Protein AF-A0A7W9FC05-F1 (afdb_monomer)

InterPro domains:
  IPR001204 Phosphate transporter [PF01384] (22-164)
  IPR001204 Phosphate transporter [PF01384] (175-327)
  IPR001204 Phosphate transporter [PTHR11101] (172-334)

Nearest PDB structures (foldseek):
  6l85-assembly1_A  TM=8.815E-01  e=1.250E-14  Thermotoga maritima MSB8
  8cwy-assembly1_B  TM=9.005E-01  e=3.555E+00  synthetic construct
  7p5j-assembly1_B  TM=1.535E-01  e=1.651E+00  Homo sapiens

Radius of gyration: 35.13 Å; Cα contacts (8 Å, |Δi|>4): 816; chains: 1; bounding box: 92×57×106 Å

Solvent-accessible surface area (backbone atoms only — not comparable to full-atom values): 22991 Å² total; per-residue (Å²): 109,70,68,54,52,54,43,36,55,50,33,44,55,48,40,44,49,40,34,19,52,40,22,9,54,52,32,25,58,33,37,12,54,41,38,52,52,61,62,35,57,60,70,59,37,26,47,53,35,13,54,30,17,33,56,16,26,75,74,50,56,46,26,10,33,38,54,37,68,43,44,54,45,65,91,82,47,59,58,72,52,52,41,54,26,51,37,15,2,47,51,10,14,41,53,44,51,52,51,32,49,70,71,27,46,70,56,39,60,49,41,12,41,52,15,0,37,51,22,2,36,44,62,70,64,27,74,81,32,46,35,60,68,42,42,41,64,38,36,52,47,44,53,62,48,41,20,53,54,18,11,52,48,1,18,52,44,17,38,49,52,54,57,76,67,58,74,93,76,86,62,83,80,84,56,67,67,32,37,57,48,21,56,53,21,28,46,43,24,18,23,26,42,12,37,40,56,34,20,47,40,27,4,53,45,42,31,43,34,32,50,74,64,79,34,59,82,90,53,56,68,61,53,68,69,47,45,51,52,30,16,52,30,22,15,53,19,12,47,75,34,24,37,46,28,20,31,38,59,34,73,44,43,40,87,59,48,39,58,32,41,24,23,10,26,42,26,26,19,51,52,42,44,58,33,23,75,71,26,30,57,58,38,62,50,49,21,28,51,23,0,45,53,17,12,30,72,28,39,89,90,55,64,68,38,58,74,47,51,51,53,39,53,50,42,50,68,45,32,28,61,52,8,12,52,42,0,22,56,35,14,49,38,27,71,77,46,43,72,60,15,49,53,53,45,51,54,53,48,50,52,52,53,50,49,51,52,60,60,40,58,78,69,66,58,40,84,78,64,40,46,48,79,46,65,50,57,78,68,57,69,86,70,62,98,63,78,73,78,49,77,71,52,46,54,52,50,26,50,53,27,44,56,50,21,52,56,29,46,54,50,20,50,55,32,43,52,50,28,53,50,38,59,72,69,68,54,55,72,69,57,40,52,51,32,44,53,50,18,53,53,29,45,52,54,22,52,54,28,46,52,54,22,51,54,37,46,53,54,52,50,59,50,48,58,53,47,54,48,52,53,49,52,51,54,52,49,53,52,55,59,74,75,105

Mean predicted aligned error: 13.33 Å

Organism: NCBI:txid546115

Structure (mmCIF, N/CA/C/O backbone):
data_AF-A0A7W9FC05-F1
#
_entry.id   AF-A0A7W9FC05-F1
#
loop_
_atom_site.group_PDB
_atom_site.id
_atom_site.type_symbol
_atom_site.label_atom_id
_atom_site.label_alt_id
_atom_site.label_comp_id
_atom_site.label_asym_id
_atom_site.label_entity_id
_atom_site.label_seq_id
_atom_site.pdbx_PDB_ins_code
_atom_site.Cartn_x
_atom_site.Cartn_y
_atom_site.Cartn_z
_atom_site.occupancy
_atom_site.B_iso_or_equiv
_atom_site.auth_seq_id
_atom_site.auth_comp_id
_atom_site.auth_asym_id
_atom_site.auth_atom_id
_atom_site.pdbx_PDB_model_num
ATOM 1 N N . MET A 1 1 ? 15.732 7.586 -31.922 1.00 57.91 1 MET A N 1
ATOM 2 C CA . MET A 1 1 ? 15.317 8.580 -30.905 1.00 57.91 1 MET A CA 1
ATOM 3 C C . MET A 1 1 ? 13.798 8.649 -30.778 1.00 57.91 1 MET A C 1
ATOM 5 O O . MET A 1 1 ? 13.311 8.518 -29.666 1.00 57.91 1 MET A O 1
ATOM 9 N N . GLU A 1 2 ? 13.046 8.758 -31.879 1.00 72.75 2 GLU A N 1
ATOM 10 C CA . GLU A 1 2 ? 11.571 8.853 -31.846 1.00 72.75 2 GLU A CA 1
ATOM 11 C C . GLU A 1 2 ? 10.878 7.647 -31.183 1.00 72.75 2 GLU A C 1
ATOM 13 O O . GLU A 1 2 ? 10.062 7.827 -30.286 1.00 72.75 2 GLU A O 1
ATOM 18 N N . THR A 1 3 ? 11.259 6.412 -31.528 1.00 78.94 3 THR A N 1
ATOM 19 C CA . THR A 1 3 ? 10.673 5.197 -30.930 1.00 78.94 3 THR A CA 1
ATOM 20 C C . THR A 1 3 ? 10.915 5.093 -29.421 1.00 78.94 3 THR A C 1
ATOM 22 O O . THR A 1 3 ? 9.999 4.783 -28.666 1.00 78.94 3 THR A O 1
ATOM 25 N N . ALA A 1 4 ? 12.133 5.397 -28.960 1.00 77.56 4 ALA A N 1
ATOM 26 C CA . ALA A 1 4 ? 12.474 5.370 -27.536 1.00 77.56 4 ALA A CA 1
ATOM 27 C C . ALA A 1 4 ? 11.682 6.427 -26.748 1.00 77.56 4 ALA A C 1
ATOM 29 O O . ALA A 1 4 ? 11.172 6.135 -25.671 1.00 77.56 4 ALA A O 1
ATOM 30 N N . ALA A 1 5 ? 11.501 7.624 -27.317 1.00 84.31 5 ALA A N 1
ATOM 31 C CA . ALA A 1 5 ? 10.669 8.669 -26.726 1.00 84.31 5 ALA A CA 1
ATOM 32 C C . ALA A 1 5 ? 9.196 8.236 -26.594 1.00 84.31 5 ALA A C 1
ATOM 34 O O . ALA A 1 5 ? 8.587 8.450 -25.546 1.00 84.31 5 ALA A O 1
ATOM 35 N N . LEU A 1 6 ? 8.632 7.574 -27.613 1.00 87.00 6 LEU A N 1
ATOM 36 C CA . LEU A 1 6 ? 7.267 7.033 -27.550 1.00 87.00 6 LEU A CA 1
ATOM 37 C C . LEU A 1 6 ? 7.119 5.974 -26.448 1.00 87.00 6 LEU A C 1
ATOM 39 O O . LEU A 1 6 ? 6.129 5.981 -25.715 1.00 87.00 6 LEU A O 1
ATOM 43 N N . ILE A 1 7 ? 8.114 5.097 -26.290 1.00 89.56 7 ILE A N 1
ATOM 44 C CA . ILE A 1 7 ? 8.126 4.091 -25.220 1.00 89.56 7 ILE A CA 1
ATOM 45 C C . ILE A 1 7 ? 8.225 4.765 -23.849 1.00 89.56 7 ILE A C 1
ATOM 47 O O . ILE A 1 7 ? 7.511 4.363 -22.936 1.00 89.56 7 ILE A O 1
ATOM 51 N N . VAL A 1 8 ? 9.022 5.827 -23.693 1.00 91.50 8 VAL A N 1
ATOM 52 C CA . VAL A 1 8 ? 9.083 6.591 -22.434 1.00 91.50 8 VAL A CA 1
ATOM 53 C C . VAL A 1 8 ? 7.735 7.221 -22.090 1.00 91.50 8 VAL A C 1
ATOM 55 O O . VAL A 1 8 ? 7.298 7.116 -20.947 1.00 91.50 8 VAL A O 1
ATOM 58 N N . VAL A 1 9 ? 7.026 7.812 -23.055 1.00 92.75 9 VAL A N 1
ATOM 59 C CA . VAL A 1 9 ? 5.673 8.350 -22.815 1.00 92.75 9 VAL A CA 1
ATOM 60 C C . VAL A 1 9 ? 4.716 7.245 -22.353 1.00 92.75 9 VAL A C 1
ATOM 62 O O . VAL A 1 9 ? 3.949 7.441 -21.407 1.00 92.75 9 VAL A O 1
ATOM 65 N N . LEU A 1 10 ? 4.797 6.060 -22.962 1.00 92.75 10 LEU A N 1
ATOM 66 C CA . LEU A 1 10 ? 4.011 4.897 -22.552 1.00 92.75 10 LEU A CA 1
ATOM 67 C C . LEU A 1 10 ? 4.387 4.404 -21.144 1.00 92.75 10 LEU A C 1
ATOM 69 O O . LEU A 1 10 ? 3.503 4.080 -20.351 1.00 92.75 10 LEU A O 1
ATOM 73 N N . VAL A 1 11 ? 5.680 4.385 -20.811 1.00 95.19 11 VAL A N 1
ATOM 74 C CA . VAL A 1 11 ? 6.194 4.058 -19.473 1.00 95.19 11 VAL A CA 1
ATOM 75 C C . VAL A 1 11 ? 5.680 5.050 -18.439 1.00 95.19 11 VAL A C 1
ATOM 77 O O . VAL A 1 11 ? 5.229 4.619 -17.385 1.00 95.19 11 VAL A O 1
ATOM 80 N N . ILE A 1 12 ? 5.680 6.352 -18.735 1.00 96.81 12 ILE A N 1
ATOM 81 C CA . ILE A 1 12 ? 5.131 7.380 -17.841 1.00 96.81 12 ILE A CA 1
ATOM 82 C C . ILE A 1 12 ? 3.641 7.123 -17.602 1.00 96.81 12 ILE A C 1
ATOM 84 O O . ILE A 1 12 ? 3.204 7.098 -16.453 1.00 96.81 12 ILE A O 1
ATOM 88 N N . ALA A 1 13 ? 2.865 6.867 -18.658 1.00 96.62 13 ALA A N 1
ATOM 89 C CA . ALA A 1 13 ? 1.441 6.564 -18.528 1.00 96.62 13 ALA A CA 1
ATOM 90 C C . ALA A 1 13 ? 1.189 5.310 -17.669 1.00 96.62 13 ALA A C 1
ATOM 92 O O . ALA A 1 13 ? 0.315 5.318 -16.801 1.00 96.62 13 ALA A O 1
ATOM 93 N N . LEU A 1 14 ? 1.977 4.247 -17.864 1.00 96.38 14 LEU A N 1
ATOM 94 C CA . LEU A 1 14 ? 1.893 3.025 -17.061 1.00 96.38 14 LEU A CA 1
ATOM 95 C C . LEU A 1 14 ? 2.369 3.222 -15.626 1.00 96.38 14 LEU A C 1
ATOM 97 O O . LEU A 1 14 ? 1.757 2.668 -14.722 1.00 96.38 14 LEU A O 1
ATOM 101 N N . ALA A 1 15 ? 3.421 4.002 -15.398 1.00 97.38 15 ALA A N 1
ATOM 102 C CA . ALA A 1 15 ? 3.919 4.309 -14.065 1.00 97.38 15 ALA A CA 1
ATOM 103 C C . ALA A 1 15 ? 2.872 5.103 -13.276 1.00 97.38 15 ALA A C 1
ATOM 105 O O . ALA A 1 15 ? 2.558 4.741 -12.148 1.00 97.38 15 ALA A O 1
ATOM 106 N N . LEU A 1 16 ? 2.241 6.108 -13.890 1.00 97.94 16 LEU A N 1
ATOM 107 C CA . LEU A 1 16 ? 1.119 6.822 -13.280 1.00 97.94 16 LEU A CA 1
ATOM 108 C C . LEU A 1 16 ? -0.071 5.883 -13.039 1.00 97.94 16 LEU A C 1
ATOM 110 O O . LEU A 1 16 ? -0.648 5.886 -11.955 1.00 97.94 16 LEU A O 1
ATOM 114 N N . PHE A 1 17 ? -0.413 5.008 -13.989 1.00 96.62 17 PHE A N 1
ATOM 115 C CA . PHE A 1 17 ? -1.456 4.009 -13.749 1.00 96.62 17 PHE A CA 1
ATOM 116 C C . PHE A 1 17 ? -1.095 3.072 -12.585 1.00 96.62 17 PHE A C 1
ATOM 118 O O . PHE A 1 17 ? -1.939 2.800 -11.735 1.00 96.62 17 PHE A O 1
ATOM 125 N N . PHE A 1 18 ? 0.157 2.625 -12.488 1.00 96.69 18 PHE A N 1
ATOM 126 C CA . PHE A 1 18 ? 0.655 1.858 -11.353 1.00 96.69 18 PHE A CA 1
ATOM 127 C C . PHE A 1 18 ? 0.494 2.640 -10.045 1.00 96.69 18 PHE A C 1
ATOM 129 O O . PHE A 1 18 ? -0.050 2.095 -9.090 1.00 96.69 18 PHE A O 1
ATOM 136 N N . ASP A 1 19 ? 0.870 3.915 -10.008 1.00 96.81 19 ASP A N 1
ATOM 137 C CA . ASP A 1 19 ? 0.767 4.776 -8.824 1.00 96.81 19 ASP A CA 1
ATOM 138 C C . ASP A 1 19 ? -0.681 4.981 -8.372 1.00 96.81 19 ASP A C 1
ATOM 140 O O . ASP A 1 19 ? -1.007 4.899 -7.187 1.00 96.81 19 ASP A O 1
ATOM 144 N N . PHE A 1 20 ? -1.587 5.144 -9.336 1.00 96.38 20 PHE A N 1
ATOM 145 C CA . PHE A 1 20 ? -3.024 5.165 -9.097 1.00 96.38 20 PHE A CA 1
ATOM 146 C C . PHE A 1 20 ? -3.490 3.841 -8.491 1.00 96.38 20 PHE A C 1
ATOM 148 O O . PHE A 1 20 ? -4.218 3.824 -7.493 1.00 96.38 20 PHE A O 1
ATOM 155 N N . THR A 1 21 ? -3.054 2.717 -9.075 1.00 93.88 21 THR A N 1
ATOM 156 C CA . THR A 1 21 ? -3.399 1.401 -8.540 1.00 93.88 21 THR A CA 1
ATOM 157 C C . THR A 1 21 ? -2.856 1.196 -7.135 1.00 93.88 21 THR A C 1
ATOM 159 O O . THR A 1 21 ? -3.544 0.628 -6.290 1.00 93.88 21 THR A O 1
ATOM 162 N N . ASN A 1 22 ? -1.658 1.712 -6.871 1.00 94.12 22 ASN A N 1
ATOM 163 C CA . ASN A 1 22 ? -1.003 1.634 -5.584 1.00 94.12 22 ASN A CA 1
ATOM 164 C C . ASN A 1 22 ? -1.784 2.412 -4.520 1.00 94.12 22 ASN A C 1
ATOM 166 O O . ASN A 1 22 ? -2.171 1.846 -3.500 1.00 94.12 22 ASN A O 1
ATOM 170 N N . GLY A 1 23 ? -2.126 3.673 -4.809 1.00 92.69 23 GLY A N 1
ATOM 171 C CA . GLY A 1 23 ? -2.906 4.514 -3.904 1.00 92.69 23 GLY A CA 1
ATOM 172 C C . GLY A 1 23 ? -4.212 3.852 -3.469 1.00 92.69 23 GLY A C 1
ATOM 173 O O . GLY A 1 23 ? -4.532 3.822 -2.279 1.00 92.69 23 GLY A O 1
ATOM 174 N N . PHE A 1 24 ? -4.949 3.251 -4.406 1.00 89.00 24 PHE A N 1
ATOM 175 C CA . PHE A 1 24 ? -6.201 2.579 -4.062 1.00 89.00 24 PHE A CA 1
ATOM 176 C C . PHE A 1 24 ? -5.958 1.282 -3.261 1.00 89.00 24 PHE A C 1
ATOM 178 O O . PHE A 1 24 ? -6.722 0.990 -2.336 1.00 89.00 24 PHE A O 1
ATOM 185 N N . HIS A 1 25 ? -4.921 0.496 -3.587 1.00 90.94 25 HIS A N 1
ATOM 186 C CA . HIS A 1 25 ? -4.602 -0.781 -2.919 1.00 90.94 25 HIS A CA 1
ATOM 187 C C . HIS A 1 25 ? -4.238 -0.549 -1.449 1.00 90.94 25 HIS A C 1
ATOM 189 O O . HIS A 1 25 ? -4.841 -1.134 -0.543 1.00 90.94 25 HIS A O 1
ATOM 195 N N . ASP A 1 26 ? -3.342 0.410 -1.221 1.00 91.31 26 ASP A N 1
ATOM 196 C CA . ASP A 1 26 ? -2.729 0.677 0.077 1.00 91.31 26 ASP A CA 1
ATOM 197 C C . ASP A 1 26 ? -3.497 1.696 0.934 1.00 91.31 26 ASP A C 1
ATOM 199 O O . ASP A 1 26 ? -3.188 1.880 2.114 1.00 91.31 26 ASP A O 1
ATOM 203 N N . THR A 1 27 ? -4.614 2.242 0.432 1.00 91.69 27 THR A N 1
ATOM 204 C CA . THR A 1 27 ? -5.598 2.973 1.262 1.00 91.69 27 THR A CA 1
ATOM 205 C C . THR A 1 27 ? -5.999 2.166 2.501 1.00 91.69 27 THR A C 1
ATOM 207 O O . THR A 1 27 ? -6.240 2.712 3.580 1.00 91.69 27 THR A O 1
ATOM 210 N N . ALA A 1 28 ? -6.071 0.841 2.359 1.00 90.06 28 ALA A N 1
ATOM 211 C CA . ALA A 1 28 ? -6.446 -0.057 3.437 1.00 90.06 28 ALA A CA 1
ATOM 212 C C . ALA A 1 28 ? -5.450 -0.051 4.608 1.00 90.06 28 ALA A C 1
ATOM 214 O O . ALA A 1 28 ? -5.877 -0.235 5.747 1.00 90.06 28 ALA A O 1
ATOM 215 N N . ASN A 1 29 ? -4.169 0.231 4.360 1.00 91.25 29 ASN A N 1
ATOM 216 C CA . ASN A 1 29 ? -3.126 0.236 5.388 1.00 91.25 29 ASN A CA 1
ATOM 217 C C . ASN A 1 29 ? -3.333 1.363 6.407 1.00 91.25 29 ASN A C 1
ATOM 219 O O . ASN A 1 29 ? -3.089 1.167 7.595 1.00 91.25 29 ASN A O 1
ATOM 223 N N . ALA A 1 30 ? -3.825 2.519 5.951 1.00 89.19 30 ALA A N 1
ATOM 224 C CA . ALA A 1 30 ? -4.109 3.666 6.810 1.00 89.19 30 ALA A CA 1
ATOM 225 C C . ALA A 1 30 ? -5.564 3.692 7.306 1.00 89.19 30 ALA A C 1
ATOM 227 O O . ALA A 1 30 ? -5.819 4.107 8.432 1.00 89.19 30 ALA A O 1
ATOM 228 N N . MET A 1 31 ? -6.527 3.260 6.477 1.00 93.06 31 MET A N 1
ATOM 229 C CA . MET A 1 31 ? -7.949 3.535 6.725 1.00 93.06 31 MET A CA 1
ATOM 230 C C . MET A 1 31 ? -8.792 2.324 7.130 1.00 93.06 31 MET A C 1
ATOM 232 O O . MET A 1 31 ? -9.884 2.516 7.660 1.00 93.06 31 MET A O 1
ATOM 236 N N . ALA A 1 32 ? -8.326 1.081 6.969 1.00 89.94 32 ALA A N 1
ATOM 237 C CA . ALA A 1 32 ? -9.127 -0.075 7.387 1.00 89.94 32 ALA A CA 1
ATOM 238 C C . ALA A 1 32 ? -9.399 -0.072 8.900 1.00 89.94 32 ALA A C 1
ATOM 240 O O . ALA A 1 32 ? -10.527 -0.317 9.325 1.00 89.94 32 ALA A O 1
ATOM 241 N N . THR A 1 33 ? -8.388 0.262 9.700 1.00 89.38 33 THR A N 1
ATOM 242 C CA . THR A 1 33 ? -8.455 0.284 11.163 1.00 89.38 33 THR A CA 1
ATOM 243 C C . THR A 1 33 ? -9.357 1.390 11.727 1.00 89.38 33 THR A C 1
ATOM 245 O O . THR A 1 33 ? -10.248 1.053 12.508 1.00 89.38 33 THR A O 1
ATOM 248 N N . PRO A 1 34 ? -9.219 2.683 11.358 1.00 89.62 34 PRO A N 1
ATOM 249 C CA . PRO A 1 34 ? -10.106 3.737 11.863 1.00 89.62 34 PRO A CA 1
ATOM 250 C C . PRO A 1 34 ? -11.543 3.609 11.351 1.00 89.62 34 PRO A C 1
ATOM 252 O O . PRO A 1 34 ? -12.468 4.076 12.015 1.00 89.62 34 PRO A O 1
ATOM 255 N N . ILE A 1 35 ? -11.762 2.969 10.197 1.00 89.62 35 ILE A N 1
ATOM 256 C CA . ILE A 1 35 ? -13.115 2.639 9.740 1.00 89.62 35 ILE A CA 1
ATOM 257 C C . ILE A 1 35 ? -13.686 1.491 10.587 1.00 89.62 35 ILE A C 1
ATOM 259 O O . ILE A 1 35 ? -14.822 1.583 11.048 1.00 89.62 35 ILE A O 1
ATOM 263 N N . ALA A 1 36 ? -12.911 0.428 10.830 1.00 84.94 36 ALA A N 1
ATOM 264 C CA . ALA A 1 36 ? -13.355 -0.736 11.601 1.00 84.94 36 ALA A CA 1
ATOM 265 C C . ALA A 1 36 ? -13.615 -0.427 13.086 1.00 84.94 36 ALA A C 1
ATOM 267 O O . ALA A 1 36 ? -14.475 -1.052 13.699 1.00 84.94 36 ALA A O 1
ATOM 268 N N . THR A 1 37 ? -12.917 0.549 13.673 1.00 83.94 37 THR A N 1
ATOM 269 C CA . THR A 1 37 ? -13.181 1.015 15.046 1.00 83.94 37 THR A CA 1
ATOM 270 C C . THR A 1 37 ? -14.332 2.020 15.135 1.00 83.94 37 THR A C 1
ATOM 272 O O . THR A 1 37 ? -14.682 2.455 16.234 1.00 83.94 37 THR A O 1
ATOM 275 N N . GLY A 1 38 ? -14.886 2.450 13.996 1.00 82.38 38 GLY A N 1
ATOM 276 C CA . GLY A 1 38 ? -15.854 3.541 13.922 1.00 82.38 38 GLY A CA 1
ATOM 277 C C . GLY A 1 38 ? -15.252 4.924 14.195 1.00 82.38 38 GLY A C 1
ATOM 278 O O . GLY A 1 38 ? -16.001 5.888 14.356 1.00 82.38 38 GLY A O 1
ATOM 279 N N . ALA A 1 39 ? -13.922 5.071 14.256 1.00 85.19 39 ALA A N 1
ATOM 280 C CA . ALA A 1 39 ? -13.268 6.361 14.464 1.00 85.19 39 ALA A CA 1
ATOM 281 C C . ALA A 1 39 ? -13.573 7.352 13.331 1.00 85.19 39 ALA A C 1
ATOM 283 O O . ALA A 1 39 ? -13.902 8.504 13.617 1.00 85.19 39 ALA A O 1
ATOM 284 N N . LEU A 1 40 ? -13.550 6.885 12.078 1.00 88.62 40 LEU A N 1
ATOM 285 C CA . LEU A 1 40 ? -13.858 7.669 10.881 1.00 88.62 40 LEU A CA 1
ATOM 286 C C . LEU A 1 40 ? -14.953 7.012 10.038 1.00 88.62 40 LEU A C 1
ATOM 288 O O . LEU A 1 40 ? -15.005 5.794 9.880 1.00 88.62 40 LEU A O 1
ATOM 292 N N . LYS A 1 41 ? -15.800 7.844 9.421 1.00 89.94 41 LYS A N 1
ATOM 293 C CA . LYS A 1 41 ? -16.734 7.383 8.386 1.00 89.94 41 LYS A CA 1
ATOM 294 C C . LYS A 1 41 ? -15.949 6.989 7.123 1.00 89.94 41 LYS A C 1
ATOM 296 O O . LYS A 1 41 ? -15.013 7.709 6.771 1.00 89.94 41 LYS A O 1
ATOM 301 N N . PRO A 1 42 ? -16.358 5.943 6.375 1.00 90.44 42 PRO A N 1
ATOM 302 C CA . PRO A 1 42 ? -15.611 5.443 5.217 1.00 90.44 42 PRO A CA 1
ATOM 303 C C . PRO A 1 42 ? -15.205 6.508 4.187 1.00 90.44 42 PRO A C 1
ATOM 305 O O . PRO A 1 42 ? -14.038 6.588 3.820 1.00 90.44 42 PRO A O 1
ATOM 308 N N . LYS A 1 43 ? -16.143 7.361 3.744 1.00 90.38 43 LYS A N 1
ATOM 309 C CA . LYS A 1 43 ? -15.856 8.414 2.750 1.00 90.38 43 LYS A CA 1
ATOM 310 C C . LYS A 1 43 ? -14.935 9.511 3.293 1.00 90.38 43 LYS A C 1
ATOM 312 O O . LYS A 1 43 ? -14.084 10.012 2.570 1.00 90.38 43 LYS A O 1
ATOM 317 N N . THR A 1 44 ? -15.090 9.867 4.567 1.00 93.19 44 THR A N 1
ATOM 318 C CA . THR A 1 44 ? -14.228 10.852 5.236 1.00 93.19 44 THR A CA 1
ATOM 319 C C . THR A 1 44 ? -12.808 10.317 5.392 1.00 93.19 44 THR A C 1
ATOM 321 O O . THR A 1 44 ? -11.856 11.054 5.171 1.00 93.19 44 THR A O 1
ATOM 324 N N . ALA A 1 45 ? -12.669 9.029 5.716 1.00 93.56 45 ALA A N 1
ATOM 325 C CA . ALA A 1 45 ? -11.384 8.363 5.873 1.00 93.56 45 ALA A CA 1
ATOM 326 C C . ALA A 1 45 ? -10.565 8.380 4.571 1.00 93.56 45 ALA A C 1
ATOM 328 O O . ALA A 1 45 ? -9.421 8.824 4.575 1.00 93.56 45 ALA A O 1
ATOM 329 N N . VAL A 1 46 ? -11.158 7.973 3.442 1.00 94.94 46 VAL A N 1
ATOM 330 C CA . VAL A 1 46 ? -10.449 7.963 2.146 1.00 94.94 46 VAL A CA 1
ATOM 331 C C . VAL A 1 46 ? -10.148 9.370 1.617 1.00 94.94 46 VAL A C 1
ATOM 333 O O . VAL A 1 46 ? -9.098 9.573 1.018 1.00 94.94 46 VAL A O 1
ATOM 336 N N . LEU A 1 47 ? -11.010 10.361 1.885 1.00 96.62 47 LEU A N 1
ATOM 337 C CA . LEU A 1 47 ? -10.740 11.762 1.537 1.00 96.62 47 LEU A CA 1
ATOM 338 C C . LEU A 1 47 ? -9.555 12.324 2.327 1.00 96.62 47 LEU A C 1
ATOM 340 O O . LEU A 1 47 ? -8.649 12.911 1.742 1.00 96.62 47 LEU A O 1
ATOM 344 N N . LEU A 1 48 ? -9.546 12.112 3.645 1.00 96.94 48 LEU A N 1
ATOM 345 C CA . LEU A 1 48 ? -8.441 12.518 4.510 1.00 96.94 48 LEU A CA 1
ATOM 346 C C . LEU A 1 48 ? -7.132 11.846 4.079 1.00 96.94 48 LEU A C 1
ATOM 348 O O . LEU A 1 48 ? -6.111 12.518 3.952 1.00 96.94 48 LEU A O 1
ATOM 352 N N . ALA A 1 49 ? -7.178 10.541 3.794 1.00 96.75 49 ALA A N 1
ATOM 353 C CA . ALA A 1 49 ? -6.026 9.798 3.302 1.00 96.75 49 ALA A CA 1
ATOM 354 C C . ALA A 1 49 ? -5.497 10.356 1.976 1.00 96.75 49 ALA A C 1
ATOM 356 O O . ALA A 1 49 ? -4.293 10.519 1.830 1.00 96.75 49 ALA A O 1
ATOM 357 N N . ALA A 1 50 ? -6.381 10.676 1.027 1.00 97.50 50 ALA A N 1
ATOM 358 C CA . ALA A 1 50 ? -5.997 11.211 -0.276 1.00 97.50 50 ALA A CA 1
ATOM 359 C C . ALA A 1 50 ? -5.284 12.565 -0.160 1.00 97.50 50 ALA A C 1
ATOM 361 O O . ALA A 1 50 ? -4.228 12.751 -0.760 1.00 97.50 50 ALA A O 1
ATOM 362 N N . VAL A 1 51 ? -5.817 13.485 0.652 1.00 98.06 51 VAL A N 1
ATOM 363 C CA . VAL A 1 51 ? -5.192 14.798 0.886 1.00 98.06 51 VAL A CA 1
ATOM 364 C C . VAL A 1 51 ? -3.817 14.640 1.533 1.00 98.06 51 VAL A C 1
ATOM 366 O O . VAL A 1 51 ? -2.855 15.269 1.103 1.00 98.06 51 VAL A O 1
ATOM 369 N N . LEU A 1 52 ? -3.698 13.775 2.539 1.00 97.69 52 LEU A N 1
ATOM 370 C CA . LEU A 1 52 ? -2.427 13.557 3.229 1.00 97.69 52 LEU A CA 1
ATOM 371 C C . LEU A 1 52 ? -1.412 12.801 2.369 1.00 97.69 52 LEU A C 1
ATOM 373 O O . LEU A 1 52 ? -0.231 13.116 2.444 1.00 97.69 52 LEU A O 1
ATOM 377 N N . ASN A 1 53 ? -1.849 11.873 1.514 1.00 95.69 53 ASN A N 1
ATOM 378 C CA . ASN A 1 53 ? -0.984 11.241 0.517 1.00 95.69 53 ASN A CA 1
ATOM 379 C C . ASN A 1 53 ? -0.426 12.277 -0.464 1.00 95.69 53 ASN A C 1
ATOM 381 O O . ASN A 1 53 ? 0.775 12.268 -0.733 1.00 95.69 53 ASN A O 1
ATOM 385 N N . LEU A 1 54 ? -1.275 13.193 -0.945 1.00 96.69 54 LEU A N 1
ATOM 386 C CA . LEU A 1 54 ? -0.853 14.284 -1.819 1.00 96.69 54 LEU A CA 1
ATOM 387 C C . LEU A 1 54 ? 0.205 15.151 -1.135 1.00 96.69 54 LEU A C 1
ATOM 389 O O . LEU A 1 54 ? 1.254 15.384 -1.718 1.00 96.69 54 LEU A O 1
ATOM 393 N N . VAL A 1 55 ? -0.038 15.589 0.104 1.00 97.50 55 VAL A N 1
ATOM 394 C CA . VAL A 1 55 ? 0.926 16.404 0.864 1.00 97.50 55 VAL A CA 1
ATOM 395 C C . VAL A 1 55 ? 2.217 15.628 1.133 1.00 97.50 55 VAL A C 1
ATOM 397 O O . VAL A 1 55 ? 3.305 16.160 0.930 1.00 97.50 55 VAL A O 1
ATOM 400 N N . GLY A 1 56 ? 2.109 14.364 1.548 1.00 95.69 56 GLY A N 1
ATOM 401 C CA . GLY A 1 56 ? 3.246 13.501 1.859 1.00 95.69 56 GLY A CA 1
ATOM 402 C C . GLY A 1 56 ? 4.197 13.325 0.676 1.00 95.69 56 GLY A C 1
ATOM 403 O O . GLY A 1 56 ? 5.412 13.342 0.858 1.00 95.69 56 GLY A O 1
ATOM 404 N N . ALA A 1 57 ? 3.668 13.247 -0.544 1.00 95.56 57 ALA A N 1
ATOM 405 C CA . ALA A 1 57 ? 4.475 13.125 -1.754 1.00 95.56 57 ALA A CA 1
ATOM 406 C C . ALA A 1 57 ? 5.467 14.291 -1.964 1.00 95.56 57 ALA A C 1
ATOM 408 O O . ALA A 1 57 ? 6.486 14.100 -2.620 1.00 95.56 57 ALA A O 1
ATOM 409 N N . PHE A 1 58 ? 5.219 15.472 -1.380 1.00 95.56 58 PHE A N 1
ATOM 410 C CA . PHE A 1 58 ? 6.117 16.633 -1.475 1.00 95.56 58 PHE A CA 1
ATOM 411 C C . PHE A 1 58 ? 7.153 16.726 -0.345 1.00 95.56 58 PHE A C 1
ATOM 413 O O . PHE A 1 58 ? 8.010 17.605 -0.385 1.00 95.56 58 PHE A O 1
ATOM 420 N N . LEU A 1 59 ? 7.094 15.867 0.679 1.00 94.31 59 LEU A N 1
ATOM 421 C CA . LEU A 1 59 ? 7.949 16.016 1.866 1.00 94.31 59 LEU A CA 1
ATOM 422 C C . LEU A 1 59 ? 9.337 15.377 1.725 1.00 94.31 59 LEU A C 1
ATOM 424 O O . LEU A 1 59 ? 10.196 15.615 2.571 1.00 94.31 59 LEU A O 1
ATOM 428 N N . SER A 1 60 ? 9.565 14.526 0.723 1.00 91.06 60 SER A N 1
ATOM 429 C CA . SER A 1 60 ? 10.845 13.834 0.538 1.00 91.06 60 SER A CA 1
ATOM 430 C C . SER A 1 60 ? 11.007 13.320 -0.897 1.00 91.06 60 SER A C 1
ATOM 432 O O . SER A 1 60 ? 10.023 13.076 -1.593 1.00 91.06 60 SER A O 1
ATOM 434 N N . THR A 1 61 ? 12.260 13.138 -1.321 1.00 91.81 61 THR A N 1
ATOM 435 C CA . THR A 1 61 ? 12.656 12.547 -2.615 1.00 91.81 61 THR A CA 1
ATOM 436 C C . THR A 1 61 ? 13.721 11.443 -2.474 1.00 91.81 61 THR A C 1
ATOM 438 O O . THR A 1 61 ? 14.204 10.911 -3.471 1.00 91.81 61 THR A O 1
ATOM 441 N N . GLU A 1 62 ? 14.075 11.048 -1.246 1.00 90.94 62 GLU A N 1
ATOM 442 C CA . GLU A 1 62 ? 15.155 10.088 -0.952 1.00 90.94 62 GLU A CA 1
ATOM 443 C C . GLU A 1 62 ? 14.888 8.655 -1.447 1.00 90.94 62 GLU A C 1
ATOM 445 O O . GLU A 1 62 ? 15.783 7.974 -1.958 1.00 90.94 62 GLU A O 1
ATOM 450 N N . VAL A 1 63 ? 13.644 8.185 -1.344 1.00 90.31 63 VAL A N 1
ATOM 451 C CA . VAL A 1 63 ? 13.240 6.881 -1.890 1.00 90.31 63 VAL A CA 1
ATOM 452 C C . VAL A 1 63 ? 13.284 6.930 -3.416 1.00 90.31 63 VAL A C 1
ATOM 454 O O . VAL A 1 63 ? 13.759 5.982 -4.038 1.00 90.31 63 VAL A O 1
ATOM 457 N N . ALA A 1 64 ? 12.865 8.043 -4.024 1.00 91.69 64 ALA A N 1
ATOM 458 C CA . ALA A 1 64 ? 12.890 8.204 -5.475 1.00 91.69 64 ALA A CA 1
ATOM 459 C C . ALA A 1 64 ? 14.321 8.136 -6.024 1.00 91.69 64 ALA A C 1
ATOM 461 O O . ALA A 1 64 ? 14.551 7.417 -6.992 1.00 91.69 64 ALA A O 1
ATOM 462 N N . LYS A 1 65 ? 15.280 8.794 -5.356 1.00 89.69 65 LYS A N 1
ATOM 463 C CA . LYS A 1 65 ? 16.719 8.718 -5.681 1.00 89.69 65 LYS A CA 1
ATOM 464 C C . LYS A 1 65 ? 17.255 7.288 -5.593 1.00 89.69 65 LYS A C 1
ATOM 466 O O . LYS A 1 65 ? 18.023 6.848 -6.441 1.00 89.69 65 LYS A O 1
ATOM 471 N N . THR A 1 66 ? 16.830 6.539 -4.575 1.00 87.50 66 THR A N 1
ATOM 472 C CA . THR A 1 66 ? 17.255 5.141 -4.402 1.00 87.50 66 THR A CA 1
ATOM 473 C C . THR A 1 66 ? 16.700 4.243 -5.511 1.00 87.50 66 THR A C 1
ATOM 475 O O . THR A 1 66 ? 17.406 3.369 -6.011 1.00 87.50 66 THR A O 1
ATOM 478 N N . VAL A 1 67 ? 15.447 4.459 -5.923 1.00 88.06 67 VAL A N 1
ATOM 479 C CA . VAL A 1 67 ? 14.817 3.696 -7.010 1.00 88.06 67 VAL A CA 1
ATOM 480 C C . VAL A 1 67 ? 15.408 4.065 -8.373 1.00 88.06 67 VAL A C 1
ATOM 482 O O . VAL A 1 67 ? 15.608 3.169 -9.189 1.00 88.06 67 VAL A O 1
ATOM 485 N N . SER A 1 68 ? 15.715 5.344 -8.608 1.00 84.62 68 SER A N 1
ATOM 486 C CA . SER A 1 68 ? 16.194 5.836 -9.903 1.00 84.62 68 SER A CA 1
ATOM 487 C C . SER A 1 68 ? 17.679 5.621 -10.177 1.00 84.62 68 SER A C 1
ATOM 489 O O . SER A 1 68 ? 18.073 5.864 -11.304 1.00 84.62 68 SER A O 1
ATOM 491 N N . GLY A 1 69 ? 18.493 5.226 -9.192 1.00 76.19 69 GLY A N 1
ATOM 492 C CA . GLY A 1 69 ? 19.933 4.994 -9.403 1.00 76.19 69 GLY A CA 1
ATOM 493 C C . GLY A 1 69 ? 20.514 3.757 -8.712 1.00 76.19 69 GLY A C 1
ATOM 494 O O . GLY A 1 69 ? 21.712 3.509 -8.804 1.00 76.19 69 GLY A O 1
ATOM 495 N N . GLY A 1 70 ? 19.711 2.991 -7.964 1.00 74.00 70 GLY A N 1
ATOM 496 C CA . GLY A 1 70 ? 20.231 1.925 -7.100 1.00 74.00 70 GLY A CA 1
ATOM 497 C C . GLY A 1 70 ? 20.025 0.492 -7.595 1.00 74.00 70 GLY A C 1
ATOM 498 O O . GLY A 1 70 ? 20.778 -0.395 -7.205 1.00 74.00 70 GLY A O 1
ATOM 499 N N . ILE A 1 71 ? 18.990 0.219 -8.391 1.00 76.62 71 ILE A N 1
ATOM 500 C CA . ILE A 1 71 ? 18.482 -1.159 -8.561 1.00 76.62 71 ILE A CA 1
ATOM 501 C C . ILE A 1 71 ? 18.985 -1.819 -9.841 1.00 76.62 71 ILE A C 1
ATOM 503 O O . ILE A 1 71 ? 19.310 -3.011 -9.841 1.00 76.62 71 ILE A O 1
ATOM 507 N N . VAL A 1 72 ? 19.041 -1.047 -10.920 1.00 78.31 72 VAL A N 1
ATOM 508 C CA . VAL A 1 72 ? 19.452 -1.505 -12.244 1.00 78.31 72 VAL A CA 1
ATOM 509 C C . VAL A 1 72 ? 20.779 -0.838 -12.581 1.00 78.31 72 VAL A C 1
ATOM 511 O O . VAL A 1 72 ? 20.921 0.368 -12.404 1.00 78.31 72 VAL A O 1
ATOM 514 N N . ASN A 1 73 ? 21.752 -1.616 -13.052 1.00 76.44 73 ASN A N 1
ATOM 515 C CA . ASN A 1 73 ? 23.042 -1.080 -13.480 1.00 76.44 73 ASN A CA 1
ATOM 516 C C . ASN A 1 73 ? 22.878 -0.416 -14.854 1.00 76.44 73 ASN A C 1
ATOM 518 O O . ASN A 1 73 ? 23.011 -1.059 -15.889 1.00 76.44 73 ASN A O 1
ATOM 522 N N . GLU A 1 74 ? 22.546 0.873 -14.859 1.00 69.50 74 GLU A N 1
ATOM 523 C CA . GLU A 1 74 ? 22.244 1.641 -16.078 1.00 69.50 74 GLU A CA 1
ATOM 524 C C . GLU A 1 74 ? 23.432 1.752 -17.041 1.00 69.50 74 GLU A C 1
ATOM 526 O O . GLU A 1 74 ? 23.235 1.843 -18.248 1.00 69.50 74 GLU A O 1
ATOM 531 N N . GLN A 1 75 ? 24.660 1.717 -16.514 1.00 66.31 75 GLN A N 1
ATOM 532 C CA . GLN A 1 75 ? 25.894 1.909 -17.288 1.00 66.31 75 GLN A CA 1
ATOM 533 C C . GLN A 1 75 ? 26.160 0.773 -18.287 1.00 66.31 75 GLN A C 1
ATOM 535 O O . GLN A 1 75 ? 26.828 0.992 -19.294 1.00 66.31 75 GLN A O 1
ATOM 540 N N . ASP A 1 76 ? 25.595 -0.409 -18.034 1.00 62.31 76 ASP A N 1
ATOM 541 C CA . ASP A 1 76 ? 25.818 -1.614 -18.836 1.00 62.31 76 ASP A CA 1
ATOM 542 C C . ASP A 1 76 ? 24.659 -1.907 -19.808 1.00 62.31 76 ASP A C 1
ATOM 544 O O . ASP A 1 76 ? 24.680 -2.910 -20.524 1.00 62.31 76 ASP A O 1
ATOM 548 N N . ILE A 1 77 ? 23.622 -1.058 -19.842 1.00 69.12 77 ILE A N 1
ATOM 549 C CA . ILE A 1 77 ? 22.395 -1.306 -20.608 1.00 69.12 77 ILE A CA 1
ATOM 550 C C . ILE A 1 77 ? 22.275 -0.298 -21.743 1.00 69.12 77 ILE A C 1
ATOM 552 O O . ILE A 1 77 ? 22.375 0.910 -21.551 1.00 69.12 77 ILE A O 1
ATOM 556 N N . SER A 1 78 ? 21.980 -0.796 -22.946 1.00 72.75 78 SER A N 1
ATOM 557 C CA . SER A 1 78 ? 21.685 0.075 -24.081 1.00 72.75 78 SER A CA 1
ATOM 558 C C . SER A 1 78 ? 20.508 1.005 -23.763 1.00 72.75 78 SER A C 1
ATOM 560 O O . SER A 1 78 ? 19.415 0.546 -23.416 1.00 72.75 78 SER A O 1
ATOM 562 N N . HIS A 1 79 ? 20.713 2.307 -23.971 1.00 71.00 79 HIS A N 1
ATOM 563 C CA . HIS A 1 79 ? 19.708 3.365 -23.812 1.00 71.00 79 HIS A CA 1
ATOM 564 C C . HIS A 1 79 ? 18.394 3.097 -24.571 1.00 71.00 79 HIS A C 1
ATOM 566 O O . HIS A 1 79 ? 17.348 3.626 -24.205 1.00 71.00 79 HIS A O 1
ATOM 572 N N . ALA A 1 80 ? 18.425 2.260 -25.614 1.00 73.38 80 ALA A N 1
ATOM 573 C CA . ALA A 1 80 ? 17.239 1.869 -26.373 1.00 73.38 80 ALA A CA 1
ATOM 574 C C . ALA A 1 80 ? 16.424 0.740 -25.715 1.00 73.38 80 ALA A C 1
ATOM 576 O O . ALA A 1 80 ? 15.211 0.678 -25.901 1.00 73.38 80 ALA A O 1
ATOM 577 N N . LEU A 1 81 ? 17.068 -0.149 -24.952 1.00 83.00 81 LEU A N 1
ATOM 578 C CA . LEU A 1 81 ? 16.432 -1.339 -24.379 1.00 83.00 81 LEU A CA 1
ATOM 579 C C . LEU A 1 81 ? 15.803 -1.053 -23.010 1.00 83.00 81 LEU A C 1
ATOM 581 O O . LEU A 1 81 ? 14.738 -1.583 -22.691 1.00 83.00 81 LEU A O 1
ATOM 585 N N . LEU A 1 82 ? 16.442 -0.202 -22.204 1.00 87.50 82 LEU A N 1
ATOM 586 C CA . LEU A 1 82 ? 16.045 0.028 -20.815 1.00 87.50 82 LEU A CA 1
ATOM 587 C C . LEU A 1 82 ? 14.598 0.551 -20.651 1.00 87.50 82 LEU A C 1
ATOM 589 O O . LEU A 1 82 ? 13.882 -0.017 -19.823 1.00 87.50 82 LEU A O 1
ATOM 593 N N . PRO A 1 83 ? 14.093 1.520 -21.450 1.00 90.56 83 PRO A N 1
ATOM 594 C CA . PRO A 1 83 ? 12.684 1.929 -21.388 1.00 90.56 83 PRO A CA 1
ATOM 595 C C . PRO A 1 83 ? 11.705 0.767 -21.598 1.00 90.56 83 PRO A C 1
ATOM 597 O O . PRO A 1 83 ? 10.702 0.651 -20.893 1.00 90.56 83 PRO A O 1
ATOM 600 N N . SER A 1 84 ? 12.014 -0.129 -22.534 1.00 92.38 84 SER A N 1
ATOM 601 C CA . SER A 1 84 ? 11.170 -1.275 -22.873 1.00 92.38 84 SER A CA 1
ATOM 602 C C . SER A 1 84 ? 11.181 -2.347 -21.772 1.00 92.38 84 SER A C 1
ATOM 604 O O . SER A 1 84 ? 10.172 -3.016 -21.539 1.00 92.38 84 SER A O 1
ATOM 606 N N . LEU A 1 85 ? 12.288 -2.474 -21.032 1.00 92.81 85 LEU A N 1
ATOM 607 C CA . LEU A 1 85 ? 12.365 -3.332 -19.843 1.00 92.81 85 LEU A CA 1
ATOM 608 C C . LEU A 1 85 ? 11.611 -2.734 -18.652 1.00 92.81 85 LEU A C 1
ATOM 610 O O . LEU A 1 85 ? 10.902 -3.461 -17.958 1.00 92.81 85 LEU A O 1
ATOM 614 N N . ILE A 1 86 ? 11.695 -1.415 -18.445 1.00 94.12 86 ILE A N 1
ATOM 615 C CA . ILE A 1 86 ? 10.890 -0.719 -17.429 1.00 94.12 86 ILE A CA 1
ATOM 616 C C . ILE A 1 86 ? 9.399 -0.905 -17.734 1.00 94.12 86 ILE A C 1
ATOM 618 O O . ILE A 1 86 ? 8.627 -1.249 -16.838 1.00 94.12 86 ILE A O 1
ATOM 622 N N . PHE A 1 87 ? 9.001 -0.759 -19.002 1.00 95.62 87 PHE A N 1
ATOM 623 C CA . PHE A 1 87 ? 7.648 -1.061 -19.472 1.00 95.62 87 PHE A CA 1
ATOM 624 C C . PHE A 1 87 ? 7.220 -2.486 -19.089 1.00 95.62 87 PHE A C 1
ATOM 626 O O . PHE A 1 87 ? 6.183 -2.667 -18.447 1.00 95.62 87 PHE A O 1
ATOM 633 N N . ALA A 1 88 ? 8.027 -3.496 -19.427 1.00 96.38 88 ALA A N 1
ATOM 634 C CA . ALA A 1 88 ? 7.724 -4.892 -19.122 1.00 96.38 88 ALA A CA 1
ATOM 635 C C . ALA A 1 88 ? 7.607 -5.148 -17.609 1.00 96.38 88 ALA A C 1
ATOM 637 O O . ALA A 1 88 ? 6.683 -5.831 -17.155 1.00 96.38 88 ALA A O 1
ATOM 638 N N . GLY A 1 89 ? 8.497 -4.550 -16.815 1.00 96.69 89 GLY A N 1
ATOM 639 C CA . GLY A 1 89 ? 8.455 -4.648 -15.361 1.00 96.69 89 GLY A CA 1
ATOM 640 C C . GLY A 1 89 ? 7.200 -4.015 -14.759 1.00 96.69 89 GLY A C 1
ATOM 641 O O . GLY A 1 89 ? 6.556 -4.628 -13.904 1.00 96.69 89 GLY A O 1
ATOM 642 N N . LEU A 1 90 ? 6.790 -2.841 -15.251 1.00 97.19 90 LEU A N 1
ATOM 643 C CA . LEU A 1 90 ? 5.546 -2.183 -14.843 1.00 97.19 90 LEU A CA 1
ATOM 644 C C . LEU A 1 90 ? 4.312 -3.012 -15.210 1.00 97.19 90 LEU A C 1
ATOM 646 O O . LEU A 1 90 ? 3.408 -3.141 -14.387 1.00 97.19 90 LEU A O 1
ATOM 650 N N . VAL A 1 91 ? 4.279 -3.634 -16.394 1.00 97.00 91 VAL A N 1
ATOM 651 C CA . VAL A 1 91 ? 3.202 -4.565 -16.775 1.00 97.00 91 VAL A CA 1
ATOM 652 C C . VAL A 1 91 ? 3.094 -5.714 -15.769 1.00 97.00 91 VAL A C 1
ATOM 654 O O . VAL A 1 91 ? 1.987 -6.031 -15.320 1.00 97.00 91 VAL A O 1
ATOM 657 N N . GLY A 1 92 ? 4.226 -6.298 -15.362 1.00 97.12 92 GLY A N 1
ATOM 658 C CA . GLY A 1 92 ? 4.270 -7.332 -14.325 1.00 97.12 92 GLY A CA 1
ATOM 659 C C . GLY A 1 92 ? 3.714 -6.853 -12.984 1.00 97.12 92 GLY A C 1
ATOM 660 O O . GLY A 1 92 ? 2.829 -7.495 -12.408 1.00 97.12 92 GLY A O 1
ATOM 661 N N . ALA A 1 93 ? 4.171 -5.688 -12.528 1.00 96.75 93 ALA A N 1
ATOM 662 C CA . ALA A 1 93 ? 3.752 -5.084 -11.269 1.00 96.75 93 ALA A CA 1
ATOM 663 C C . ALA A 1 93 ? 2.248 -4.760 -11.239 1.00 96.75 93 ALA A C 1
ATOM 665 O O . ALA A 1 93 ? 1.538 -5.156 -10.312 1.00 96.75 93 ALA A O 1
ATOM 666 N N . ILE A 1 94 ? 1.737 -4.094 -12.279 1.00 96.44 94 ILE A N 1
ATOM 667 C CA . ILE A 1 94 ? 0.328 -3.695 -12.400 1.00 96.44 94 ILE A CA 1
ATOM 668 C C . ILE A 1 94 ? -0.574 -4.925 -12.472 1.00 96.44 94 ILE A C 1
ATOM 670 O O . ILE A 1 94 ? -1.588 -4.994 -11.774 1.00 96.44 94 ILE A O 1
ATOM 674 N N . THR A 1 95 ? -0.207 -5.913 -13.291 1.00 96.00 95 THR A N 1
ATOM 675 C CA . THR A 1 95 ? -0.992 -7.143 -13.448 1.00 96.00 95 THR A CA 1
ATOM 676 C C . THR A 1 95 ? -1.132 -7.865 -12.111 1.00 96.00 95 THR A C 1
ATOM 678 O O . THR A 1 95 ? -2.236 -8.265 -11.729 1.00 96.00 95 THR A O 1
ATOM 681 N N . TRP A 1 96 ? -0.034 -7.975 -11.357 1.00 96.06 96 TRP A N 1
ATOM 682 C CA . TRP A 1 96 ? -0.053 -8.588 -10.035 1.00 96.06 96 TRP A CA 1
ATOM 683 C C . TRP A 1 96 ? -0.868 -7.777 -9.016 1.00 96.06 96 TRP A C 1
ATOM 685 O O . TRP A 1 96 ? -1.684 -8.341 -8.278 1.00 96.06 96 TRP A O 1
ATOM 695 N N . ASN A 1 97 ? -0.731 -6.449 -9.011 1.00 94.25 97 ASN A N 1
ATOM 696 C CA . ASN A 1 97 ? -1.529 -5.567 -8.157 1.00 94.25 97 ASN A CA 1
ATOM 697 C C . ASN A 1 97 ? -3.034 -5.699 -8.439 1.00 94.25 97 ASN A C 1
ATOM 699 O O . ASN A 1 97 ? -3.835 -5.816 -7.508 1.00 94.25 97 ASN A O 1
ATOM 703 N N . MET A 1 98 ? -3.438 -5.759 -9.712 1.00 93.94 98 MET A N 1
ATOM 704 C CA . MET A 1 98 ? -4.842 -5.957 -10.094 1.00 93.94 98 MET A CA 1
ATOM 705 C C . MET A 1 98 ? -5.369 -7.328 -9.706 1.00 93.94 98 MET A C 1
ATOM 707 O O . MET A 1 98 ? -6.498 -7.434 -9.219 1.00 93.94 98 MET A O 1
ATOM 711 N N . LEU A 1 99 ? -4.562 -8.374 -9.868 1.00 93.81 99 LEU A N 1
ATOM 712 C CA . LEU A 1 99 ? -4.950 -9.720 -9.469 1.00 93.81 99 LEU A CA 1
ATOM 713 C C . LEU A 1 99 ? -5.162 -9.813 -7.954 1.00 93.81 99 LEU A C 1
ATOM 715 O O . LEU A 1 99 ? -6.195 -10.304 -7.496 1.00 93.81 99 LEU A O 1
ATOM 719 N N . THR A 1 100 ? -4.215 -9.312 -7.164 1.00 92.69 100 THR A N 1
ATOM 720 C CA . THR A 1 100 ? -4.299 -9.353 -5.697 1.00 92.69 100 THR A CA 1
ATOM 721 C C . THR A 1 100 ? -5.450 -8.502 -5.168 1.00 92.69 100 THR A C 1
ATOM 723 O O . THR A 1 100 ? -6.189 -8.963 -4.296 1.00 92.69 100 THR A O 1
ATOM 726 N N . TRP A 1 101 ? -5.700 -7.327 -5.757 1.00 92.25 101 TRP A N 1
ATOM 727 C CA . TRP A 1 101 ? -6.891 -6.533 -5.453 1.00 92.25 101 TRP A CA 1
ATOM 728 C C . TRP A 1 101 ? -8.182 -7.286 -5.777 1.00 92.25 101 TRP A C 1
ATOM 730 O O . TRP A 1 101 ? -9.107 -7.324 -4.957 1.00 92.25 101 TRP A O 1
ATOM 740 N N . PHE A 1 102 ? -8.253 -7.914 -6.954 1.00 90.88 102 PHE A N 1
ATOM 741 C CA . PHE A 1 102 ? -9.411 -8.704 -7.355 1.00 90.88 102 PHE A CA 1
ATOM 742 C C . PHE A 1 102 ? -9.684 -9.826 -6.344 1.00 90.88 102 PHE A C 1
ATOM 744 O O . PHE A 1 102 ? -10.836 -10.034 -5.955 1.00 90.88 102 PHE A O 1
ATOM 751 N N . LEU A 1 103 ? -8.636 -10.484 -5.846 1.00 89.19 103 LEU A N 1
ATOM 752 C CA . LEU A 1 103 ? -8.721 -11.511 -4.804 1.00 89.19 103 LEU A CA 1
ATOM 753 C C . LEU A 1 103 ? -8.933 -10.944 -3.386 1.00 89.19 103 LEU A C 1
ATOM 755 O O . LEU A 1 103 ? -9.194 -11.708 -2.458 1.00 89.19 103 LEU A O 1
ATOM 759 N N . GLY A 1 104 ? -8.854 -9.622 -3.201 1.00 87.25 104 GLY A N 1
ATOM 760 C CA . GLY A 1 104 ? -8.963 -8.960 -1.899 1.00 87.25 104 GLY A CA 1
ATOM 761 C C . GLY A 1 104 ? -7.804 -9.282 -0.953 1.00 87.25 104 GLY A C 1
ATOM 762 O O . GLY A 1 104 ? -7.988 -9.229 0.265 1.00 87.25 104 GLY A O 1
ATOM 763 N N . LEU A 1 105 ? -6.645 -9.656 -1.499 1.00 87.12 105 LEU A N 1
ATOM 764 C CA . LEU A 1 105 ? -5.446 -9.997 -0.744 1.00 87.12 105 LEU A CA 1
ATOM 765 C C . LEU A 1 105 ? -4.607 -8.730 -0.519 1.00 87.12 105 LEU A C 1
ATOM 767 O O . LEU A 1 105 ? -4.228 -8.095 -1.504 1.00 87.12 105 LEU A O 1
ATOM 771 N N . PRO A 1 106 ? -4.294 -8.358 0.737 1.00 86.88 106 PRO A N 1
ATOM 772 C CA . PRO A 1 106 ? -3.360 -7.271 1.002 1.00 86.88 106 PRO A CA 1
ATOM 773 C C . PRO A 1 106 ? -1.969 -7.704 0.527 1.00 86.88 106 PRO A C 1
ATOM 775 O O . PRO A 1 106 ? -1.388 -8.663 1.040 1.00 86.88 106 PRO A O 1
ATOM 778 N N . SER A 1 107 ? -1.470 -7.013 -0.490 1.00 89.38 107 SER A N 1
ATOM 779 C CA . SER A 1 107 ? -0.225 -7.306 -1.196 1.00 89.38 107 SER A CA 1
ATOM 780 C C . SER A 1 107 ? 0.632 -6.054 -1.209 1.00 89.38 107 SER A C 1
ATOM 782 O O . SER A 1 107 ? 0.104 -4.953 -1.154 1.00 89.38 107 SER A O 1
ATOM 784 N N . SER A 1 108 ? 1.947 -6.226 -1.282 1.00 92.06 108 SER A N 1
ATOM 785 C CA . SER A 1 108 ? 2.871 -5.101 -1.334 1.00 92.06 108 SER A CA 1
ATOM 786 C C . SER A 1 108 ? 3.095 -4.638 -2.769 1.00 92.06 108 SER A C 1
ATOM 788 O O . SER A 1 108 ? 3.744 -5.342 -3.547 1.00 92.06 108 SER A O 1
ATOM 790 N N . SER A 1 109 ? 2.641 -3.431 -3.100 1.00 92.50 109 SER A N 1
ATOM 791 C CA . SER A 1 109 ? 2.938 -2.809 -4.394 1.00 92.50 109 SER A CA 1
ATOM 792 C C . SER A 1 109 ? 4.436 -2.581 -4.601 1.00 92.50 109 SER A C 1
ATOM 794 O O . SER A 1 109 ? 4.924 -2.765 -5.713 1.00 92.50 109 SER A O 1
ATOM 796 N N . SER A 1 110 ? 5.196 -2.267 -3.541 1.00 91.88 110 SER A N 1
ATOM 797 C CA . SER A 1 110 ? 6.661 -2.137 -3.613 1.00 91.88 110 SER A CA 1
ATOM 798 C C . SER A 1 110 ? 7.310 -3.418 -4.141 1.00 91.88 110 SER A C 1
ATOM 800 O O . SER A 1 110 ? 8.118 -3.381 -5.062 1.00 91.88 110 SER A O 1
ATOM 802 N N . HIS A 1 111 ? 6.931 -4.571 -3.584 1.00 92.81 111 HIS A N 1
ATOM 803 C CA . HIS A 1 111 ? 7.480 -5.858 -4.009 1.00 92.81 111 HIS A CA 1
ATOM 804 C C . HIS A 1 111 ? 7.009 -6.260 -5.401 1.00 92.81 111 HIS A C 1
ATOM 806 O O . HIS A 1 111 ? 7.763 -6.911 -6.118 1.00 92.81 111 HIS A O 1
ATOM 812 N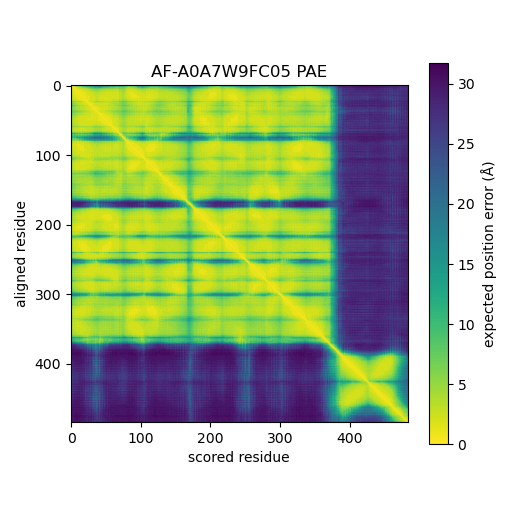 N . ALA A 1 112 ? 5.790 -5.878 -5.788 1.00 95.62 112 ALA A N 1
ATOM 813 C CA . ALA A 1 112 ? 5.310 -6.093 -7.144 1.00 95.62 112 ALA A CA 1
ATOM 814 C C . ALA A 1 112 ? 6.134 -5.274 -8.151 1.00 95.62 112 ALA A C 1
ATOM 816 O O . ALA A 1 112 ? 6.559 -5.814 -9.169 1.00 95.62 112 ALA A O 1
ATOM 817 N N . LEU A 1 113 ? 6.427 -4.007 -7.831 1.00 95.25 113 LEU A N 1
ATOM 818 C CA . LEU A 1 113 ? 7.262 -3.130 -8.650 1.00 95.25 113 LEU A CA 1
ATOM 819 C C . LEU A 1 113 ? 8.682 -3.678 -8.800 1.00 95.25 113 LEU A C 1
ATOM 821 O O . LEU A 1 113 ? 9.144 -3.896 -9.918 1.00 95.25 113 LEU A O 1
ATOM 825 N N . PHE A 1 114 ? 9.361 -3.943 -7.681 1.00 93.44 114 PHE A N 1
ATOM 826 C CA . PHE A 1 114 ? 10.728 -4.458 -7.717 1.00 93.44 114 PHE A CA 1
ATOM 827 C C . PHE A 1 114 ? 10.798 -5.851 -8.321 1.00 93.44 114 PHE A C 1
ATOM 829 O O . PHE A 1 114 ? 11.695 -6.108 -9.112 1.00 93.44 114 PHE A O 1
ATOM 836 N N . GLY A 1 115 ? 9.841 -6.727 -8.012 1.00 94.62 115 GLY A N 1
ATOM 837 C CA . GLY A 1 115 ? 9.732 -8.038 -8.642 1.00 94.62 115 GLY A CA 1
ATOM 838 C C . GLY A 1 115 ? 9.628 -7.912 -10.156 1.00 94.62 115 GLY A C 1
ATOM 839 O O . GLY A 1 115 ? 10.459 -8.474 -10.861 1.00 94.62 115 GLY A O 1
ATOM 840 N N . GLY A 1 116 ? 8.675 -7.119 -10.654 1.00 96.19 116 GLY A N 1
ATOM 841 C CA . GLY A 1 116 ? 8.490 -6.877 -12.084 1.00 96.19 116 GLY A CA 1
ATOM 842 C C . GLY A 1 116 ? 9.755 -6.360 -12.771 1.00 96.19 116 GLY A C 1
ATOM 843 O O . GLY A 1 116 ? 10.174 -6.936 -13.775 1.00 96.19 116 GLY A O 1
ATOM 844 N N . LEU A 1 117 ? 10.394 -5.326 -12.210 1.00 93.69 117 LEU A N 1
ATOM 845 C CA . LEU A 1 117 ? 11.645 -4.769 -12.740 1.00 93.69 117 LEU A CA 1
ATOM 846 C C . LEU A 1 117 ? 12.787 -5.794 -12.721 1.00 93.69 117 LEU A C 1
ATOM 848 O O . LEU A 1 117 ? 13.454 -5.971 -13.732 1.00 93.69 117 LEU A O 1
ATOM 852 N N . ILE A 1 118 ? 12.977 -6.520 -11.615 1.00 93.25 118 ILE A N 1
ATOM 853 C CA . ILE A 1 118 ? 13.988 -7.584 -11.494 1.00 93.25 118 ILE A CA 1
ATOM 854 C C . ILE A 1 118 ? 13.765 -8.659 -12.561 1.00 93.25 118 ILE A C 1
ATOM 856 O O . ILE A 1 118 ? 14.704 -9.035 -13.255 1.00 93.25 118 ILE A O 1
ATOM 860 N N . GLY A 1 119 ? 12.530 -9.137 -12.721 1.00 95.06 119 GLY A N 1
ATOM 861 C CA . GLY A 1 119 ? 12.193 -10.152 -13.717 1.00 95.06 119 GLY A CA 1
ATOM 862 C C . GLY A 1 119 ? 12.445 -9.685 -15.149 1.00 95.06 119 GLY A C 1
ATOM 863 O O . GLY A 1 119 ? 13.018 -10.427 -15.946 1.00 95.06 119 GLY A O 1
ATOM 864 N N . ALA A 1 120 ? 12.070 -8.443 -15.464 1.00 94.56 120 ALA A N 1
ATOM 865 C CA . ALA A 1 120 ? 12.314 -7.860 -16.776 1.00 94.56 120 ALA A CA 1
ATOM 866 C C . ALA A 1 120 ? 13.815 -7.693 -17.065 1.00 94.56 120 ALA A C 1
ATOM 868 O O . ALA A 1 120 ? 14.284 -8.089 -18.131 1.00 94.56 120 ALA A O 1
ATOM 869 N N . THR A 1 121 ? 14.586 -7.185 -16.100 1.00 91.69 121 THR A N 1
ATOM 870 C CA . THR A 1 121 ? 16.040 -7.018 -16.231 1.00 91.69 121 THR A CA 1
ATOM 871 C C . THR A 1 121 ? 16.767 -8.359 -16.345 1.00 91.69 121 THR A C 1
ATOM 873 O O . THR A 1 121 ? 17.668 -8.483 -17.172 1.00 91.69 121 THR A O 1
ATOM 876 N N . LEU A 1 122 ? 16.350 -9.389 -15.595 1.00 92.56 122 LEU A N 1
ATOM 877 C CA . LEU A 1 122 ? 16.918 -10.740 -15.708 1.00 92.56 122 LEU A CA 1
ATOM 878 C C . LEU A 1 122 ? 16.816 -11.293 -17.132 1.00 92.56 122 LEU A C 1
ATOM 880 O O . LEU A 1 122 ? 17.750 -11.935 -17.597 1.00 92.56 122 LEU A O 1
ATOM 884 N N . VAL A 1 123 ? 15.698 -11.052 -17.818 1.00 93.00 123 VAL A N 1
ATOM 885 C CA . VAL A 1 123 ? 15.501 -11.507 -19.201 1.00 93.00 123 VAL A CA 1
ATOM 886 C C . VAL A 1 123 ? 16.223 -10.611 -20.202 1.00 93.00 123 VAL A C 1
ATOM 888 O O . VAL A 1 123 ? 16.828 -11.117 -21.141 1.00 93.00 123 VAL A O 1
ATOM 891 N N . GLY A 1 124 ? 16.144 -9.291 -20.028 1.00 88.06 124 GLY A N 1
ATOM 892 C CA . GLY A 1 124 ? 16.673 -8.336 -21.002 1.00 88.06 124 GLY A CA 1
ATOM 893 C C . GLY A 1 124 ? 18.190 -8.182 -20.987 1.00 88.06 124 GLY A C 1
ATOM 894 O O . GLY A 1 124 ? 18.787 -7.943 -22.030 1.00 88.06 124 GLY A O 1
ATOM 895 N N . VAL A 1 125 ? 18.805 -8.296 -19.810 1.00 86.62 125 VAL A N 1
ATOM 896 C CA . VAL A 1 125 ? 20.229 -7.982 -19.585 1.00 86.62 125 VAL A CA 1
ATOM 897 C C . VAL A 1 125 ? 20.962 -9.150 -18.922 1.00 86.62 125 VAL A C 1
ATOM 899 O O . VAL A 1 125 ? 22.175 -9.289 -19.053 1.00 86.62 125 VAL A O 1
ATOM 902 N N . GLY A 1 126 ? 20.237 -10.022 -18.220 1.00 86.81 126 GLY A N 1
ATOM 903 C CA . GLY A 1 126 ? 20.826 -11.090 -17.423 1.00 86.81 126 GLY A CA 1
ATOM 904 C C . GLY A 1 126 ? 21.147 -10.647 -15.997 1.00 86.81 126 GLY A C 1
ATOM 905 O O . GLY A 1 126 ? 20.818 -9.549 -15.549 1.00 86.81 126 GLY A O 1
ATOM 906 N N . VAL A 1 127 ? 21.810 -11.536 -15.258 1.00 86.94 127 VAL A N 1
ATOM 907 C CA . VAL A 1 127 ? 22.104 -11.366 -13.823 1.00 86.94 127 VAL A CA 1
ATOM 908 C C . VAL A 1 127 ? 22.981 -10.132 -13.553 1.00 86.94 127 VAL A C 1
ATOM 910 O O . VAL A 1 127 ? 22.822 -9.490 -12.519 1.00 86.94 127 VAL A O 1
ATOM 913 N N . ALA A 1 128 ? 23.857 -9.759 -14.491 1.00 84.00 128 ALA A N 1
ATOM 914 C CA . ALA A 1 128 ? 24.758 -8.611 -14.356 1.00 84.00 128 ALA A CA 1
ATOM 915 C C . ALA A 1 128 ? 24.036 -7.249 -14.340 1.00 84.00 128 ALA A C 1
ATOM 917 O O . ALA A 1 128 ? 24.542 -6.294 -13.754 1.00 84.00 128 ALA A O 1
ATOM 918 N N . GLY A 1 129 ? 22.831 -7.160 -14.918 1.00 83.31 129 GLY A N 1
ATOM 919 C CA . GLY A 1 129 ? 22.045 -5.922 -14.938 1.00 83.31 129 GLY A CA 1
ATOM 920 C C . GLY A 1 129 ? 21.433 -5.541 -13.586 1.00 83.31 129 GLY A C 1
ATOM 921 O O . GLY A 1 129 ? 20.832 -4.473 -13.469 1.00 83.31 129 GLY A O 1
ATOM 922 N N . ILE A 1 130 ? 21.552 -6.402 -12.568 1.00 86.94 130 ILE A N 1
ATOM 923 C CA . ILE A 1 130 ? 20.904 -6.231 -11.265 1.00 86.94 130 ILE A CA 1
ATOM 924 C C . ILE A 1 130 ? 21.946 -5.997 -10.185 1.00 86.94 130 ILE A C 1
ATOM 926 O O . ILE A 1 130 ? 22.818 -6.830 -9.931 1.00 86.94 130 ILE A O 1
ATOM 930 N N . ASN A 1 131 ? 21.777 -4.904 -9.449 1.00 88.62 131 ASN A N 1
ATOM 931 C CA . ASN A 1 131 ? 22.568 -4.661 -8.258 1.00 88.62 131 ASN A CA 1
ATOM 932 C C . ASN A 1 131 ? 21.996 -5.445 -7.065 1.00 88.62 131 ASN A C 1
ATOM 934 O O . ASN A 1 131 ? 21.211 -4.930 -6.265 1.00 88.62 131 ASN A O 1
ATOM 938 N N . PHE A 1 132 ? 22.395 -6.713 -6.928 1.00 86.75 132 PHE A N 1
ATOM 939 C CA . PHE A 1 132 ? 21.935 -7.572 -5.829 1.00 86.75 132 PHE A CA 1
ATOM 940 C C . PHE A 1 132 ? 22.276 -7.014 -4.444 1.00 86.75 132 PHE A C 1
ATOM 942 O O . PHE A 1 132 ? 21.515 -7.236 -3.505 1.00 86.75 132 PHE A O 1
ATOM 949 N N . GLY A 1 133 ? 23.375 -6.264 -4.308 1.00 88.12 133 GLY A N 1
ATOM 950 C CA . GLY A 1 133 ? 23.741 -5.616 -3.049 1.00 88.12 133 GLY A CA 1
ATOM 951 C C . GLY A 1 133 ? 22.710 -4.568 -2.627 1.00 88.12 133 GLY A C 1
ATOM 952 O O . GLY A 1 133 ? 22.256 -4.564 -1.478 1.00 88.12 133 GLY A O 1
ATOM 953 N N . VAL A 1 134 ? 22.276 -3.721 -3.561 1.00 85.88 134 VAL A N 1
ATOM 954 C CA . VAL A 1 134 ? 21.233 -2.718 -3.310 1.00 85.88 134 VAL A CA 1
ATOM 955 C C . VAL A 1 134 ? 19.866 -3.373 -3.146 1.00 85.88 134 VAL A C 1
ATOM 957 O O . VAL A 1 134 ? 19.166 -3.061 -2.186 1.00 85.88 134 VAL A O 1
ATOM 960 N N . VAL A 1 135 ? 19.494 -4.332 -3.999 1.00 86.56 135 VAL A N 1
ATOM 961 C CA . VAL A 1 135 ? 18.226 -5.069 -3.857 1.00 86.56 135 VAL A CA 1
ATOM 962 C C . VAL A 1 135 ? 18.143 -5.745 -2.485 1.00 86.56 135 VAL A C 1
ATOM 964 O O . VAL A 1 135 ? 17.134 -5.626 -1.789 1.00 86.56 135 VAL A O 1
ATOM 967 N N . LEU A 1 136 ? 19.213 -6.405 -2.038 1.00 89.38 136 LEU A N 1
ATOM 968 C CA . LEU A 1 136 ? 19.234 -7.056 -0.734 1.00 89.38 136 LEU A CA 1
ATOM 969 C C . LEU A 1 136 ? 19.142 -6.037 0.411 1.00 89.38 136 LEU A C 1
ATOM 971 O O . LEU A 1 136 ? 18.305 -6.194 1.297 1.00 89.38 136 LEU A O 1
ATOM 975 N N . SER A 1 137 ? 19.964 -4.985 0.389 1.00 87.75 137 SER A N 1
ATOM 976 C CA . SER A 1 137 ? 20.080 -4.029 1.501 1.00 87.75 137 SER A CA 1
ATOM 977 C C . SER A 1 137 ? 18.947 -3.003 1.591 1.00 87.75 137 SER A C 1
ATOM 979 O O . SER A 1 137 ? 18.575 -2.610 2.695 1.00 87.75 137 SER A O 1
ATOM 981 N N . LYS A 1 138 ? 18.383 -2.571 0.458 1.00 84.94 138 LYS A N 1
ATOM 982 C CA . LYS A 1 138 ? 17.387 -1.489 0.373 1.00 84.94 138 LYS A CA 1
ATOM 983 C C . LYS A 1 138 ? 15.961 -1.979 0.108 1.00 84.94 138 LYS A C 1
ATOM 985 O O . LYS A 1 138 ? 15.030 -1.203 0.320 1.00 84.94 138 LYS A O 1
ATOM 990 N N . VAL A 1 139 ? 15.783 -3.239 -0.312 1.00 84.19 139 VAL A N 1
ATOM 991 C CA . VAL A 1 139 ? 14.462 -3.829 -0.606 1.00 84.19 139 VAL A CA 1
ATOM 992 C C . VAL A 1 139 ? 14.184 -5.056 0.267 1.00 84.19 139 VAL A C 1
ATOM 994 O O . VAL A 1 139 ? 13.273 -5.021 1.091 1.00 84.19 139 VAL A O 1
ATOM 997 N N . ILE A 1 140 ? 14.977 -6.127 0.143 1.00 87.69 140 ILE A N 1
ATOM 998 C CA . ILE A 1 140 ? 14.676 -7.426 0.778 1.00 87.69 140 ILE A CA 1
ATOM 999 C C . ILE A 1 140 ? 14.846 -7.378 2.304 1.00 87.69 140 ILE A C 1
ATOM 1001 O O . ILE A 1 140 ? 13.953 -7.807 3.037 1.00 87.69 140 ILE A O 1
ATOM 1005 N N . LEU A 1 141 ? 15.972 -6.859 2.808 1.00 89.31 141 LEU A N 1
ATOM 1006 C CA . LEU A 1 141 ? 16.226 -6.792 4.251 1.00 89.31 141 LEU A CA 1
ATOM 1007 C C . LEU A 1 141 ? 15.204 -5.899 4.976 1.00 89.31 141 LEU A C 1
ATOM 1009 O O . LEU A 1 141 ? 14.608 -6.376 5.948 1.00 89.31 141 LEU A O 1
ATOM 1013 N N . PRO A 1 142 ? 14.912 -4.662 4.516 1.00 87.19 142 PRO A N 1
ATOM 1014 C CA . PRO A 1 142 ? 13.850 -3.852 5.107 1.00 87.19 142 PRO A CA 1
ATOM 1015 C C . PRO A 1 142 ? 12.482 -4.541 5.081 1.00 87.19 142 PRO A C 1
ATOM 1017 O O . PRO A 1 142 ? 11.748 -4.455 6.061 1.00 87.19 142 PRO A O 1
ATOM 1020 N N . ALA A 1 143 ? 12.148 -5.269 4.012 1.00 86.56 143 ALA A N 1
ATOM 1021 C CA . ALA A 1 143 ? 10.884 -5.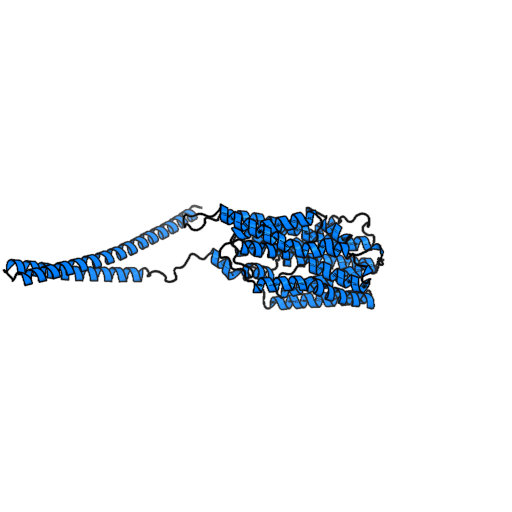996 3.910 1.00 86.56 143 ALA A CA 1
ATOM 1022 C C . ALA A 1 143 ? 10.722 -7.117 4.944 1.00 86.56 143 ALA A C 1
ATOM 1024 O O . ALA A 1 143 ? 9.617 -7.358 5.427 1.00 86.56 143 ALA A O 1
ATOM 1025 N N . LEU A 1 144 ? 11.812 -7.796 5.308 1.00 88.06 144 LEU A N 1
ATOM 1026 C CA . LEU A 1 144 ? 11.784 -8.839 6.332 1.00 88.06 144 LEU A CA 1
ATOM 1027 C C . LEU A 1 144 ? 11.788 -8.251 7.749 1.00 88.06 144 LEU A C 1
ATOM 1029 O O . LEU A 1 144 ? 11.052 -8.706 8.625 1.00 88.06 144 LEU A O 1
ATOM 1033 N N . ILE A 1 145 ? 12.629 -7.242 7.978 1.00 91.06 145 ILE A N 1
ATOM 1034 C CA . ILE A 1 145 ? 12.893 -6.699 9.314 1.00 91.06 145 ILE A CA 1
ATOM 1035 C C . ILE A 1 145 ? 11.763 -5.772 9.763 1.00 91.06 145 ILE A C 1
ATOM 1037 O O . ILE A 1 145 ? 11.324 -5.844 10.912 1.00 91.06 145 ILE A O 1
ATOM 1041 N N . ALA A 1 146 ? 11.265 -4.909 8.879 1.00 91.75 146 ALA A N 1
ATOM 1042 C CA . ALA A 1 146 ? 10.352 -3.849 9.278 1.00 91.75 146 ALA A CA 1
ATOM 1043 C C . ALA A 1 146 ? 8.992 -4.317 9.821 1.00 91.75 146 ALA A C 1
ATOM 1045 O O . ALA A 1 146 ? 8.515 -3.728 10.789 1.00 91.75 146 ALA A O 1
ATOM 1046 N N . PRO A 1 147 ? 8.347 -5.370 9.284 1.00 92.12 147 PRO A N 1
ATOM 1047 C CA . PRO A 1 147 ? 7.094 -5.872 9.849 1.00 92.12 147 PRO A CA 1
ATOM 1048 C C . PRO A 1 147 ? 7.278 -6.419 11.265 1.00 92.12 147 PRO A C 1
ATOM 1050 O O . PRO A 1 147 ? 6.392 -6.271 12.107 1.00 92.12 147 PRO A O 1
ATOM 1053 N N . LEU A 1 148 ? 8.440 -7.023 11.541 1.00 92.94 148 LEU A N 1
ATOM 1054 C CA . LEU A 1 148 ? 8.789 -7.535 12.863 1.00 92.94 148 LEU A CA 1
ATOM 1055 C C . LEU A 1 148 ? 9.067 -6.394 13.838 1.00 92.94 148 LEU A C 1
ATOM 1057 O O . LEU A 1 148 ? 8.506 -6.386 14.932 1.00 92.94 148 LEU A O 1
ATOM 1061 N N . THR A 1 149 ? 9.879 -5.408 13.450 1.00 93.19 149 THR A N 1
ATOM 1062 C CA . THR A 1 149 ? 10.175 -4.256 14.315 1.00 93.19 149 THR A CA 1
ATOM 1063 C C . THR A 1 149 ? 8.915 -3.447 14.602 1.00 93.19 149 THR A C 1
ATOM 1065 O O . THR A 1 149 ? 8.634 -3.153 15.763 1.00 93.19 149 THR A O 1
ATOM 1068 N N . ALA A 1 150 ? 8.094 -3.177 13.587 1.00 95.06 150 ALA A N 1
ATOM 1069 C CA . ALA A 1 150 ? 6.825 -2.480 13.747 1.00 95.06 150 ALA A CA 1
ATOM 1070 C C . ALA A 1 150 ? 5.804 -3.300 14.558 1.00 95.06 150 ALA A C 1
ATOM 1072 O O . ALA A 1 150 ? 5.017 -2.746 15.326 1.00 95.06 150 ALA A O 1
ATOM 1073 N N . GLY A 1 151 ? 5.831 -4.631 14.453 1.00 94.81 151 GLY A N 1
ATOM 1074 C CA . GLY A 1 151 ? 5.046 -5.519 15.309 1.00 94.81 151 GLY A CA 1
ATOM 1075 C C . GLY A 1 151 ? 5.480 -5.466 16.776 1.00 94.81 151 GLY A C 1
ATOM 1076 O O . GLY A 1 151 ? 4.636 -5.341 17.663 1.00 94.81 151 GLY A O 1
ATOM 1077 N N . ILE A 1 152 ? 6.786 -5.503 17.050 1.00 95.31 152 ILE A N 1
ATOM 1078 C CA . ILE A 1 152 ? 7.345 -5.429 18.410 1.00 95.31 152 ILE A CA 1
ATOM 1079 C C . ILE A 1 152 ? 7.049 -4.067 19.048 1.00 95.31 152 ILE A C 1
ATOM 1081 O O . ILE A 1 152 ? 6.606 -4.008 20.198 1.00 95.31 152 ILE A O 1
ATOM 1085 N N . ILE A 1 153 ? 7.240 -2.976 18.302 1.00 94.88 153 ILE A N 1
ATOM 1086 C CA . ILE A 1 153 ? 6.939 -1.619 18.771 1.00 94.88 153 ILE A CA 1
ATOM 1087 C C . ILE A 1 153 ? 5.441 -1.489 19.056 1.00 94.88 153 ILE A C 1
ATOM 1089 O O . ILE A 1 153 ? 5.068 -1.051 20.144 1.00 94.88 153 ILE A O 1
ATOM 1093 N N . ALA A 1 154 ? 4.570 -1.938 18.147 1.00 94.69 154 ALA A N 1
ATOM 1094 C CA . ALA A 1 154 ? 3.124 -1.907 18.362 1.00 94.69 154 ALA A CA 1
ATOM 1095 C C . ALA A 1 154 ? 2.683 -2.774 19.555 1.00 94.69 154 ALA A C 1
ATOM 1097 O O . ALA A 1 154 ? 1.800 -2.367 20.316 1.00 94.69 154 ALA A O 1
ATOM 1098 N N . PHE A 1 155 ? 3.307 -3.938 19.764 1.00 94.44 155 PHE A N 1
ATOM 1099 C CA . PHE A 1 155 ? 3.084 -4.792 20.933 1.00 94.44 155 PHE A CA 1
ATOM 1100 C C . PHE A 1 155 ? 3.428 -4.059 22.234 1.00 94.44 155 PHE A C 1
ATOM 1102 O O . PHE A 1 155 ? 2.597 -3.985 23.145 1.00 94.44 155 PHE A O 1
ATOM 1109 N N . ALA A 1 156 ? 4.630 -3.481 22.311 1.00 93.69 156 ALA A N 1
ATOM 1110 C CA . ALA A 1 156 ? 5.097 -2.749 23.482 1.00 93.69 156 ALA A CA 1
ATOM 1111 C C . ALA A 1 156 ? 4.232 -1.509 23.748 1.00 93.69 156 ALA A C 1
ATOM 1113 O O . ALA A 1 156 ? 3.733 -1.337 24.861 1.00 93.69 156 ALA A O 1
ATOM 1114 N N . ALA A 1 157 ? 3.970 -0.701 22.716 1.00 91.31 157 ALA A N 1
ATOM 1115 C CA . ALA A 1 157 ? 3.123 0.485 22.792 1.00 91.31 157 ALA A CA 1
ATOM 1116 C C . ALA A 1 157 ? 1.702 0.139 23.252 1.00 91.31 157 ALA A C 1
ATOM 1118 O O . ALA A 1 157 ? 1.147 0.823 24.109 1.00 91.31 157 ALA A O 1
ATOM 1119 N N . THR A 1 158 ? 1.134 -0.967 22.764 1.00 90.12 158 THR A N 1
ATOM 1120 C CA . THR A 1 158 ? -0.179 -1.438 23.220 1.00 90.12 158 THR A CA 1
ATOM 1121 C C . THR A 1 158 ? -0.139 -1.848 24.687 1.00 90.12 158 THR A C 1
ATOM 1123 O O . THR A 1 158 ? -1.002 -1.439 25.460 1.00 90.12 158 THR A O 1
ATOM 1126 N N . LYS A 1 159 ? 0.868 -2.620 25.108 1.00 89.00 159 LYS A N 1
ATOM 1127 C CA . LYS A 1 159 ? 1.000 -3.063 26.503 1.00 89.00 159 LYS A CA 1
ATOM 1128 C C . LYS A 1 159 ? 1.139 -1.877 27.461 1.00 89.00 159 LYS A C 1
ATOM 1130 O O . LYS A 1 159 ? 0.520 -1.883 28.523 1.00 89.00 159 LYS A O 1
ATOM 1135 N N . ILE A 1 160 ? 1.893 -0.853 27.063 1.00 87.25 160 ILE A N 1
ATOM 1136 C CA . ILE A 1 160 ? 2.053 0.399 27.809 1.00 87.25 160 ILE A CA 1
ATOM 1137 C C . ILE A 1 160 ? 0.733 1.174 27.838 1.00 87.25 160 ILE A C 1
ATOM 1139 O O . ILE A 1 160 ? 0.255 1.508 28.919 1.00 87.25 160 ILE A O 1
ATOM 1143 N N . ALA A 1 161 ? 0.094 1.396 26.685 1.00 84.38 161 ALA A N 1
ATOM 1144 C CA . ALA A 1 161 ? -1.167 2.130 26.595 1.00 84.38 161 ALA A CA 1
ATOM 1145 C C . ALA A 1 161 ? -2.258 1.488 27.463 1.00 84.38 161 ALA A C 1
ATOM 1147 O O . ALA A 1 161 ? -2.914 2.175 28.244 1.00 84.38 161 ALA A O 1
ATOM 1148 N N . TYR A 1 162 ? -2.415 0.164 27.395 1.00 80.81 162 TYR A N 1
ATOM 1149 C CA . TYR A 1 162 ? -3.365 -0.571 28.230 1.00 80.81 162 TYR A CA 1
ATOM 1150 C C . TYR A 1 162 ? -2.930 -0.671 29.693 1.00 80.81 162 TYR A C 1
ATOM 1152 O O . TYR A 1 162 ? -3.792 -0.810 30.550 1.00 80.81 162 TYR A O 1
ATOM 1160 N N . GLY A 1 163 ? -1.632 -0.604 29.994 1.00 81.94 163 GLY A N 1
ATOM 1161 C CA . GLY A 1 163 ? -1.116 -0.556 31.362 1.00 81.94 163 GLY A CA 1
ATOM 1162 C C . GLY A 1 163 ? -1.423 0.771 32.055 1.00 81.94 163 GLY A C 1
ATOM 1163 O O . GLY A 1 163 ? -1.961 0.764 33.158 1.00 81.94 163 GLY A O 1
ATOM 1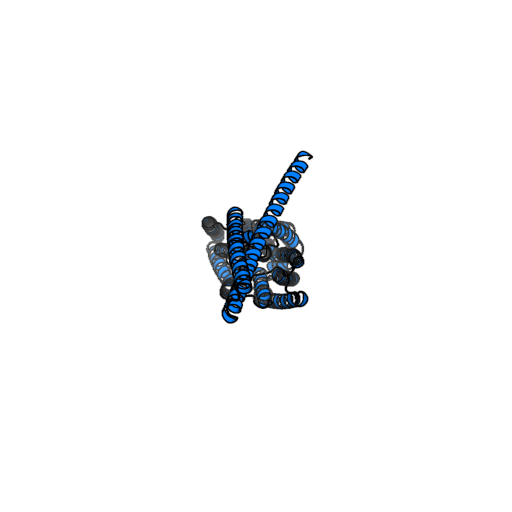164 N N . ILE A 1 164 ? -1.145 1.893 31.383 1.00 80.25 164 ILE A N 1
ATOM 1165 C CA . ILE A 1 164 ? -1.364 3.257 31.894 1.00 80.25 164 ILE A CA 1
ATOM 1166 C C . ILE A 1 164 ? -2.859 3.566 32.010 1.00 80.25 164 ILE A C 1
ATOM 1168 O O . ILE A 1 164 ? -3.297 4.202 32.963 1.00 80.25 164 ILE A O 1
ATOM 1172 N N . THR A 1 165 ? -3.661 3.106 31.048 1.00 73.88 165 THR A N 1
ATOM 1173 C CA . THR A 1 165 ? -5.101 3.415 31.006 1.00 73.88 165 THR A CA 1
ATOM 1174 C C . THR A 1 165 ? -5.980 2.382 31.700 1.00 73.88 165 THR A C 1
ATOM 1176 O O . THR A 1 165 ? -7.206 2.491 31.664 1.00 73.88 165 THR A O 1
ATOM 1179 N N . ARG A 1 166 ? -5.373 1.390 32.362 1.00 67.56 166 ARG A N 1
ATOM 1180 C CA . ARG A 1 166 ? -6.087 0.381 33.142 1.00 67.56 166 ARG A CA 1
ATOM 1181 C C . ARG A 1 166 ? -6.786 1.044 34.324 1.00 67.56 166 ARG A C 1
ATOM 1183 O O . ARG A 1 166 ? -6.136 1.437 35.289 1.00 67.56 166 ARG A O 1
ATOM 1190 N N . ARG A 1 167 ? -8.115 1.102 34.282 1.00 61.03 167 ARG A N 1
ATOM 1191 C CA . ARG A 1 167 ? -8.919 1.446 35.454 1.00 61.03 167 ARG A CA 1
ATOM 1192 C C . ARG A 1 167 ? -9.388 0.176 36.163 1.00 61.03 167 ARG A C 1
ATOM 1194 O O . ARG A 1 167 ? -9.708 -0.823 35.524 1.00 61.03 167 ARG A O 1
ATOM 1201 N N . TYR A 1 168 ? -9.367 0.202 37.492 1.00 58.12 168 TYR A N 1
ATOM 1202 C CA . TYR A 1 168 ? -9.772 -0.913 38.361 1.00 58.12 168 TYR A CA 1
ATOM 1203 C C . TYR A 1 168 ? -11.231 -0.785 38.834 1.00 58.12 168 TYR A C 1
ATOM 1205 O O . TYR A 1 168 ? -11.682 -1.559 39.669 1.00 58.12 168 TYR A O 1
ATOM 1213 N N . ASP A 1 169 ? -11.961 0.200 38.316 1.00 54.78 169 ASP A N 1
ATOM 1214 C CA . ASP A 1 169 ? -13.246 0.682 38.827 1.00 54.78 169 ASP A CA 1
ATOM 1215 C C . ASP A 1 169 ? -14.473 0.107 38.093 1.00 54.78 169 ASP A C 1
ATOM 1217 O O . ASP A 1 169 ? -15.597 0.516 38.370 1.00 54.78 169 ASP A O 1
ATOM 1221 N N . GLY A 1 170 ? -14.287 -0.851 37.175 1.00 49.03 170 GLY A N 1
ATOM 1222 C CA . GLY A 1 170 ? -15.379 -1.626 36.564 1.00 49.03 170 GLY A CA 1
ATOM 1223 C C . GLY A 1 170 ? -16.352 -0.831 35.681 1.00 49.03 170 GLY A C 1
ATOM 1224 O O . GLY A 1 170 ? -17.353 -1.387 35.233 1.00 49.03 170 GLY A O 1
ATOM 1225 N N . LYS A 1 171 ? -16.085 0.453 35.410 1.00 48.72 171 LYS A N 1
ATOM 1226 C CA . LYS A 1 171 ? -16.898 1.285 34.510 1.00 48.72 171 LYS A CA 1
ATOM 1227 C C . LYS A 1 171 ? -16.551 0.991 33.042 1.00 48.72 171 LYS A C 1
ATOM 1229 O O . LYS A 1 171 ? -15.395 0.671 32.759 1.00 48.72 171 LYS A O 1
ATOM 1234 N N . PRO A 1 172 ? -17.504 1.131 32.095 1.00 52.47 172 PRO A N 1
ATOM 1235 C CA . PRO A 1 172 ? -17.202 1.032 30.672 1.00 52.47 172 PRO A CA 1
ATOM 1236 C C . PRO A 1 172 ? -16.083 2.017 30.346 1.00 52.47 172 PRO A C 1
ATOM 1238 O O . PRO A 1 172 ? -16.179 3.200 30.679 1.00 52.47 172 PRO A O 1
ATOM 1241 N N . ASP A 1 173 ? -14.995 1.516 29.762 1.00 52.81 173 ASP A N 1
ATOM 1242 C CA . ASP A 1 173 ? -13.799 2.317 29.547 1.00 52.81 173 ASP A CA 1
ATOM 1243 C C . ASP A 1 173 ? -14.157 3.571 28.726 1.00 52.81 173 ASP A C 1
ATOM 1245 O O . ASP A 1 173 ? -14.450 3.475 27.532 1.00 52.81 173 ASP A O 1
ATOM 1249 N N . GLY A 1 174 ? -14.115 4.750 29.356 1.00 50.59 174 GLY A N 1
ATOM 1250 C CA . GLY A 1 174 ? -14.273 6.058 28.716 1.00 50.59 174 GLY A CA 1
ATOM 1251 C C . GLY A 1 174 ? -13.095 6.370 27.790 1.00 50.59 174 GLY A C 1
ATOM 1252 O O . GLY A 1 174 ? -12.303 7.267 28.053 1.00 50.59 174 GLY A O 1
ATOM 1253 N N . ARG A 1 175 ? -12.945 5.591 26.713 1.00 60.75 175 ARG A N 1
ATOM 1254 C CA . ARG A 1 175 ? -11.845 5.629 25.731 1.00 60.75 175 ARG A CA 1
ATOM 1255 C C . ARG A 1 175 ? -12.043 6.698 24.652 1.00 60.75 175 ARG A C 1
ATOM 1257 O O . ARG A 1 175 ? -11.511 6.557 23.552 1.00 60.75 175 ARG A O 1
ATOM 1264 N N . SER A 1 176 ? -12.790 7.761 24.942 1.00 57.19 176 SER A N 1
ATOM 1265 C CA . SER A 1 176 ? -13.092 8.825 23.975 1.00 57.19 176 SER A CA 1
ATOM 1266 C C . SER A 1 176 ? -11.821 9.480 23.415 1.00 57.19 176 SER A C 1
ATOM 1268 O O . SER A 1 176 ? -11.744 9.718 22.212 1.00 57.19 176 SER A O 1
ATOM 1270 N N . GLY A 1 177 ? -10.784 9.669 24.244 1.00 71.50 177 GLY A N 1
ATOM 1271 C CA . GLY A 1 177 ? -9.507 10.264 23.822 1.00 71.50 177 GLY A CA 1
ATOM 1272 C C . GLY A 1 177 ? -8.718 9.431 22.803 1.00 71.50 177 GLY A C 1
ATOM 1273 O O . GLY A 1 177 ? -8.124 9.986 21.881 1.00 71.50 177 GLY A O 1
ATOM 1274 N N . PHE A 1 178 ? -8.766 8.095 22.888 1.00 81.31 178 PHE A N 1
ATOM 1275 C CA . PHE A 1 178 ? -8.062 7.231 21.929 1.00 81.31 178 PHE A CA 1
ATOM 1276 C C . PHE A 1 178 ? -8.675 7.270 20.535 1.00 81.31 178 PHE A C 1
ATOM 1278 O O . PHE A 1 178 ? -7.971 6.997 19.571 1.00 81.31 178 PHE A O 1
ATOM 1285 N N . ARG A 1 179 ? -9.958 7.626 20.405 1.00 83.00 179 ARG A N 1
ATOM 1286 C CA . ARG A 1 179 ? -10.582 7.808 19.091 1.00 83.00 179 ARG A CA 1
ATOM 1287 C C . ARG A 1 179 ? -9.955 8.990 18.354 1.00 83.00 179 ARG A C 1
ATOM 1289 O O . ARG A 1 179 ? -9.622 8.855 17.184 1.00 83.00 179 ARG A O 1
ATOM 1296 N N . LEU A 1 180 ? -9.738 10.111 19.047 1.00 86.00 180 LEU A N 1
ATOM 1297 C CA . LEU A 1 180 ? -9.066 11.280 18.473 1.00 86.00 180 LEU A CA 1
ATOM 1298 C C . LEU A 1 180 ? -7.592 10.984 18.167 1.00 86.00 180 LEU A C 1
ATOM 1300 O O . LEU A 1 180 ? -7.118 11.293 17.077 1.00 86.00 180 LEU A O 1
ATOM 1304 N N . GLY A 1 181 ? -6.893 10.318 19.094 1.00 89.94 181 GLY A N 1
ATOM 1305 C CA . GLY A 1 181 ? -5.520 9.865 18.863 1.00 89.94 181 GLY A CA 1
ATOM 1306 C C . GLY A 1 181 ? -5.411 8.933 17.653 1.00 89.94 181 GLY A C 1
ATOM 1307 O O . GLY A 1 181 ? -4.497 9.077 16.844 1.00 89.94 181 GLY A O 1
ATOM 1308 N N . GLN A 1 182 ? -6.364 8.014 17.479 1.00 90.44 182 GLN A N 1
ATOM 1309 C CA . GLN A 1 182 ? -6.407 7.132 16.317 1.00 90.44 182 GLN A CA 1
ATOM 1310 C C . GLN A 1 182 ? -6.580 7.930 15.020 1.00 90.44 182 GLN A C 1
ATOM 1312 O O . GLN A 1 182 ? -5.808 7.742 14.095 1.00 90.44 182 GLN A O 1
ATOM 1317 N N . ILE A 1 183 ? -7.507 8.891 14.961 1.00 92.75 183 ILE A N 1
ATOM 1318 C CA . ILE A 1 183 ? -7.672 9.746 13.770 1.00 92.75 183 ILE A CA 1
ATOM 1319 C C . ILE A 1 183 ? -6.351 10.439 13.402 1.00 92.75 183 ILE A C 1
ATOM 1321 O O . ILE A 1 183 ? -5.956 10.438 12.235 1.00 92.75 183 ILE A O 1
ATOM 1325 N N . PHE A 1 184 ? -5.644 10.990 14.391 1.00 95.12 184 PHE A N 1
ATOM 1326 C CA . PHE A 1 184 ? -4.342 11.621 14.176 1.00 95.12 184 PHE A CA 1
ATOM 1327 C C . PHE A 1 184 ? -3.285 10.625 13.674 1.00 95.12 184 PHE A C 1
ATOM 1329 O O . PHE A 1 184 ? -2.582 10.891 12.705 1.00 95.12 184 PHE A O 1
ATOM 1336 N N . THR A 1 185 ? -3.184 9.449 14.288 1.00 94.81 185 THR A N 1
ATOM 1337 C CA . THR A 1 185 ? -2.173 8.449 13.903 1.00 94.81 185 THR A CA 1
ATOM 1338 C C . THR A 1 185 ? -2.469 7.790 12.557 1.00 94.81 185 THR A C 1
ATOM 1340 O O . THR A 1 185 ? -1.554 7.661 11.750 1.00 94.81 185 THR A O 1
ATOM 1343 N N . SER A 1 186 ? -3.732 7.507 12.232 1.00 94.44 186 SER A N 1
ATOM 1344 C CA . SER A 1 186 ? -4.177 7.116 10.885 1.00 94.44 186 SER A CA 1
ATOM 1345 C C . SER A 1 186 ? -3.805 8.169 9.837 1.00 94.44 186 SER A C 1
ATOM 1347 O O . SER A 1 186 ? -3.381 7.832 8.732 1.00 94.44 186 SER A O 1
ATOM 1349 N N . SER A 1 187 ? -3.933 9.453 10.191 1.00 96.75 187 SER A N 1
ATOM 1350 C CA . SER A 1 187 ? -3.520 10.575 9.338 1.00 96.75 187 SER A CA 1
ATOM 1351 C C . SER A 1 187 ? -2.008 10.563 9.109 1.00 96.75 187 SER A C 1
ATOM 1353 O O . SER A 1 187 ? -1.555 10.690 7.976 1.00 96.75 187 SER A O 1
ATOM 1355 N N . MET A 1 188 ? -1.218 10.320 10.157 1.00 97.12 188 MET A N 1
ATOM 1356 C CA . MET A 1 188 ? 0.233 10.167 10.035 1.00 97.12 188 MET A CA 1
ATOM 1357 C C . MET A 1 188 ? 0.629 8.968 9.165 1.00 97.12 188 MET A C 1
ATOM 1359 O O . MET A 1 188 ? 1.585 9.081 8.405 1.00 97.12 188 MET A O 1
ATOM 1363 N N . VAL A 1 189 ? -0.102 7.846 9.221 1.00 96.81 189 VAL A N 1
ATOM 1364 C CA . VAL A 1 189 ? 0.133 6.702 8.319 1.00 96.81 189 VAL A CA 1
ATOM 1365 C C . VAL A 1 189 ? -0.155 7.084 6.869 1.00 96.81 189 VAL A C 1
ATOM 1367 O O . VAL A 1 189 ? 0.639 6.747 5.998 1.00 96.81 189 VAL A O 1
ATOM 1370 N N . ALA A 1 190 ? -1.246 7.808 6.598 1.00 96.38 190 ALA A N 1
ATOM 1371 C CA . ALA A 1 190 ? -1.537 8.298 5.251 1.00 96.38 190 ALA A CA 1
ATOM 1372 C C . ALA A 1 190 ? -0.468 9.288 4.759 1.00 96.38 190 ALA A C 1
ATOM 1374 O O . ALA A 1 190 ? 0.019 9.165 3.646 1.00 96.38 190 ALA A O 1
ATOM 1375 N N . LEU A 1 191 ? -0.024 10.221 5.602 1.00 96.69 191 LEU A N 1
ATOM 1376 C CA . LEU A 1 191 ? 1.076 11.120 5.253 1.00 96.69 191 LEU A CA 1
ATOM 1377 C C . LEU A 1 191 ? 2.352 10.329 4.921 1.00 96.69 191 LEU A C 1
ATOM 1379 O O . LEU A 1 191 ? 2.957 10.543 3.875 1.00 96.69 191 LEU A O 1
ATOM 1383 N N . ALA A 1 192 ? 2.728 9.382 5.787 1.00 95.88 192 ALA A N 1
ATOM 1384 C CA . ALA A 1 192 ? 3.904 8.530 5.623 1.00 95.88 192 ALA A CA 1
ATOM 1385 C C . ALA A 1 192 ? 3.826 7.632 4.380 1.00 95.88 192 ALA A C 1
ATOM 1387 O O . ALA A 1 192 ? 4.838 7.350 3.748 1.00 95.88 192 ALA A O 1
ATOM 1388 N N . HIS A 1 193 ? 2.625 7.190 4.014 1.00 94.75 193 HIS A N 1
ATOM 1389 C CA . HIS A 1 193 ? 2.401 6.467 2.774 1.00 94.75 193 HIS A CA 1
ATOM 1390 C C . HIS A 1 193 ? 2.729 7.356 1.566 1.00 94.75 193 HIS A C 1
ATOM 1392 O O . HIS A 1 193 ? 3.527 6.954 0.727 1.00 94.75 193 HIS A O 1
ATOM 1398 N N . GLY A 1 194 ? 2.239 8.600 1.525 1.00 93.56 194 GLY A N 1
ATOM 1399 C CA . GLY A 1 194 ? 2.607 9.568 0.486 1.00 93.56 194 GLY A CA 1
ATOM 1400 C C . GLY A 1 194 ? 4.115 9.829 0.411 1.00 93.56 194 GLY A C 1
ATOM 1401 O O . GLY A 1 194 ? 4.679 9.846 -0.682 1.00 93.56 194 GLY A O 1
ATOM 1402 N N . THR A 1 195 ? 4.790 9.951 1.563 1.00 94.06 195 THR A N 1
ATOM 1403 C CA . THR A 1 195 ? 6.251 10.149 1.605 1.00 94.06 195 THR A CA 1
ATOM 1404 C C . THR A 1 195 ? 7.052 8.924 1.167 1.00 94.06 195 THR A C 1
ATOM 1406 O O . THR A 1 195 ? 8.245 9.066 0.942 1.00 94.06 195 THR A O 1
ATOM 1409 N N . ASN A 1 196 ? 6.472 7.726 1.067 1.00 94.19 196 ASN A N 1
ATOM 1410 C CA . ASN A 1 196 ? 7.200 6.512 0.682 1.00 94.19 196 ASN A CA 1
ATOM 1411 C C . ASN A 1 196 ? 6.812 6.024 -0.718 1.00 94.19 196 ASN A C 1
ATOM 1413 O O . ASN A 1 196 ? 7.670 5.741 -1.549 1.00 94.19 196 ASN A O 1
ATOM 1417 N N . ASP A 1 197 ? 5.514 5.919 -0.980 1.00 93.31 197 ASP A N 1
ATOM 1418 C CA . ASP A 1 197 ? 4.974 5.180 -2.116 1.00 93.31 197 ASP A CA 1
ATOM 1419 C C . ASP A 1 197 ? 4.938 6.000 -3.395 1.00 93.31 197 ASP A C 1
ATOM 1421 O O . ASP A 1 197 ? 5.369 5.501 -4.435 1.00 93.31 197 ASP A O 1
ATOM 1425 N N . ALA A 1 198 ? 4.552 7.275 -3.306 1.00 93.88 198 ALA A N 1
ATOM 1426 C CA . ALA A 1 198 ? 4.573 8.179 -4.456 1.00 93.88 198 ALA A CA 1
ATOM 1427 C C . ALA A 1 198 ? 5.996 8.289 -5.033 1.00 93.88 198 ALA A C 1
ATOM 1429 O O . ALA A 1 198 ? 6.206 8.307 -6.246 1.00 93.88 198 ALA A O 1
ATOM 1430 N N . GLN A 1 199 ? 6.997 8.277 -4.148 1.00 94.75 199 GLN A N 1
ATOM 1431 C CA . GLN A 1 199 ? 8.404 8.353 -4.520 1.00 94.75 199 GLN A CA 1
ATOM 1432 C C . GLN A 1 199 ? 8.893 7.158 -5.345 1.00 94.75 199 GLN A C 1
ATOM 1434 O O . GLN A 1 199 ? 9.793 7.319 -6.166 1.00 94.75 199 GLN A O 1
ATOM 1439 N N . LYS A 1 200 ? 8.319 5.963 -5.172 1.00 93.94 200 LYS A N 1
ATOM 1440 C CA . LYS A 1 200 ? 8.726 4.784 -5.953 1.00 93.94 200 LYS A CA 1
ATOM 1441 C C . LYS A 1 200 ? 8.401 4.988 -7.426 1.00 93.94 200 LYS A C 1
ATOM 1443 O O . LYS A 1 200 ? 9.257 4.776 -8.280 1.00 93.94 200 LYS A O 1
ATOM 1448 N N . THR A 1 201 ? 7.198 5.480 -7.711 1.00 95.38 201 THR A N 1
ATOM 1449 C CA . THR A 1 201 ? 6.781 5.838 -9.069 1.00 95.38 201 THR A CA 1
ATOM 1450 C C . THR A 1 201 ? 7.604 7.005 -9.605 1.00 95.38 201 THR A C 1
ATOM 1452 O O . THR A 1 201 ? 8.069 6.943 -10.743 1.00 95.38 201 THR A O 1
ATOM 1455 N N . MET A 1 202 ? 7.853 8.036 -8.783 1.00 96.06 202 MET A N 1
ATOM 1456 C CA . MET A 1 202 ? 8.739 9.140 -9.174 1.00 96.06 202 MET A CA 1
ATOM 1457 C C . MET A 1 202 ? 10.116 8.621 -9.594 1.00 96.06 202 MET A C 1
ATOM 1459 O O . MET A 1 202 ? 10.622 9.034 -10.628 1.00 96.06 202 MET A O 1
ATOM 1463 N N . GLY A 1 203 ? 10.697 7.684 -8.841 1.00 94.06 203 GLY A N 1
ATOM 1464 C CA . GLY A 1 203 ? 11.988 7.080 -9.161 1.00 94.06 203 GLY A CA 1
ATOM 1465 C C . GLY A 1 203 ? 11.986 6.318 -10.487 1.00 94.06 203 GLY A C 1
ATOM 1466 O O . GLY A 1 203 ? 12.915 6.470 -11.272 1.00 94.06 203 GLY A O 1
ATOM 1467 N N . VAL A 1 204 ? 10.926 5.558 -10.783 1.00 94.75 204 VAL A N 1
ATOM 1468 C CA . VAL A 1 204 ? 10.787 4.829 -12.059 1.00 94.75 204 VAL A CA 1
ATOM 1469 C C . VAL A 1 204 ? 10.648 5.779 -13.248 1.00 94.75 204 VAL A C 1
ATOM 1471 O O . VAL A 1 204 ? 11.273 5.560 -14.284 1.00 94.75 204 VAL A O 1
ATOM 1474 N N . ILE A 1 205 ? 9.852 6.843 -13.108 1.00 95.50 205 ILE A N 1
ATOM 1475 C CA . ILE A 1 205 ? 9.712 7.860 -14.156 1.00 95.50 205 ILE A CA 1
ATOM 1476 C C . ILE A 1 205 ? 11.044 8.585 -14.356 1.00 95.50 205 ILE A C 1
ATOM 1478 O O . ILE A 1 205 ? 11.506 8.692 -15.486 1.00 95.50 205 ILE A O 1
ATOM 1482 N N . THR A 1 206 ? 11.691 9.027 -13.277 1.00 93.75 206 THR A N 1
ATOM 1483 C CA . THR A 1 206 ? 13.005 9.680 -13.332 1.00 93.75 206 THR A CA 1
ATOM 1484 C C . THR A 1 206 ? 14.043 8.796 -14.013 1.00 93.75 206 THR A C 1
ATOM 1486 O O . THR A 1 206 ? 14.754 9.279 -14.889 1.00 93.75 206 THR A O 1
ATOM 1489 N N . LEU A 1 207 ? 14.079 7.501 -13.685 1.00 90.81 207 LEU A N 1
ATOM 1490 C CA . LEU A 1 207 ? 14.932 6.531 -14.366 1.00 90.81 207 LEU A CA 1
ATOM 1491 C C . LEU A 1 207 ? 14.654 6.536 -15.873 1.00 90.81 207 LEU A C 1
ATOM 1493 O O . LEU A 1 207 ? 15.567 6.759 -16.659 1.00 90.81 207 LEU A O 1
ATOM 1497 N N . ALA A 1 208 ? 13.391 6.397 -16.289 1.00 91.56 208 ALA A N 1
ATOM 1498 C CA . ALA A 1 208 ? 13.017 6.431 -17.704 1.00 91.56 208 ALA A CA 1
ATOM 1499 C C . ALA A 1 208 ? 13.442 7.738 -18.408 1.00 91.56 208 ALA A C 1
ATOM 1501 O O . ALA A 1 208 ? 13.915 7.690 -19.542 1.00 91.56 208 ALA A O 1
ATOM 1502 N N . LEU A 1 209 ? 13.349 8.894 -17.745 1.00 91.81 209 LEU A N 1
ATOM 1503 C CA . LEU A 1 209 ? 13.804 10.178 -18.299 1.00 91.81 209 LEU A CA 1
ATOM 1504 C C . LEU A 1 209 ? 15.328 10.242 -18.463 1.00 91.81 209 LEU A C 1
ATOM 1506 O O . LEU A 1 209 ? 15.808 10.759 -19.475 1.00 91.81 209 LEU A O 1
ATOM 1510 N N . ILE A 1 210 ? 16.081 9.707 -17.496 1.00 88.25 210 ILE A N 1
ATOM 1511 C CA . ILE A 1 210 ? 17.547 9.627 -17.551 1.00 88.25 210 ILE A CA 1
ATOM 1512 C C . ILE A 1 210 ? 17.981 8.770 -18.743 1.00 88.25 210 ILE A C 1
ATOM 1514 O O . ILE A 1 210 ? 18.871 9.167 -19.494 1.00 88.25 210 ILE A O 1
ATOM 1518 N N . THR A 1 211 ? 17.298 7.647 -18.995 1.00 84.94 211 THR A N 1
ATOM 1519 C CA . THR A 1 211 ? 17.690 6.727 -20.077 1.00 84.94 211 THR A CA 1
ATOM 1520 C C . THR A 1 211 ? 17.685 7.349 -21.471 1.00 84.94 211 THR A C 1
ATOM 1522 O O . THR A 1 211 ? 18.524 6.983 -22.293 1.00 84.94 211 THR A O 1
ATOM 1525 N N . VAL A 1 212 ? 16.782 8.299 -21.736 1.00 86.50 212 VAL A N 1
ATOM 1526 C CA . VAL A 1 212 ? 16.668 8.996 -23.030 1.00 86.50 212 VAL A CA 1
ATOM 1527 C C . VAL A 1 212 ? 17.342 10.370 -23.037 1.00 86.50 212 VAL A C 1
ATOM 1529 O O . VAL A 1 212 ? 17.231 11.104 -24.017 1.00 86.50 212 VAL A O 1
ATOM 1532 N N . GLY A 1 213 ? 18.037 10.733 -21.954 1.00 86.50 213 GLY A N 1
ATOM 1533 C CA . GLY A 1 213 ? 18.747 12.007 -21.828 1.00 86.50 213 GLY A CA 1
ATOM 1534 C C . GLY A 1 213 ? 17.845 13.226 -21.614 1.00 86.50 213 GLY A C 1
ATOM 1535 O O . GLY A 1 213 ? 18.313 14.355 -21.730 1.00 86.50 213 GLY A O 1
ATOM 1536 N N . TRP A 1 214 ? 16.561 13.034 -21.287 1.00 89.88 214 TRP A N 1
ATOM 1537 C CA . TRP A 1 214 ? 15.652 14.131 -20.906 1.00 89.88 214 TRP A CA 1
ATOM 1538 C C . TRP A 1 214 ? 15.901 14.629 -19.479 1.00 89.88 214 TRP A C 1
ATOM 1540 O O . TRP A 1 214 ? 15.405 15.683 -19.082 1.00 89.88 214 TRP A O 1
ATOM 1550 N N . GLN A 1 215 ? 16.686 13.877 -18.713 1.00 89.69 215 GLN A N 1
ATOM 1551 C CA . GLN A 1 215 ? 17.230 14.276 -17.429 1.00 89.69 215 GLN A CA 1
ATOM 1552 C C . GLN A 1 215 ? 18.694 13.844 -17.342 1.00 89.69 215 GLN A C 1
ATOM 1554 O O . GLN A 1 215 ? 19.071 12.788 -17.842 1.00 89.69 215 GLN A O 1
ATOM 1559 N N . SER A 1 216 ? 19.530 14.666 -16.708 1.00 83.81 216 SER A N 1
ATOM 1560 C CA . SER A 1 216 ? 20.932 14.315 -16.481 1.00 83.81 216 SER A CA 1
ATOM 1561 C C . SER A 1 216 ? 21.042 13.166 -15.479 1.00 83.81 216 SER A C 1
ATOM 1563 O O . SER A 1 216 ? 20.492 13.256 -14.383 1.00 83.81 216 SER A O 1
ATOM 1565 N N . GLY A 1 217 ? 21.830 12.141 -15.812 1.00 74.88 217 GLY A N 1
ATOM 1566 C CA . GLY A 1 217 ? 22.178 11.057 -14.885 1.00 74.88 217 GLY A CA 1
ATOM 1567 C C . GLY A 1 217 ? 22.998 11.512 -13.671 1.00 74.88 217 GLY A C 1
ATOM 1568 O O . GLY A 1 217 ? 23.116 10.772 -12.708 1.00 74.88 217 GLY A O 1
ATOM 1569 N N . ALA A 1 218 ? 23.528 12.742 -13.662 1.00 75.69 218 ALA A N 1
ATOM 1570 C CA . ALA A 1 218 ? 24.159 13.322 -12.471 1.00 75.69 218 ALA A CA 1
ATOM 1571 C C . ALA A 1 218 ? 23.135 13.840 -11.437 1.00 75.69 218 ALA A C 1
ATOM 1573 O O . ALA A 1 218 ? 23.494 14.126 -10.295 1.00 75.69 218 ALA A O 1
ATOM 1574 N N . HIS A 1 219 ? 21.862 13.974 -11.826 1.00 78.25 219 HIS A N 1
ATOM 1575 C CA . HIS A 1 219 ? 20.790 14.507 -10.991 1.00 78.25 219 HIS A CA 1
ATOM 1576 C C . HIS A 1 219 ? 19.652 13.487 -10.880 1.00 78.25 219 HIS A C 1
ATOM 1578 O O . HIS A 1 219 ? 18.716 13.500 -11.671 1.00 78.25 219 HIS A O 1
ATOM 1584 N N . HIS A 1 220 ? 19.699 12.632 -9.857 1.00 79.62 220 HIS A N 1
ATOM 1585 C CA . HIS A 1 220 ? 18.660 11.624 -9.589 1.00 79.62 220 HIS A CA 1
ATOM 1586 C C . HIS A 1 220 ? 17.406 12.182 -8.890 1.00 79.62 220 HIS A C 1
ATOM 1588 O O . HIS A 1 220 ? 16.482 11.427 -8.574 1.00 79.62 220 HIS A O 1
ATOM 1594 N N . GLU A 1 221 ? 17.356 13.491 -8.629 1.00 88.31 221 GLU A N 1
ATOM 1595 C CA . GLU A 1 221 ? 16.188 14.135 -8.026 1.00 88.31 221 GLU A CA 1
ATOM 1596 C C . GLU A 1 221 ? 15.035 14.214 -9.040 1.00 88.31 221 GLU A C 1
ATOM 1598 O O . GLU A 1 221 ? 15.242 14.690 -10.158 1.00 88.31 221 GLU A O 1
ATOM 1603 N N . PRO A 1 222 ? 13.812 13.775 -8.697 1.00 92.00 222 PRO A N 1
ATOM 1604 C CA . PRO A 1 222 ? 12.680 13.878 -9.610 1.00 92.00 222 PRO A CA 1
ATOM 1605 C C . PRO A 1 222 ? 12.355 15.328 -9.972 1.00 92.00 222 PRO A C 1
ATOM 1607 O O . PRO A 1 222 ? 12.328 16.207 -9.110 1.00 92.00 222 PRO A O 1
ATOM 1610 N N . GLN A 1 223 ? 12.033 15.570 -11.243 1.00 94.31 223 GLN A N 1
ATOM 1611 C CA . GLN A 1 223 ? 11.526 16.872 -11.680 1.00 94.31 223 GLN A CA 1
ATOM 1612 C C . GLN A 1 223 ? 10.188 17.191 -11.009 1.00 94.31 223 GLN A C 1
ATOM 1614 O O . GLN A 1 223 ? 9.373 16.304 -10.749 1.00 94.31 223 GLN A O 1
ATOM 1619 N N . LEU A 1 224 ? 9.912 18.479 -10.797 1.00 94.81 224 LEU A N 1
ATOM 1620 C CA . LEU A 1 224 ? 8.708 18.926 -10.094 1.00 94.81 224 LEU A CA 1
ATOM 1621 C C . LEU A 1 224 ? 7.411 18.398 -10.727 1.00 94.81 224 LEU A C 1
ATOM 1623 O O . LEU A 1 224 ? 6.497 18.005 -10.006 1.00 94.81 224 LEU A O 1
ATOM 1627 N N . TRP A 1 225 ? 7.323 18.337 -12.059 1.00 96.38 225 TRP A N 1
ATOM 1628 C CA . TRP A 1 225 ? 6.131 17.809 -12.727 1.00 96.38 225 TRP A CA 1
ATOM 1629 C C . TRP A 1 225 ? 5.925 16.315 -12.451 1.00 96.38 225 TRP A C 1
ATOM 1631 O O . TRP A 1 225 ? 4.778 15.882 -12.354 1.00 96.38 225 TRP A O 1
ATOM 1641 N N . VAL A 1 226 ? 7.005 15.538 -12.279 1.00 96.88 226 VAL A N 1
ATOM 1642 C CA . VAL A 1 226 ? 6.941 14.117 -11.901 1.00 96.88 226 VAL A CA 1
ATOM 1643 C C . VAL A 1 226 ? 6.368 14.008 -10.494 1.00 96.88 226 VAL A C 1
ATOM 1645 O O . VAL A 1 226 ? 5.439 13.236 -10.271 1.00 96.88 226 VAL A O 1
ATOM 1648 N N . ILE A 1 227 ? 6.860 14.840 -9.567 1.00 97.00 227 ILE A N 1
ATOM 1649 C CA . ILE A 1 227 ? 6.369 14.889 -8.184 1.00 97.00 227 ILE A CA 1
ATOM 1650 C C . ILE A 1 227 ? 4.872 15.210 -8.166 1.00 97.00 227 ILE A C 1
ATOM 1652 O O . ILE A 1 227 ? 4.095 14.464 -7.578 1.00 97.00 227 ILE A O 1
ATOM 1656 N N . VAL A 1 228 ? 4.456 16.277 -8.856 1.00 98.00 228 VAL A N 1
ATOM 1657 C CA . VAL A 1 228 ? 3.048 16.701 -8.927 1.00 98.00 228 VAL A CA 1
ATOM 1658 C C . VAL A 1 228 ? 2.173 15.617 -9.561 1.00 98.00 228 VAL A C 1
ATOM 1660 O O . VAL A 1 228 ? 1.106 15.309 -9.033 1.00 98.00 228 VAL A O 1
ATOM 1663 N N . SER A 1 229 ? 2.624 15.009 -10.662 1.00 98.12 229 SER A N 1
ATOM 1664 C CA . SER A 1 229 ? 1.857 13.982 -11.376 1.00 98.12 229 SER A CA 1
ATOM 1665 C C . SER A 1 229 ? 1.645 12.741 -10.511 1.00 98.12 229 SER A C 1
ATOM 1667 O O . SER A 1 229 ? 0.506 12.294 -10.376 1.00 98.12 229 SER A O 1
ATOM 1669 N N . CYS A 1 230 ? 2.696 12.225 -9.865 1.00 97.75 230 CYS A N 1
ATOM 1670 C CA . CYS A 1 230 ? 2.582 11.098 -8.936 1.00 97.75 230 CYS A CA 1
ATOM 1671 C C . CYS A 1 230 ? 1.719 11.468 -7.718 1.00 97.75 230 CYS A C 1
ATOM 1673 O O . CYS A 1 230 ? 0.773 10.759 -7.391 1.00 97.75 230 CYS A O 1
ATOM 1675 N N . ALA A 1 231 ? 1.945 12.635 -7.101 1.00 97.62 231 ALA A N 1
ATOM 1676 C CA . ALA A 1 231 ? 1.183 13.096 -5.937 1.00 97.62 231 ALA A CA 1
ATOM 1677 C C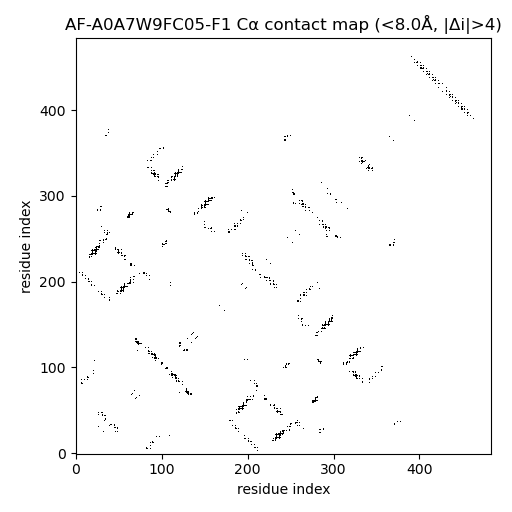 . ALA A 1 231 ? -0.332 13.163 -6.199 1.00 97.62 231 ALA A C 1
ATOM 1679 O O . ALA A 1 231 ? -1.131 12.701 -5.383 1.00 97.62 231 ALA A O 1
ATOM 1680 N N . VAL A 1 232 ? -0.741 13.709 -7.348 1.00 98.19 232 VAL A N 1
ATOM 1681 C CA . VAL A 1 232 ? -2.154 13.751 -7.750 1.00 98.19 232 VAL A CA 1
ATOM 1682 C C . VAL A 1 232 ? -2.673 12.343 -8.031 1.00 98.19 232 VAL A C 1
ATOM 1684 O O . VAL A 1 232 ? -3.766 11.983 -7.596 1.00 98.19 232 VAL A O 1
ATOM 1687 N N . THR A 1 233 ? -1.888 11.525 -8.723 1.00 97.81 233 THR A N 1
ATOM 1688 C CA . THR A 1 233 ? -2.319 10.207 -9.188 1.00 97.81 233 THR A CA 1
ATOM 1689 C C . THR A 1 233 ? -2.505 9.212 -8.040 1.00 97.81 233 THR A C 1
ATOM 1691 O O . THR A 1 233 ? -3.562 8.577 -7.945 1.00 97.81 233 THR A O 1
ATOM 1694 N N . ILE A 1 234 ? -1.552 9.136 -7.105 1.00 96.75 234 ILE A N 1
ATOM 1695 C CA . ILE A 1 234 ? -1.682 8.317 -5.895 1.00 96.75 234 ILE A CA 1
ATOM 1696 C C . ILE A 1 234 ? -2.841 8.798 -5.012 1.00 96.75 234 ILE A C 1
ATOM 1698 O O . ILE A 1 234 ? -3.576 7.979 -4.456 1.00 96.75 234 ILE A O 1
ATOM 1702 N N . ALA A 1 235 ? -3.067 10.113 -4.909 1.00 97.31 235 ALA A N 1
ATOM 1703 C CA . ALA A 1 235 ? -4.174 10.679 -4.141 1.00 97.31 235 ALA A CA 1
ATOM 1704 C C . ALA A 1 235 ? -5.538 10.333 -4.757 1.00 97.31 235 ALA A C 1
ATOM 1706 O O . ALA A 1 235 ? -6.452 9.935 -4.033 1.00 97.31 235 ALA A O 1
ATOM 1707 N N . LEU A 1 236 ? -5.668 10.402 -6.087 1.00 97.62 236 LEU A N 1
ATOM 1708 C CA . LEU A 1 236 ? -6.876 9.983 -6.805 1.00 97.62 236 LEU A CA 1
ATOM 1709 C C . LEU A 1 236 ? -7.170 8.493 -6.601 1.00 97.62 236 LEU A C 1
ATOM 1711 O O . LEU A 1 236 ? -8.307 8.129 -6.291 1.00 97.62 236 LEU A O 1
ATOM 1715 N N . GLY A 1 237 ? -6.147 7.641 -6.707 1.00 95.81 237 GLY A N 1
ATOM 1716 C CA . GLY A 1 237 ? -6.268 6.220 -6.383 1.00 95.81 237 GLY A CA 1
ATOM 1717 C C . GLY A 1 237 ? -6.742 6.016 -4.944 1.00 95.81 237 GLY A C 1
ATOM 1718 O O . GLY A 1 237 ? -7.720 5.313 -4.688 1.00 95.81 237 GLY A O 1
ATOM 1719 N N . THR A 1 238 ? -6.111 6.720 -4.003 1.00 95.75 238 THR A N 1
ATOM 1720 C CA . THR A 1 238 ? -6.447 6.648 -2.574 1.00 95.75 238 THR A CA 1
ATOM 1721 C C . THR A 1 238 ? -7.898 7.029 -2.293 1.00 95.75 238 THR A C 1
ATOM 1723 O O . THR A 1 238 ? -8.585 6.376 -1.509 1.00 95.75 238 THR A O 1
ATOM 1726 N N . TYR A 1 239 ? -8.388 8.076 -2.957 1.00 95.56 239 TYR A N 1
ATOM 1727 C CA . TYR A 1 239 ? -9.753 8.556 -2.783 1.00 95.56 239 TYR A CA 1
ATOM 1728 C C . TYR A 1 239 ? -10.801 7.533 -3.242 1.00 95.56 239 TYR A C 1
ATOM 1730 O O . TYR A 1 239 ? -11.824 7.349 -2.577 1.00 95.56 239 TYR A O 1
ATOM 1738 N N . LEU A 1 240 ? -10.547 6.832 -4.352 1.00 91.38 240 LEU A N 1
ATOM 1739 C CA . LEU A 1 240 ? -11.417 5.744 -4.817 1.00 91.38 240 LEU A CA 1
ATOM 1740 C C . LEU A 1 240 ? -11.388 4.544 -3.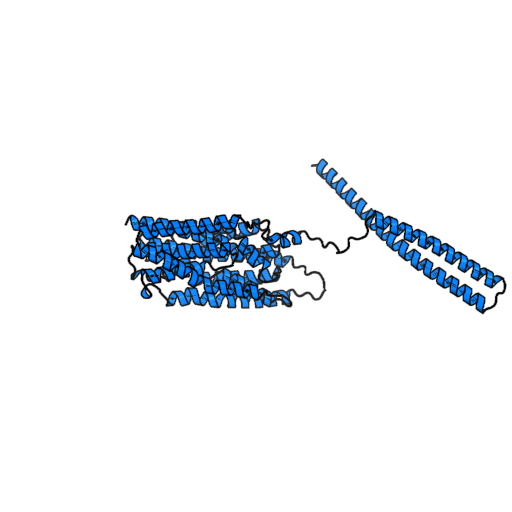860 1.00 91.38 240 LEU A C 1
ATOM 1742 O O . LEU A 1 240 ? -12.408 3.864 -3.674 1.00 91.38 240 LEU A O 1
ATOM 1746 N N . GLY A 1 241 ? -10.235 4.340 -3.221 1.00 80.12 241 GLY A N 1
ATOM 1747 C CA . GLY A 1 241 ? -9.995 3.368 -2.167 1.00 80.12 241 GLY A CA 1
ATOM 1748 C C . GLY A 1 241 ? -9.836 1.938 -2.673 1.00 80.12 241 GLY A C 1
ATOM 1749 O O . GLY A 1 241 ? -9.880 1.643 -3.857 1.00 80.12 241 GLY A O 1
ATOM 1750 N N . GLY A 1 242 ? -9.711 0.993 -1.750 1.00 87.00 242 GLY A N 1
ATOM 1751 C CA . GLY A 1 242 ? -9.518 -0.424 -2.058 1.00 87.00 242 GLY A CA 1
ATOM 1752 C C . GLY A 1 242 ? -10.513 -1.282 -1.306 1.00 87.00 242 GLY A C 1
ATOM 1753 O O . GLY A 1 242 ? -10.108 -2.149 -0.542 1.00 87.00 242 GLY A O 1
ATOM 1754 N N . TRP A 1 243 ? -11.819 -1.036 -1.461 1.00 90.50 243 TRP A N 1
ATOM 1755 C CA . TRP A 1 243 ? -12.873 -1.565 -0.571 1.00 90.50 243 TRP A CA 1
ATOM 1756 C C . TRP A 1 243 ? -12.816 -3.080 -0.320 1.00 90.50 243 TRP A C 1
ATOM 1758 O O . TRP A 1 243 ? -13.137 -3.543 0.777 1.00 90.50 243 TRP A O 1
ATOM 1768 N N . ARG A 1 244 ? -12.364 -3.862 -1.308 1.00 89.50 244 ARG A N 1
ATOM 1769 C CA . ARG A 1 244 ? -12.094 -5.300 -1.153 1.00 89.50 244 ARG A CA 1
ATOM 1770 C C . ARG A 1 244 ? -11.032 -5.577 -0.090 1.00 89.50 244 ARG A C 1
ATOM 1772 O O . ARG A 1 244 ? -11.289 -6.364 0.815 1.00 89.50 244 ARG A O 1
ATOM 1779 N N . ILE A 1 245 ? -9.893 -4.899 -0.180 1.00 88.12 245 ILE A N 1
ATOM 1780 C CA . ILE A 1 245 ? -8.749 -5.031 0.728 1.00 88.12 245 ILE A CA 1
ATOM 1781 C C . ILE A 1 245 ? -9.065 -4.386 2.080 1.00 88.12 245 ILE A C 1
ATOM 1783 O O . ILE A 1 245 ? -8.804 -4.998 3.112 1.00 88.12 245 ILE A O 1
ATOM 1787 N N . ILE A 1 246 ? -9.717 -3.214 2.088 1.00 89.31 246 ILE A N 1
ATOM 1788 C CA . ILE A 1 246 ? -10.191 -2.536 3.308 1.00 89.31 246 ILE A CA 1
ATOM 1789 C C . ILE A 1 246 ? -11.036 -3.492 4.151 1.00 89.31 246 ILE A C 1
ATOM 1791 O O . ILE A 1 246 ? -10.809 -3.627 5.349 1.00 89.31 246 ILE A O 1
ATOM 1795 N N . ARG A 1 247 ? -11.973 -4.216 3.530 1.00 84.62 247 ARG A N 1
ATOM 1796 C CA . ARG A 1 247 ? -12.789 -5.227 4.214 1.00 84.62 247 ARG A CA 1
ATOM 1797 C C . ARG A 1 247 ? -11.968 -6.408 4.730 1.00 84.62 247 ARG A C 1
ATOM 1799 O O . ARG A 1 247 ? -12.218 -6.858 5.847 1.00 84.62 247 ARG A O 1
ATOM 1806 N N . THR A 1 248 ? -10.995 -6.895 3.959 1.00 81.75 248 THR A N 1
ATOM 1807 C CA . THR A 1 248 ? -10.099 -7.974 4.402 1.00 81.75 248 THR A CA 1
ATOM 1808 C C . THR A 1 248 ? -9.270 -7.553 5.616 1.00 81.75 248 THR A C 1
ATOM 1810 O O . THR A 1 248 ? -9.224 -8.297 6.593 1.00 81.75 248 THR A O 1
ATOM 1813 N N . LEU A 1 249 ? -8.655 -6.367 5.604 1.00 81.19 249 LEU A N 1
ATOM 1814 C CA . LEU A 1 249 ? -7.835 -5.885 6.721 1.00 81.19 249 LEU A CA 1
ATOM 1815 C C . LEU A 1 249 ? -8.680 -5.486 7.937 1.00 81.19 249 LEU A C 1
ATOM 1817 O O . LEU A 1 249 ? -8.339 -5.862 9.055 1.00 81.19 249 LEU A O 1
ATOM 1821 N N . GLY A 1 250 ? -9.818 -4.817 7.730 1.00 77.25 250 GLY A N 1
ATOM 1822 C CA . GLY A 1 250 ? -10.670 -4.342 8.824 1.00 77.25 250 GLY A CA 1
ATOM 1823 C C . GLY A 1 250 ? -11.424 -5.452 9.565 1.00 77.25 250 GLY A C 1
ATOM 1824 O O . GLY A 1 250 ? -11.630 -5.336 10.767 1.00 77.25 250 GLY A O 1
ATOM 1825 N N . LYS A 1 251 ? -11.802 -6.551 8.888 1.00 72.62 251 LYS A N 1
ATOM 1826 C CA . LYS A 1 251 ? -12.506 -7.691 9.519 1.00 72.62 251 LYS A CA 1
ATOM 1827 C C . LYS A 1 251 ? -11.615 -8.919 9.784 1.00 72.62 251 LYS A C 1
ATOM 1829 O O . LYS A 1 251 ? -12.050 -9.862 10.449 1.00 72.62 251 LYS A O 1
ATOM 1834 N N . GLY A 1 252 ? -10.414 -8.991 9.200 1.00 64.25 252 GLY A N 1
ATOM 1835 C CA . GLY A 1 252 ? -9.730 -10.273 8.973 1.00 64.25 252 GLY A CA 1
ATOM 1836 C C . GLY A 1 252 ? -8.597 -10.656 9.926 1.00 64.25 252 GLY A C 1
ATOM 1837 O O . GLY A 1 252 ? -8.340 -11.857 10.053 1.00 64.25 252 GLY A O 1
ATOM 1838 N N . LEU A 1 253 ? -7.924 -9.701 10.578 1.00 67.38 253 LEU A N 1
ATOM 1839 C CA . LEU A 1 253 ? -6.673 -9.958 11.315 1.00 67.38 253 LEU A CA 1
ATOM 1840 C C . LEU A 1 253 ? -6.854 -10.089 12.835 1.00 67.38 253 LEU A C 1
ATOM 1842 O O . LEU A 1 253 ? -6.440 -11.089 13.425 1.00 67.38 253 LEU A O 1
ATOM 1846 N N . THR A 1 254 ? -7.475 -9.096 13.464 1.00 66.25 254 THR A N 1
ATOM 1847 C CA . THR A 1 254 ? -7.724 -9.032 14.911 1.00 66.25 254 THR A CA 1
ATOM 1848 C C . THR A 1 254 ? -8.869 -8.057 15.186 1.00 66.25 254 THR A C 1
ATOM 1850 O O . THR A 1 254 ? -9.122 -7.165 14.378 1.00 66.25 254 THR A O 1
ATOM 1853 N N . GLU A 1 255 ? -9.573 -8.216 16.306 1.00 69.69 255 GLU A N 1
ATOM 1854 C CA . GLU A 1 255 ? -10.521 -7.201 16.773 1.00 69.69 255 GLU A CA 1
ATOM 1855 C C . GLU A 1 255 ? -9.745 -5.997 17.302 1.00 69.69 255 GLU A C 1
ATOM 1857 O O . GLU A 1 255 ? -9.196 -6.029 18.411 1.00 69.69 255 GLU A O 1
ATOM 1862 N N . VAL A 1 256 ? -9.687 -4.939 16.496 1.00 73.56 256 VAL A N 1
ATOM 1863 C CA . VAL A 1 256 ? -8.965 -3.721 16.851 1.00 73.56 256 VAL A CA 1
ATOM 1864 C C . VAL A 1 256 ? -9.895 -2.777 17.602 1.00 73.56 256 VAL A C 1
ATOM 1866 O O . VAL A 1 256 ? -10.951 -2.400 17.108 1.00 73.56 256 VAL A O 1
ATOM 1869 N N . LYS A 1 257 ? -9.489 -2.371 18.808 1.00 81.38 257 LYS A N 1
ATOM 1870 C CA . LYS A 1 257 ? -10.095 -1.248 19.542 1.00 81.38 257 LYS A CA 1
ATOM 1871 C C . LYS A 1 257 ? -9.294 0.040 19.296 1.00 81.38 257 LYS A C 1
ATOM 1873 O O . LYS A 1 257 ? -8.104 -0.065 19.002 1.00 81.38 257 LYS A O 1
ATOM 1878 N N . PRO A 1 258 ? -9.861 1.245 19.508 1.00 81.25 258 PRO A N 1
ATOM 1879 C CA . PRO A 1 258 ? -9.166 2.509 19.232 1.00 81.25 258 PRO A CA 1
ATOM 1880 C C . PRO A 1 258 ? -7.756 2.639 19.831 1.00 81.25 258 PRO A C 1
ATOM 1882 O O . PRO A 1 258 ? -6.860 3.142 19.170 1.00 81.25 258 PRO A O 1
ATOM 1885 N N . ALA A 1 259 ? -7.513 2.122 21.042 1.00 84.00 259 ALA A N 1
ATOM 1886 C CA . ALA A 1 259 ? -6.179 2.141 21.655 1.00 84.00 259 ALA A CA 1
ATOM 1887 C C . ALA A 1 259 ? -5.161 1.221 20.945 1.00 84.00 259 ALA A C 1
ATOM 1889 O O . ALA A 1 259 ? -3.990 1.573 20.829 1.00 84.00 259 ALA A O 1
ATOM 1890 N N . GLN A 1 260 ? -5.599 0.056 20.450 1.00 87.31 260 GLN A N 1
ATOM 1891 C CA . GLN A 1 260 ? -4.761 -0.829 19.627 1.00 87.31 260 GLN A CA 1
ATOM 1892 C C . GLN A 1 260 ? -4.525 -0.230 18.239 1.00 87.31 260 GLN A C 1
ATOM 1894 O O . GLN A 1 260 ? -3.423 -0.353 17.713 1.00 87.31 260 GLN A O 1
ATOM 1899 N N . GLY A 1 261 ? -5.545 0.425 17.671 1.00 88.94 261 GLY A N 1
ATOM 1900 C CA . GLY A 1 261 ? -5.440 1.155 16.408 1.00 88.94 261 GLY A CA 1
ATOM 1901 C C . GLY A 1 261 ? -4.409 2.273 16.505 1.00 88.94 261 GLY A C 1
ATOM 1902 O O . GLY A 1 261 ? -3.441 2.265 15.759 1.00 88.94 261 GLY A O 1
ATOM 1903 N N . PHE A 1 262 ? -4.526 3.124 17.528 1.00 90.88 262 PHE A N 1
ATOM 1904 C CA . PHE A 1 262 ? -3.549 4.168 17.840 1.00 90.88 262 PHE A CA 1
ATOM 1905 C C . PHE A 1 262 ? -2.114 3.631 17.954 1.00 90.88 262 PHE A C 1
ATOM 1907 O O . PHE A 1 262 ? -1.193 4.181 17.351 1.00 90.88 262 PHE A O 1
ATOM 1914 N N . ALA A 1 263 ? -1.906 2.545 18.707 1.00 92.25 263 ALA A N 1
ATOM 1915 C CA . ALA A 1 263 ? -0.579 1.954 18.880 1.00 92.25 263 ALA A CA 1
ATOM 1916 C C . ALA A 1 263 ? -0.025 1.356 17.573 1.00 92.25 263 ALA A C 1
ATOM 1918 O O . ALA A 1 263 ? 1.150 1.550 17.257 1.00 92.25 263 ALA A O 1
ATOM 1919 N N . ALA A 1 264 ? -0.864 0.655 16.803 1.00 93.12 264 ALA A N 1
ATOM 1920 C CA . ALA A 1 264 ? -0.475 0.081 15.519 1.00 93.12 264 ALA A CA 1
ATOM 1921 C C . ALA A 1 264 ? -0.132 1.165 14.491 1.00 93.12 264 ALA A C 1
ATOM 1923 O O . ALA A 1 264 ? 0.909 1.090 13.843 1.00 93.12 264 ALA A O 1
ATOM 1924 N N . GLU A 1 265 ? -0.972 2.188 14.366 1.00 94.81 265 GLU A N 1
ATOM 1925 C CA . GLU A 1 265 ? -0.809 3.278 13.405 1.00 94.81 265 GLU A CA 1
ATOM 1926 C C . GLU A 1 265 ? 0.383 4.172 13.767 1.00 94.81 265 GLU A C 1
ATOM 1928 O O . GLU A 1 265 ? 1.167 4.513 12.886 1.00 94.81 265 GLU A O 1
ATOM 1933 N N . SER A 1 266 ? 0.607 4.462 15.056 1.00 95.25 266 SER A N 1
ATOM 1934 C CA . SER A 1 266 ? 1.813 5.178 15.509 1.00 95.25 266 SER A CA 1
ATOM 1935 C C . SER A 1 266 ? 3.085 4.433 15.121 1.00 95.25 266 SER A C 1
ATOM 1937 O O . SER A 1 266 ? 4.007 5.023 14.562 1.00 95.25 266 SER A O 1
ATOM 1939 N N . SER A 1 267 ? 3.126 3.125 15.396 1.00 96.50 267 SER A N 1
ATOM 1940 C CA . SER A 1 267 ? 4.267 2.290 15.029 1.00 96.50 267 SER A CA 1
ATOM 1941 C C . SER A 1 267 ? 4.453 2.241 13.516 1.00 96.50 267 SER A C 1
ATOM 1943 O O . SER A 1 267 ? 5.575 2.364 13.039 1.00 96.50 267 SER A O 1
ATOM 1945 N N . THR A 1 268 ? 3.362 2.090 12.766 1.00 96.31 268 THR A N 1
ATOM 1946 C CA . THR A 1 268 ? 3.380 2.028 11.302 1.00 96.31 268 THR A CA 1
ATOM 1947 C C . THR A 1 268 ? 3.938 3.320 10.713 1.00 96.31 268 THR A C 1
ATOM 1949 O O . THR A 1 268 ? 4.882 3.278 9.927 1.00 96.31 268 THR A O 1
ATOM 1952 N N . ALA A 1 269 ? 3.403 4.471 11.130 1.00 96.56 269 ALA A N 1
ATOM 1953 C CA . ALA A 1 269 ? 3.840 5.778 10.656 1.00 96.56 269 ALA A CA 1
ATOM 1954 C C . ALA A 1 269 ? 5.312 6.037 10.998 1.00 96.56 269 ALA A C 1
ATOM 1956 O O . ALA A 1 269 ? 6.076 6.439 10.126 1.00 96.56 269 ALA A O 1
ATOM 1957 N N . ALA A 1 270 ? 5.730 5.754 12.237 1.00 95.69 270 ALA A N 1
ATOM 1958 C CA . ALA A 1 270 ? 7.115 5.934 12.663 1.00 95.69 270 ALA A CA 1
ATOM 1959 C C . ALA A 1 270 ? 8.086 5.067 11.847 1.00 95.69 270 ALA A C 1
ATOM 1961 O O . ALA A 1 270 ? 9.104 5.567 11.372 1.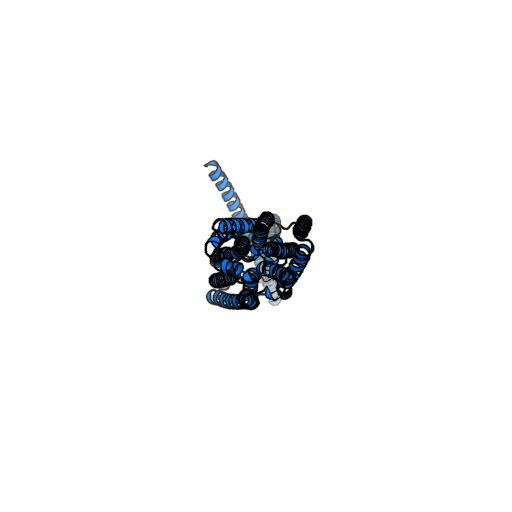00 95.69 270 ALA A O 1
ATOM 1962 N N . THR A 1 271 ? 7.761 3.786 11.637 1.00 95.31 271 THR A N 1
ATOM 1963 C CA . THR A 1 271 ? 8.600 2.875 10.849 1.00 95.31 271 THR A CA 1
ATOM 1964 C C . THR A 1 271 ? 8.683 3.302 9.384 1.00 95.31 271 THR A C 1
ATOM 1966 O O . THR A 1 271 ? 9.780 3.307 8.827 1.00 95.31 271 THR A O 1
ATOM 1969 N N . ILE A 1 272 ? 7.565 3.696 8.761 1.00 94.69 272 ILE A N 1
ATOM 1970 C CA . ILE A 1 272 ? 7.565 4.152 7.363 1.00 94.69 272 ILE A CA 1
ATOM 1971 C C . ILE A 1 272 ? 8.368 5.449 7.225 1.00 94.69 272 ILE A C 1
ATOM 1973 O O . ILE A 1 272 ? 9.247 5.509 6.374 1.00 94.69 272 ILE A O 1
ATOM 1977 N N . LEU A 1 273 ? 8.136 6.456 8.073 1.00 93.56 273 LEU A N 1
ATOM 1978 C CA . LEU A 1 273 ? 8.848 7.739 7.997 1.00 93.56 273 LEU A CA 1
ATOM 1979 C C . LEU A 1 273 ? 10.354 7.583 8.226 1.00 93.56 273 LEU A C 1
ATOM 1981 O O . LEU A 1 273 ? 11.142 8.136 7.461 1.00 93.56 273 LEU A O 1
ATOM 1985 N N . ALA A 1 274 ? 10.759 6.802 9.233 1.00 93.06 274 ALA A N 1
ATOM 1986 C CA . ALA A 1 274 ? 12.171 6.523 9.490 1.00 93.06 274 ALA A CA 1
ATOM 1987 C C . ALA A 1 274 ? 12.826 5.795 8.306 1.00 93.06 274 ALA A C 1
ATOM 1989 O O . ALA A 1 274 ? 13.940 6.122 7.908 1.00 93.06 274 ALA A O 1
ATOM 1990 N N . SER A 1 275 ? 12.115 4.840 7.704 1.00 91.31 275 SER A N 1
ATOM 1991 C CA . SER A 1 275 ? 12.572 4.129 6.512 1.00 91.31 275 SER A CA 1
ATOM 1992 C C . SER A 1 275 ? 12.696 5.047 5.295 1.00 91.31 275 SER A C 1
ATOM 1994 O O . SER A 1 275 ? 13.707 4.995 4.597 1.00 91.31 275 SER A O 1
ATOM 1996 N N . SER A 1 276 ? 11.695 5.896 5.045 1.00 89.44 276 SER A N 1
ATOM 1997 C CA . SER A 1 276 ? 11.705 6.861 3.941 1.00 89.44 276 SER A CA 1
ATOM 1998 C C . SER A 1 276 ? 12.869 7.844 4.072 1.00 89.44 276 SER A C 1
ATOM 2000 O O . SER A 1 276 ? 13.528 8.132 3.079 1.00 89.44 276 SER A O 1
ATOM 2002 N N . ALA A 1 277 ? 13.173 8.303 5.292 1.00 89.06 277 ALA A N 1
ATOM 2003 C CA . ALA A 1 277 ? 14.306 9.191 5.557 1.00 89.06 277 ALA A CA 1
ATOM 2004 C C . ALA A 1 277 ? 15.671 8.544 5.250 1.00 89.06 277 ALA A C 1
ATOM 2006 O O . ALA A 1 277 ? 16.618 9.243 4.910 1.00 89.06 277 ALA A O 1
ATOM 2007 N N . LEU A 1 278 ? 15.770 7.213 5.333 1.00 88.69 278 LEU A N 1
ATOM 2008 C CA . LEU A 1 278 ? 16.967 6.444 4.961 1.00 88.69 278 LEU A CA 1
ATOM 2009 C C . LEU A 1 278 ? 16.987 6.029 3.473 1.00 88.69 278 LEU A C 1
ATOM 2011 O O . LEU A 1 278 ? 17.878 5.283 3.042 1.00 88.69 278 LEU A O 1
ATOM 2015 N N . GLY A 1 279 ? 15.984 6.456 2.697 1.00 85.38 279 GLY A N 1
ATOM 2016 C CA . GLY A 1 279 ? 15.800 6.082 1.293 1.00 85.38 279 GLY A CA 1
ATOM 2017 C C . GLY A 1 279 ? 15.416 4.612 1.088 1.00 85.38 279 GLY A C 1
ATOM 2018 O O . GLY A 1 279 ? 15.549 4.081 -0.009 1.00 85.38 279 GLY A O 1
ATOM 2019 N N . PHE A 1 280 ? 14.973 3.903 2.128 1.00 88.25 280 PHE A N 1
ATOM 2020 C CA . PHE A 1 280 ? 14.588 2.497 2.007 1.00 88.25 280 PHE A CA 1
ATOM 2021 C C . PHE A 1 280 ? 13.188 2.374 1.396 1.00 88.25 280 PHE A C 1
ATOM 2023 O O . PHE A 1 280 ? 12.209 2.917 1.923 1.00 88.25 280 PHE A O 1
ATOM 2030 N N . ALA A 1 281 ? 13.081 1.600 0.314 1.00 82.81 281 ALA A N 1
ATOM 2031 C CA . ALA A 1 281 ? 11.831 1.376 -0.403 1.00 82.81 281 ALA A CA 1
ATOM 2032 C C . ALA A 1 281 ? 10.999 0.270 0.260 1.00 82.81 281 ALA A C 1
ATOM 2034 O O . ALA A 1 281 ? 10.846 -0.850 -0.230 1.00 82.81 281 ALA A O 1
ATOM 2035 N N . LEU A 1 282 ? 10.478 0.608 1.430 1.00 88.50 282 LEU A N 1
ATOM 2036 C CA . LEU A 1 282 ? 9.783 -0.307 2.313 1.00 88.50 282 LEU A CA 1
ATOM 2037 C C . LEU A 1 282 ? 8.343 -0.596 1.855 1.00 88.50 282 LEU A C 1
ATOM 2039 O O . LEU A 1 282 ? 7.711 0.148 1.101 1.00 88.50 282 LEU A O 1
ATOM 2043 N N . SER A 1 283 ? 7.817 -1.731 2.308 1.00 92.38 283 SER A N 1
ATOM 2044 C CA . SER A 1 283 ? 6.442 -2.152 2.066 1.00 92.38 283 SER A CA 1
ATOM 2045 C C . SER A 1 283 ? 5.512 -1.707 3.193 1.00 92.38 283 SER A C 1
ATOM 2047 O O . SER A 1 283 ? 5.478 -2.321 4.267 1.00 92.38 283 SER A O 1
ATOM 2049 N N . THR A 1 284 ? 4.704 -0.686 2.921 1.00 92.56 284 THR A N 1
ATOM 2050 C CA . THR A 1 284 ? 3.741 -0.130 3.882 1.00 92.56 284 THR A CA 1
ATOM 2051 C C . THR A 1 284 ? 2.711 -1.175 4.323 1.00 92.56 284 THR A C 1
ATOM 2053 O O . THR A 1 284 ? 2.444 -1.293 5.517 1.00 92.56 284 THR A O 1
ATOM 2056 N N . THR A 1 285 ? 2.235 -2.031 3.411 1.00 92.00 285 THR A N 1
ATOM 2057 C CA . THR A 1 285 ? 1.280 -3.120 3.690 1.00 92.00 285 THR A CA 1
ATOM 2058 C C . THR A 1 285 ? 1.796 -4.109 4.734 1.00 92.00 285 THR A C 1
ATOM 2060 O O . THR A 1 285 ? 1.054 -4.562 5.611 1.00 92.00 285 THR A O 1
ATOM 2063 N N . GLN A 1 286 ? 3.084 -4.451 4.649 1.00 93.19 286 GLN A N 1
ATOM 2064 C CA . GLN A 1 286 ? 3.711 -5.425 5.543 1.00 93.19 286 GLN A CA 1
ATOM 2065 C C . GLN A 1 286 ? 3.942 -4.818 6.927 1.00 93.19 286 GLN A C 1
ATOM 2067 O O . GLN A 1 286 ? 3.635 -5.456 7.932 1.00 93.19 286 GLN A O 1
ATOM 2072 N N . VAL A 1 287 ? 4.416 -3.570 6.979 1.00 94.88 287 VAL A N 1
ATOM 2073 C CA . VAL A 1 287 ? 4.593 -2.830 8.235 1.00 94.88 287 VAL A CA 1
ATOM 2074 C C . VAL A 1 287 ? 3.258 -2.608 8.936 1.00 94.88 287 VAL A C 1
ATOM 2076 O O . VAL A 1 287 ? 3.133 -2.966 10.104 1.00 94.88 287 VAL A O 1
ATOM 2079 N N . ALA A 1 288 ? 2.238 -2.127 8.221 1.00 93.38 288 ALA A N 1
ATOM 2080 C CA . ALA A 1 288 ? 0.904 -1.906 8.775 1.00 93.38 288 ALA A CA 1
ATOM 2081 C C . ALA A 1 288 ? 0.297 -3.202 9.328 1.00 93.38 288 ALA A C 1
ATOM 2083 O O . ALA A 1 288 ? -0.167 -3.252 10.467 1.00 93.38 288 ALA A O 1
ATOM 2084 N N . SER A 1 289 ? 0.360 -4.291 8.558 1.00 90.50 289 SER A N 1
ATOM 2085 C CA . SER A 1 289 ? -0.141 -5.595 9.006 1.00 90.50 289 SER A CA 1
ATOM 2086 C C . SER A 1 289 ? 0.655 -6.149 10.192 1.00 90.50 289 SER A C 1
ATOM 2088 O O . SER A 1 289 ? 0.058 -6.682 11.128 1.00 90.50 289 SER A O 1
ATOM 2090 N N . GLY A 1 290 ? 1.985 -6.002 10.185 1.00 93.00 290 GLY A N 1
ATOM 2091 C CA . GLY A 1 290 ? 2.861 -6.384 11.294 1.00 93.00 290 GLY A CA 1
ATOM 2092 C C . GLY A 1 290 ? 2.513 -5.633 12.578 1.00 93.00 290 GLY A C 1
ATOM 2093 O O . GLY A 1 290 ? 2.320 -6.255 13.624 1.00 93.00 290 GLY A O 1
ATOM 2094 N N . SER A 1 291 ? 2.311 -4.316 12.491 1.00 94.12 291 SER A N 1
ATOM 2095 C CA . SER A 1 291 ? 1.861 -3.487 13.611 1.00 94.12 291 SER A CA 1
ATOM 2096 C C . SER A 1 291 ? 0.462 -3.852 14.110 1.00 94.12 291 SER A C 1
ATOM 2098 O O . SER A 1 291 ? 0.248 -3.878 15.321 1.00 94.12 291 SER A O 1
ATOM 2100 N N . VAL A 1 292 ? -0.487 -4.182 13.227 1.00 90.81 292 VAL A N 1
ATOM 2101 C CA . VAL A 1 292 ? -1.833 -4.643 13.623 1.00 90.81 292 VAL A CA 1
ATOM 2102 C C . VAL A 1 292 ? -1.774 -5.992 14.347 1.00 90.81 292 VAL A C 1
ATOM 2104 O O . VAL A 1 292 ? -2.444 -6.183 15.363 1.00 90.81 292 VAL A O 1
ATOM 2107 N N . ILE A 1 293 ? -0.950 -6.932 13.874 1.00 91.44 293 ILE A N 1
ATOM 2108 C CA . ILE A 1 293 ? -0.728 -8.214 14.562 1.00 91.44 293 ILE A CA 1
ATOM 2109 C C . ILE A 1 293 ? -0.073 -7.970 15.928 1.00 91.44 293 ILE A C 1
ATOM 2111 O O . ILE A 1 293 ? -0.544 -8.496 16.939 1.00 91.44 293 ILE A O 1
ATOM 2115 N N . GLY A 1 294 ? 0.964 -7.131 15.976 1.00 93.00 294 GLY A N 1
ATOM 2116 C CA . GLY A 1 294 ? 1.675 -6.763 17.199 1.00 93.00 294 GLY A CA 1
ATOM 2117 C C . GLY A 1 294 ? 0.775 -6.108 18.247 1.00 93.00 294 GLY A C 1
ATOM 2118 O O . GLY A 1 294 ? 0.764 -6.528 19.406 1.00 93.00 294 GLY A O 1
ATOM 2119 N N . SER A 1 295 ? -0.052 -5.137 17.846 1.00 91.56 295 SER A N 1
ATOM 2120 C CA . SER A 1 295 ? -1.026 -4.505 18.744 1.00 91.56 295 SER A CA 1
ATOM 2121 C C . SER A 1 295 ? -2.131 -5.470 19.183 1.00 91.56 295 SER A C 1
ATOM 2123 O O . SER A 1 295 ? -2.629 -5.387 20.308 1.00 91.56 295 SER A O 1
ATOM 2125 N N . GLY A 1 296 ? -2.485 -6.441 18.337 1.00 88.62 296 GLY A N 1
ATOM 2126 C CA . GLY A 1 296 ? -3.310 -7.589 18.703 1.00 88.62 296 GLY A CA 1
ATOM 2127 C C . GLY A 1 296 ? -2.706 -8.363 19.875 1.00 88.62 296 GLY A C 1
ATOM 2128 O O . GLY A 1 296 ? -3.330 -8.467 20.927 1.00 88.62 296 GLY A O 1
ATOM 2129 N N . LEU A 1 297 ? -1.468 -8.835 19.721 1.00 90.25 297 LEU A N 1
ATOM 2130 C CA . LEU A 1 297 ? -0.750 -9.619 20.735 1.00 90.25 297 LEU A CA 1
ATOM 2131 C C . LEU A 1 297 ? -0.490 -8.841 22.037 1.00 90.25 297 LEU A C 1
ATOM 2133 O O . LEU A 1 297 ? -0.423 -9.436 23.111 1.00 90.25 297 LEU A O 1
ATOM 2137 N N . GLY A 1 298 ? -0.362 -7.513 21.958 1.00 86.12 298 GLY A N 1
ATOM 2138 C CA . GLY A 1 298 ? -0.107 -6.648 23.114 1.00 86.12 298 GLY A CA 1
ATOM 2139 C C . GLY A 1 298 ? -1.293 -6.506 24.073 1.00 86.12 298 GLY A C 1
ATOM 2140 O O . GLY A 1 298 ? -1.109 -6.093 25.221 1.00 86.12 298 GLY A O 1
ATOM 2141 N N . ARG A 1 299 ? -2.512 -6.863 23.642 1.00 83.56 299 ARG A N 1
ATOM 2142 C CA . ARG A 1 299 ? -3.726 -6.790 24.465 1.00 83.56 299 ARG A CA 1
ATOM 2143 C C . ARG A 1 299 ? -4.053 -8.145 25.091 1.00 83.56 299 ARG A C 1
ATOM 2145 O O . ARG A 1 299 ? -4.260 -9.140 24.401 1.00 83.56 299 ARG A O 1
ATOM 2152 N N . ARG A 1 300 ? -4.227 -8.168 26.418 1.00 76.94 300 ARG A N 1
ATOM 2153 C CA . ARG A 1 300 ? -4.719 -9.361 27.131 1.00 76.94 300 ARG A CA 1
ATOM 2154 C C . ARG A 1 300 ? -6.093 -9.788 26.599 1.00 76.94 300 ARG A C 1
ATOM 2156 O O . ARG A 1 300 ? -7.015 -8.974 26.544 1.00 76.94 300 ARG A O 1
ATOM 2163 N N . GLY A 1 301 ? -6.210 -11.064 26.228 1.00 73.12 301 GLY A N 1
ATOM 2164 C CA . GLY A 1 301 ? -7.450 -11.674 25.739 1.00 73.12 301 GLY A CA 1
ATOM 2165 C C . GLY A 1 301 ? -7.829 -11.325 24.294 1.00 73.12 301 GLY A C 1
ATOM 2166 O O . GLY A 1 301 ? -8.927 -11.672 23.871 1.00 73.12 301 GLY A O 1
ATOM 2167 N N . ALA A 1 302 ? -6.974 -10.634 23.534 1.00 75.69 302 ALA A N 1
ATOM 2168 C CA . ALA A 1 302 ? -7.204 -10.438 22.105 1.00 75.69 302 ALA A CA 1
ATOM 2169 C C . ALA A 1 302 ? -6.916 -11.727 21.320 1.00 75.69 302 ALA A C 1
ATOM 2171 O O . ALA A 1 302 ? -5.938 -12.424 21.589 1.00 75.69 302 ALA A O 1
ATOM 2172 N N . GLN A 1 303 ? -7.759 -12.028 20.332 1.00 78.19 303 GLN A N 1
ATOM 2173 C CA . GLN A 1 303 ? -7.590 -13.183 19.455 1.00 78.19 303 GLN A CA 1
ATOM 2174 C C . GLN A 1 303 ? -7.042 -12.735 18.098 1.00 78.19 303 GLN A C 1
ATOM 2176 O O . GLN A 1 303 ? -7.685 -11.970 17.379 1.00 78.19 303 GLN A O 1
ATOM 2181 N N . VAL A 1 304 ? -5.859 -13.235 17.736 1.00 84.06 304 VAL A N 1
ATOM 2182 C CA . VAL A 1 304 ? -5.277 -13.047 16.401 1.00 84.06 304 VAL A CA 1
ATOM 2183 C C . VAL A 1 304 ? -5.686 -14.218 15.514 1.00 84.06 304 VAL A C 1
ATOM 2185 O O . VAL A 1 304 ? -5.506 -15.385 15.867 1.00 84.06 304 VAL A O 1
ATOM 2188 N N . ARG A 1 305 ? -6.222 -13.920 14.328 1.00 86.94 305 ARG A N 1
ATOM 2189 C CA . ARG A 1 305 ? -6.631 -14.939 13.354 1.00 86.94 305 ARG A CA 1
ATOM 2190 C C . ARG A 1 305 ? -5.416 -15.440 12.568 1.00 86.94 305 ARG A C 1
ATOM 2192 O O . ARG A 1 305 ? -5.207 -15.054 11.418 1.00 86.94 305 ARG A O 1
ATOM 2199 N N . TRP A 1 306 ? -4.636 -16.342 13.165 1.00 88.50 306 TRP A N 1
ATOM 2200 C CA . TRP A 1 306 ? -3.384 -16.871 12.593 1.00 88.50 306 TRP A CA 1
ATOM 2201 C C . TRP A 1 306 ? -3.522 -17.451 11.181 1.00 88.50 306 TRP A C 1
ATOM 2203 O O . TRP A 1 306 ? -2.632 -17.272 10.355 1.00 88.50 306 TRP A O 1
ATOM 2213 N N . ARG A 1 307 ? -4.666 -18.064 10.847 1.00 87.94 307 ARG A N 1
ATOM 2214 C CA . ARG A 1 307 ? -4.939 -18.545 9.480 1.00 87.94 307 ARG A CA 1
ATOM 2215 C C . ARG A 1 307 ? -5.009 -17.410 8.451 1.00 87.94 307 ARG A C 1
ATOM 2217 O O . ARG A 1 307 ? -4.662 -17.608 7.288 1.00 87.94 307 ARG A O 1
ATOM 2224 N N . THR A 1 308 ? -5.506 -16.236 8.833 1.00 83.44 308 THR A N 1
ATOM 2225 C CA . THR A 1 308 ? -5.514 -15.058 7.955 1.00 83.44 308 THR A CA 1
ATOM 2226 C C . THR A 1 308 ? -4.119 -14.451 7.878 1.00 83.44 308 THR A C 1
ATOM 2228 O O . THR A 1 308 ? -3.648 -14.200 6.775 1.00 83.44 308 THR A O 1
ATOM 2231 N N . ALA A 1 309 ? -3.431 -14.307 9.016 1.00 86.50 309 ALA A N 1
ATOM 2232 C CA . ALA A 1 309 ? -2.055 -13.808 9.054 1.00 86.50 309 ALA A CA 1
ATOM 2233 C C . ALA A 1 309 ? -1.107 -14.656 8.184 1.00 86.50 309 ALA A C 1
ATOM 2235 O O . ALA A 1 309 ? -0.374 -14.107 7.370 1.00 86.50 309 ALA A O 1
ATOM 2236 N N . GLY A 1 310 ? -1.191 -15.989 8.267 1.00 88.19 310 GLY A N 1
ATOM 2237 C CA . GLY A 1 310 ? -0.399 -16.898 7.432 1.00 88.19 310 GLY A CA 1
ATOM 2238 C C . GLY A 1 310 ? -0.713 -16.784 5.936 1.00 88.19 310 GLY A C 1
ATOM 2239 O O . GLY A 1 310 ? 0.201 -16.786 5.119 1.00 88.19 310 GLY A O 1
ATOM 2240 N N . ARG A 1 311 ? -1.990 -16.606 5.559 1.00 86.06 311 ARG A N 1
ATOM 2241 C CA . ARG A 1 311 ? -2.373 -16.350 4.155 1.00 86.06 311 ARG A CA 1
ATOM 2242 C C . ARG A 1 311 ? -1.799 -15.037 3.626 1.00 86.06 311 ARG A C 1
ATOM 2244 O O . ARG A 1 311 ? -1.385 -14.981 2.474 1.00 86.06 311 ARG A O 1
ATOM 2251 N N . ILE A 1 312 ? -1.769 -14.003 4.462 1.00 85.88 312 ILE A N 1
ATOM 2252 C CA . ILE A 1 312 ? -1.203 -12.697 4.114 1.00 85.88 312 ILE A CA 1
ATOM 2253 C C . ILE A 1 312 ? 0.322 -12.795 3.969 1.00 85.88 312 ILE A C 1
ATOM 2255 O O . ILE A 1 312 ? 0.859 -12.363 2.954 1.00 85.88 312 ILE A O 1
ATOM 2259 N N . ALA A 1 313 ? 1.005 -13.446 4.915 1.00 88.50 313 ALA A N 1
ATOM 2260 C CA . ALA A 1 313 ? 2.448 -13.678 4.848 1.00 88.50 313 ALA A CA 1
ATOM 2261 C C . ALA A 1 313 ? 2.858 -14.496 3.610 1.00 88.50 313 ALA A C 1
ATOM 2263 O O . ALA A 1 313 ? 3.856 -14.184 2.964 1.00 88.50 313 ALA A O 1
ATOM 2264 N N . LEU A 1 314 ? 2.060 -15.500 3.228 1.00 89.50 314 LEU A N 1
ATOM 2265 C CA . LEU A 1 314 ? 2.278 -16.238 1.984 1.00 89.50 314 LEU A CA 1
ATOM 2266 C C . LEU A 1 314 ? 2.116 -15.335 0.753 1.00 89.50 314 LEU A C 1
ATOM 2268 O O . LEU A 1 314 ? 2.924 -15.408 -0.169 1.00 89.50 314 LEU A O 1
ATOM 2272 N N . GLY A 1 315 ? 1.106 -14.459 0.751 1.00 87.00 315 GLY A N 1
ATOM 2273 C CA . GLY A 1 315 ? 0.929 -13.454 -0.298 1.00 87.00 315 GLY A CA 1
ATOM 2274 C C . GLY A 1 315 ? 2.148 -12.543 -0.436 1.00 87.00 315 GLY A C 1
ATOM 2275 O O . GLY A 1 315 ? 2.607 -12.299 -1.548 1.00 87.00 315 GLY A O 1
ATOM 2276 N N . TRP A 1 316 ? 2.730 -12.102 0.680 1.00 88.00 316 TRP A N 1
ATOM 2277 C CA . TRP A 1 316 ? 3.954 -11.297 0.687 1.00 88.00 316 TRP A CA 1
ATOM 2278 C C . TRP A 1 316 ? 5.142 -12.019 0.064 1.00 88.00 316 TRP A C 1
ATOM 2280 O O . TRP A 1 316 ? 5.806 -11.448 -0.798 1.00 88.00 316 TRP A O 1
ATOM 2290 N N . LEU A 1 317 ? 5.371 -13.273 0.459 1.00 89.75 317 LEU A N 1
ATOM 2291 C CA . LEU A 1 317 ? 6.452 -14.095 -0.083 1.00 89.75 317 LEU A CA 1
ATOM 2292 C C . LEU A 1 317 ? 6.284 -14.331 -1.590 1.00 89.75 317 LEU A C 1
ATOM 2294 O O . LEU A 1 317 ? 7.261 -14.301 -2.331 1.00 89.75 317 LEU A O 1
ATOM 2298 N N . LEU A 1 318 ? 5.046 -14.541 -2.046 1.00 92.19 318 LEU A N 1
ATOM 2299 C CA . LEU A 1 318 ? 4.730 -14.823 -3.447 1.00 92.19 318 LEU A CA 1
ATOM 2300 C C . LEU A 1 318 ? 4.783 -13.575 -4.340 1.00 92.19 318 LEU A C 1
ATOM 2302 O O . LEU A 1 318 ? 4.968 -13.693 -5.546 1.00 92.19 318 LEU A O 1
ATOM 2306 N N . THR A 1 319 ? 4.620 -12.379 -3.775 1.00 94.25 319 THR A N 1
ATOM 2307 C CA . THR A 1 319 ? 4.429 -11.152 -4.561 1.00 94.25 319 THR A CA 1
ATOM 2308 C C . THR A 1 319 ? 5.624 -10.820 -5.445 1.00 94.25 319 THR A C 1
ATOM 2310 O O . THR A 1 319 ? 5.451 -10.620 -6.645 1.00 94.25 319 THR A O 1
ATOM 2313 N N . LEU A 1 320 ? 6.831 -10.803 -4.875 1.00 92.94 320 LEU A N 1
ATOM 2314 C CA . LEU A 1 320 ? 8.052 -10.520 -5.630 1.00 92.94 320 LEU A CA 1
ATOM 2315 C C . LEU A 1 320 ? 8.289 -11.552 -6.752 1.00 92.94 320 LEU A C 1
ATOM 2317 O O . LEU A 1 320 ? 8.398 -11.128 -7.902 1.00 92.94 320 LEU A O 1
ATOM 2321 N N . PRO A 1 321 ? 8.327 -12.878 -6.494 1.00 95.62 321 PRO A N 1
ATOM 2322 C CA . PRO A 1 321 ? 8.589 -13.857 -7.549 1.00 95.62 321 PRO A CA 1
ATOM 2323 C C . PRO A 1 321 ? 7.471 -13.929 -8.591 1.00 95.62 321 PRO A C 1
ATOM 2325 O O . PRO A 1 321 ? 7.758 -14.114 -9.770 1.00 95.62 321 PRO A O 1
ATOM 2328 N N . ALA A 1 322 ? 6.205 -13.755 -8.203 1.00 96.56 322 ALA A N 1
ATOM 2329 C CA . ALA A 1 322 ? 5.111 -13.784 -9.165 1.00 96.56 322 ALA A CA 1
ATOM 2330 C C . ALA A 1 322 ? 5.107 -12.546 -10.070 1.00 96.56 322 ALA A C 1
ATOM 2332 O O . ALA A 1 322 ? 4.964 -12.685 -11.284 1.00 96.56 322 ALA A O 1
ATOM 2333 N N . ALA A 1 323 ? 5.330 -11.349 -9.517 1.00 96.94 323 ALA A N 1
ATOM 2334 C CA . ALA A 1 323 ? 5.483 -10.146 -10.330 1.00 96.94 323 ALA A CA 1
ATOM 2335 C C . ALA A 1 323 ? 6.729 -10.225 -11.226 1.00 96.94 323 ALA A C 1
ATOM 2337 O O . ALA A 1 323 ? 6.658 -9.834 -12.390 1.00 96.94 323 ALA A O 1
ATOM 2338 N N . ALA A 1 324 ? 7.828 -10.805 -10.730 1.00 96.50 324 ALA A N 1
ATOM 2339 C CA . ALA A 1 324 ? 9.023 -11.074 -11.526 1.00 96.50 324 ALA A CA 1
ATOM 2340 C C . ALA A 1 324 ? 8.752 -12.037 -12.679 1.00 96.50 324 ALA A C 1
ATOM 2342 O O . ALA A 1 324 ? 9.184 -11.774 -13.794 1.00 96.50 324 ALA A O 1
ATOM 2343 N N . ALA A 1 325 ? 7.991 -13.109 -12.455 1.00 97.44 325 ALA A N 1
ATOM 2344 C CA . ALA A 1 325 ? 7.620 -14.032 -13.519 1.00 97.44 325 ALA A CA 1
ATOM 2345 C C . ALA A 1 325 ? 6.800 -13.333 -14.616 1.00 97.44 325 ALA A C 1
ATOM 2347 O O . ALA A 1 325 ? 7.092 -13.496 -15.797 1.00 97.44 325 ALA A O 1
ATOM 2348 N N . VAL A 1 326 ? 5.814 -12.506 -14.249 1.00 97.12 326 VAL A N 1
ATOM 2349 C CA . VAL A 1 326 ? 5.018 -11.762 -15.242 1.00 97.12 326 VAL A CA 1
ATOM 2350 C C . VAL A 1 326 ? 5.865 -10.703 -15.958 1.00 97.12 326 VAL A C 1
ATOM 2352 O O . VAL A 1 326 ? 5.771 -10.580 -17.177 1.00 97.12 326 VAL A O 1
ATOM 2355 N N . GLY A 1 327 ? 6.726 -9.981 -15.234 1.00 97.00 327 GLY A N 1
ATOM 2356 C CA . GLY A 1 327 ? 7.654 -9.007 -15.817 1.00 97.00 327 GLY A CA 1
ATOM 2357 C C . GLY A 1 327 ? 8.657 -9.651 -16.778 1.00 97.00 327 GLY A C 1
ATOM 2358 O O . GLY A 1 327 ? 8.884 -9.133 -17.866 1.00 97.00 327 GLY A O 1
ATOM 2359 N N . ALA A 1 328 ? 9.183 -10.827 -16.430 1.00 96.69 328 ALA A N 1
ATOM 2360 C CA . ALA A 1 328 ? 10.053 -11.631 -17.283 1.00 96.69 328 ALA A CA 1
ATOM 2361 C C . ALA A 1 328 ? 9.336 -12.090 -18.563 1.00 96.69 328 ALA A C 1
ATOM 2363 O O . ALA A 1 328 ? 9.888 -11.975 -19.653 1.00 96.69 328 ALA A O 1
ATOM 2364 N N . LEU A 1 329 ? 8.086 -12.555 -18.459 1.00 95.81 329 LEU A N 1
ATOM 2365 C CA . LEU A 1 329 ? 7.280 -12.934 -19.625 1.00 95.81 329 LEU A CA 1
ATOM 2366 C C . LEU A 1 329 ? 7.004 -11.739 -20.548 1.00 95.81 329 LEU A C 1
ATOM 2368 O O . LEU A 1 329 ? 7.117 -11.866 -21.766 1.00 95.81 329 LEU A O 1
ATOM 2372 N N . ALA A 1 330 ? 6.684 -10.572 -19.984 1.00 95.25 330 ALA A N 1
ATOM 2373 C CA . ALA A 1 330 ? 6.522 -9.347 -20.763 1.00 95.25 330 ALA A CA 1
ATOM 2374 C C . ALA A 1 330 ? 7.844 -8.925 -21.427 1.00 95.25 330 ALA A C 1
ATOM 2376 O O . ALA A 1 330 ? 7.850 -8.541 -22.595 1.00 95.25 330 ALA A O 1
ATOM 2377 N N . ALA A 1 331 ? 8.970 -9.060 -20.722 1.00 94.62 331 ALA A N 1
ATOM 2378 C CA . ALA A 1 331 ? 10.288 -8.745 -21.258 1.00 94.62 331 ALA A CA 1
ATOM 2379 C C . ALA A 1 331 ? 10.705 -9.707 -22.373 1.00 94.62 331 ALA A C 1
ATOM 2381 O O . ALA A 1 331 ? 11.309 -9.260 -23.338 1.00 94.62 331 ALA A O 1
ATOM 2382 N N . LEU A 1 332 ? 10.333 -10.991 -22.313 1.00 94.50 332 LEU A N 1
ATOM 2383 C CA . LEU A 1 332 ? 10.563 -11.927 -23.419 1.00 94.50 332 LEU A CA 1
ATOM 2384 C C . LEU A 1 332 ? 9.876 -11.443 -24.700 1.00 94.50 332 LEU A C 1
ATOM 2386 O O . LEU A 1 332 ? 10.501 -11.416 -25.753 1.00 94.50 332 LEU A O 1
ATOM 2390 N N . LEU A 1 333 ? 8.620 -10.997 -24.620 1.00 92.12 333 LEU A N 1
ATOM 2391 C CA . LEU A 1 333 ? 7.928 -10.451 -25.793 1.00 92.12 333 LEU A CA 1
ATOM 2392 C C . LEU A 1 333 ? 8.657 -9.229 -26.356 1.00 92.12 333 LEU A C 1
ATOM 2394 O O . LEU A 1 333 ? 8.847 -9.129 -27.564 1.00 92.12 333 LEU A O 1
ATOM 2398 N N . VAL A 1 334 ? 9.089 -8.327 -25.476 1.00 91.56 334 VAL A N 1
ATOM 2399 C CA . VAL A 1 334 ? 9.808 -7.103 -25.841 1.00 91.56 334 VAL A CA 1
ATOM 2400 C C . VAL A 1 334 ? 11.179 -7.399 -26.452 1.00 91.56 334 VAL A C 1
ATOM 2402 O O . VAL A 1 334 ? 11.533 -6.801 -27.456 1.00 91.56 334 VAL A O 1
ATOM 2405 N N . VAL A 1 335 ? 11.948 -8.332 -25.895 1.00 89.81 335 VAL A N 1
ATOM 2406 C CA . VAL A 1 335 ? 13.294 -8.666 -26.388 1.00 89.81 335 VAL A CA 1
ATOM 2407 C C . VAL A 1 335 ? 13.231 -9.376 -27.741 1.00 89.81 335 VAL A C 1
ATOM 2409 O O . VAL A 1 335 ? 14.073 -9.133 -28.599 1.00 89.81 335 VAL A O 1
ATOM 2412 N N . TRP A 1 336 ? 12.234 -10.240 -27.955 1.00 89.88 336 TRP A N 1
ATOM 2413 C CA . TRP A 1 336 ? 12.122 -11.030 -29.185 1.00 89.88 336 TRP A CA 1
ATOM 2414 C C . TRP A 1 336 ? 11.446 -10.285 -30.338 1.00 89.88 336 TRP A C 1
ATOM 2416 O O . TRP A 1 336 ? 11.764 -10.542 -31.496 1.00 89.88 336 TRP A O 1
ATOM 2426 N N . LEU A 1 337 ? 10.489 -9.403 -30.037 1.00 90.69 337 LEU A N 1
ATOM 2427 C CA . LEU A 1 337 ? 9.646 -8.734 -31.037 1.00 90.69 337 LEU A CA 1
ATOM 2428 C C . LEU A 1 337 ? 9.824 -7.208 -31.049 1.00 90.69 337 LEU A C 1
ATOM 2430 O O . LEU A 1 337 ? 9.092 -6.513 -31.758 1.00 90.69 337 LEU A O 1
ATOM 2434 N N . ASP A 1 338 ? 10.758 -6.685 -30.254 1.00 88.25 338 ASP A N 1
ATOM 2435 C CA . ASP A 1 338 ? 11.069 -5.260 -30.124 1.00 88.25 338 ASP A CA 1
ATOM 2436 C C . ASP A 1 338 ? 9.794 -4.416 -29.892 1.00 88.25 338 ASP A C 1
ATOM 2438 O O . ASP A 1 338 ? 8.979 -4.722 -29.011 1.00 88.25 338 ASP A O 1
ATOM 2442 N N . VAL A 1 339 ? 9.556 -3.381 -30.704 1.00 87.88 339 VAL A N 1
ATOM 2443 C CA . VAL A 1 339 ? 8.381 -2.496 -30.602 1.00 87.88 339 VAL A CA 1
ATOM 2444 C C . VAL A 1 339 ? 7.058 -3.258 -30.711 1.00 87.88 339 VAL A C 1
ATOM 2446 O O . VAL A 1 339 ? 6.093 -2.937 -30.014 1.00 87.88 339 VAL A O 1
ATOM 2449 N N . VAL A 1 340 ? 6.992 -4.293 -31.555 1.00 90.50 340 VAL A N 1
ATOM 2450 C CA . VAL A 1 340 ? 5.781 -5.117 -31.702 1.00 90.50 340 VAL A CA 1
ATOM 2451 C C . VAL A 1 340 ? 5.492 -5.860 -30.396 1.00 90.50 340 VAL A C 1
ATOM 2453 O O . VAL A 1 340 ? 4.336 -5.960 -29.983 1.00 90.50 340 VAL A O 1
ATOM 2456 N N . GLY A 1 341 ? 6.541 -6.298 -29.696 1.00 91.50 341 GLY A N 1
ATOM 2457 C CA . GLY A 1 341 ? 6.447 -6.897 -28.368 1.00 91.50 341 GLY A CA 1
ATOM 2458 C C . GLY A 1 341 ? 5.854 -5.948 -27.330 1.00 91.50 341 GLY A C 1
ATOM 2459 O O . GLY A 1 341 ? 4.979 -6.352 -26.563 1.00 91.50 341 GLY A O 1
ATOM 2460 N N . VAL A 1 342 ? 6.257 -4.673 -27.350 1.00 91.31 342 VAL A N 1
ATOM 2461 C CA . VAL A 1 342 ? 5.693 -3.626 -26.478 1.00 91.31 342 VAL A CA 1
ATOM 2462 C C . VAL A 1 342 ? 4.197 -3.434 -26.748 1.00 91.31 342 VAL A C 1
ATOM 2464 O O . VAL A 1 342 ? 3.399 -3.412 -25.811 1.00 91.31 342 VAL A O 1
ATOM 2467 N N . ILE A 1 343 ? 3.789 -3.355 -28.020 1.00 92.00 343 ILE A N 1
ATOM 2468 C CA . ILE A 1 343 ? 2.379 -3.177 -28.407 1.00 92.00 343 ILE A CA 1
ATOM 2469 C C . ILE A 1 343 ? 1.535 -4.374 -27.956 1.00 92.00 343 ILE A C 1
ATOM 2471 O O . ILE A 1 343 ? 0.498 -4.191 -27.315 1.00 92.00 343 ILE A O 1
ATOM 2475 N N . ILE A 1 344 ? 1.987 -5.598 -28.245 1.00 93.50 344 ILE A N 1
ATOM 2476 C CA . ILE A 1 344 ? 1.300 -6.825 -27.820 1.00 93.50 344 ILE A CA 1
ATOM 2477 C C . ILE A 1 344 ? 1.199 -6.864 -26.293 1.00 93.50 344 ILE A C 1
ATOM 2479 O O . ILE A 1 344 ? 0.115 -7.094 -25.757 1.00 93.50 344 ILE A O 1
ATOM 2483 N N . GLY A 1 345 ? 2.301 -6.585 -25.592 1.00 91.81 345 GLY A N 1
ATOM 2484 C CA . GLY A 1 345 ? 2.339 -6.526 -24.134 1.00 91.81 345 GLY A CA 1
ATOM 2485 C C . GLY A 1 345 ? 1.334 -5.523 -23.566 1.00 91.81 345 GLY A C 1
ATOM 2486 O O . GLY A 1 345 ? 0.607 -5.853 -22.629 1.00 91.81 345 GLY A O 1
ATOM 2487 N N . ALA A 1 346 ? 1.223 -4.336 -24.169 1.00 91.75 346 ALA A N 1
ATOM 2488 C CA . ALA A 1 346 ? 0.282 -3.302 -23.744 1.00 91.75 346 ALA A CA 1
ATOM 2489 C C . ALA A 1 346 ? -1.174 -3.751 -23.935 1.00 91.75 346 ALA A C 1
ATOM 2491 O O . ALA A 1 346 ? -1.983 -3.637 -23.014 1.00 91.75 346 ALA A O 1
ATOM 2492 N N . VAL A 1 347 ? -1.504 -4.316 -25.100 1.00 94.38 347 VAL A N 1
ATOM 2493 C CA . VAL A 1 347 ? -2.856 -4.813 -25.405 1.00 94.38 347 VAL A CA 1
ATOM 2494 C C . VAL A 1 347 ? -3.248 -5.951 -24.463 1.00 94.38 347 VAL A C 1
ATOM 2496 O O . VAL A 1 347 ? -4.351 -5.943 -23.913 1.00 94.38 347 VAL A O 1
ATOM 2499 N N . VAL A 1 348 ? -2.345 -6.907 -24.227 1.00 94.31 348 VAL A N 1
ATOM 2500 C CA . VAL A 1 348 ? -2.577 -8.026 -23.303 1.00 94.31 348 VAL A CA 1
ATOM 2501 C C . VAL A 1 348 ? -2.764 -7.519 -21.874 1.00 94.31 348 VAL A C 1
ATOM 2503 O O . VAL A 1 348 ? -3.721 -7.922 -21.210 1.00 94.31 348 VAL A O 1
ATOM 2506 N N . ALA A 1 349 ? -1.913 -6.600 -21.409 1.00 92.62 349 ALA A N 1
ATOM 2507 C CA . ALA A 1 349 ? -2.025 -6.009 -20.079 1.00 92.62 349 ALA A CA 1
ATOM 2508 C C . ALA A 1 349 ? -3.375 -5.305 -19.890 1.00 92.62 349 ALA A C 1
ATOM 2510 O O . ALA A 1 349 ? -4.094 -5.591 -18.932 1.00 92.62 349 ALA A O 1
ATOM 2511 N N . VAL A 1 350 ? -3.770 -4.450 -20.840 1.00 93.38 350 VAL A N 1
ATOM 2512 C CA . VAL A 1 350 ? -5.072 -3.768 -20.825 1.00 93.38 350 VAL A CA 1
ATOM 2513 C C . VAL A 1 350 ? -6.218 -4.781 -20.826 1.00 93.38 350 VAL A C 1
ATOM 2515 O O . VAL A 1 350 ? -7.141 -4.658 -20.022 1.00 93.38 350 VAL A O 1
ATOM 2518 N N . GLY A 1 351 ? -6.145 -5.824 -21.658 1.00 95.94 351 GLY A N 1
ATOM 2519 C CA . GLY A 1 351 ? -7.140 -6.896 -21.699 1.00 95.94 351 GLY A CA 1
ATOM 2520 C C . GLY A 1 351 ? -7.298 -7.620 -20.358 1.00 95.94 351 GLY A C 1
ATOM 2521 O O . GLY A 1 351 ? -8.427 -7.834 -19.904 1.00 95.94 351 GLY A O 1
ATOM 2522 N N . ILE A 1 352 ? -6.191 -7.945 -19.681 1.00 94.62 352 ILE A N 1
ATOM 2523 C CA . ILE A 1 352 ? -6.201 -8.573 -18.351 1.00 94.62 352 ILE A CA 1
ATOM 2524 C C . ILE A 1 352 ? -6.804 -7.623 -17.311 1.00 94.62 352 ILE A C 1
ATOM 2526 O O . ILE A 1 352 ? -7.712 -8.020 -16.576 1.00 94.62 352 ILE A O 1
ATOM 2530 N N . ILE A 1 353 ? -6.349 -6.367 -17.266 1.00 92.88 353 ILE A N 1
ATOM 2531 C CA . ILE A 1 353 ? -6.825 -5.351 -16.315 1.00 92.88 353 ILE A CA 1
ATOM 2532 C C . ILE A 1 353 ? -8.333 -5.129 -16.480 1.00 92.88 353 ILE A C 1
ATOM 2534 O O . ILE A 1 353 ? -9.080 -5.204 -15.501 1.00 92.88 353 ILE A O 1
ATOM 2538 N N . LEU A 1 354 ? -8.804 -4.928 -17.715 1.00 93.38 354 LEU A N 1
ATOM 2539 C CA . LEU A 1 354 ? -10.225 -4.751 -18.017 1.00 93.38 354 LEU A CA 1
ATOM 2540 C C . LEU A 1 354 ? -11.035 -5.995 -17.652 1.00 93.38 354 LEU A C 1
ATOM 2542 O O . LEU A 1 354 ? -12.100 -5.874 -17.050 1.00 93.38 354 LEU A O 1
ATOM 2546 N N . SER A 1 355 ? -10.529 -7.193 -17.946 1.00 94.19 355 SER A N 1
ATOM 2547 C CA . SER A 1 355 ? -11.205 -8.447 -17.595 1.00 94.19 355 SER A CA 1
ATOM 2548 C C . SER A 1 355 ? -11.365 -8.605 -16.083 1.00 94.19 355 SER A C 1
ATOM 2550 O O . SER A 1 355 ? -12.457 -8.929 -15.603 1.00 94.19 355 SER A O 1
ATOM 2552 N N . LEU A 1 356 ? -10.306 -8.332 -15.313 1.00 92.81 356 LEU A N 1
ATOM 2553 C CA . LEU A 1 356 ? -10.346 -8.348 -13.850 1.00 92.81 356 LEU A CA 1
ATOM 2554 C C . LEU A 1 356 ? -11.318 -7.293 -13.312 1.00 92.81 356 LEU A C 1
ATOM 2556 O O . LEU A 1 356 ? -12.142 -7.602 -12.446 1.00 92.81 356 LEU A O 1
ATOM 2560 N N . PHE A 1 357 ? -11.285 -6.077 -13.860 1.00 89.00 357 PHE A N 1
ATOM 2561 C CA . PHE A 1 357 ? -12.173 -4.989 -13.465 1.00 89.00 357 PHE A CA 1
ATOM 2562 C C . PHE A 1 357 ? -13.645 -5.314 -13.752 1.00 89.00 357 PHE A C 1
ATOM 2564 O O . PHE A 1 357 ? -14.480 -5.248 -12.848 1.00 89.00 357 PHE A O 1
ATOM 2571 N N . LEU A 1 358 ? -13.981 -5.747 -14.968 1.00 90.94 358 LEU A N 1
ATOM 2572 C CA . LEU A 1 358 ? -15.346 -6.117 -15.350 1.00 90.94 358 LEU A CA 1
ATOM 2573 C C . LEU A 1 358 ? -15.863 -7.291 -14.512 1.00 90.94 358 LEU A C 1
ATOM 2575 O O . LEU A 1 358 ? -16.990 -7.252 -14.012 1.00 90.94 358 LEU A O 1
ATOM 2579 N N . ARG A 1 359 ? -15.026 -8.308 -14.271 1.00 91.88 359 ARG A N 1
ATOM 2580 C CA . ARG A 1 359 ? -15.376 -9.431 -13.391 1.00 91.88 359 ARG A CA 1
ATOM 2581 C C . ARG A 1 359 ? -15.580 -8.978 -11.946 1.00 91.88 359 ARG A C 1
ATOM 2583 O O . ARG A 1 359 ? -16.447 -9.515 -11.257 1.00 91.88 359 ARG A O 1
ATOM 2590 N N . SER A 1 360 ? -14.827 -7.978 -11.485 1.00 87.12 360 SER A N 1
ATOM 2591 C CA . SER A 1 360 ? -14.976 -7.421 -10.138 1.00 87.12 360 SER A CA 1
ATOM 2592 C C . SER A 1 360 ? -16.348 -6.767 -9.921 1.00 87.12 360 SER A C 1
ATOM 2594 O O . SER A 1 360 ? -16.901 -6.868 -8.822 1.00 87.12 360 SER A O 1
ATOM 2596 N N . ARG A 1 361 ? -16.951 -6.184 -10.971 1.00 86.94 361 ARG A N 1
ATOM 2597 C CA . ARG A 1 361 ? -18.268 -5.528 -10.887 1.00 86.94 361 ARG A CA 1
ATOM 2598 C C . ARG A 1 361 ? -19.408 -6.493 -10.564 1.00 86.94 361 ARG A C 1
ATOM 2600 O O . ARG A 1 361 ? -20.387 -6.062 -9.968 1.00 86.94 361 ARG A O 1
ATOM 2607 N N . ARG A 1 362 ? -19.277 -7.787 -10.890 1.00 85.69 362 ARG A N 1
ATOM 2608 C CA . ARG A 1 362 ? -20.295 -8.806 -10.559 1.00 85.69 362 ARG A CA 1
ATOM 2609 C C . ARG A 1 362 ? -20.471 -8.993 -9.049 1.00 85.69 362 ARG A C 1
ATOM 2611 O O . ARG A 1 362 ? -21.582 -9.201 -8.589 1.00 85.69 362 ARG A O 1
ATOM 2618 N N . ASN A 1 363 ? -19.383 -8.855 -8.291 1.00 81.00 363 ASN A N 1
ATOM 2619 C CA . ASN A 1 363 ? -19.372 -8.920 -6.829 1.00 81.00 363 ASN A CA 1
ATOM 2620 C C . ASN A 1 363 ? -18.852 -7.585 -6.287 1.00 81.00 363 ASN A C 1
ATOM 2622 O O . ASN A 1 363 ? -17.757 -7.520 -5.721 1.00 81.00 363 ASN A O 1
ATOM 2626 N N . ALA A 1 364 ? -19.579 -6.501 -6.561 1.00 80.38 364 ALA A N 1
ATOM 2627 C CA . ALA A 1 364 ? -19.139 -5.152 -6.232 1.00 80.38 364 ALA A CA 1
ATOM 2628 C C . ALA A 1 364 ? -19.041 -4.940 -4.714 1.00 80.38 364 ALA A C 1
ATOM 2630 O O . ALA A 1 364 ? -19.931 -5.289 -3.937 1.00 80.38 364 ALA A O 1
ATOM 2631 N N . VAL A 1 365 ? -17.931 -4.338 -4.298 1.00 80.75 365 VAL A N 1
ATOM 2632 C CA . VAL A 1 365 ? -17.627 -4.052 -2.898 1.00 80.75 365 VAL A CA 1
ATOM 2633 C C . VAL A 1 365 ? -17.403 -2.565 -2.817 1.00 80.75 365 VAL A C 1
ATOM 2635 O O . VAL A 1 365 ? -16.505 -2.043 -3.470 1.00 80.75 365 VAL A O 1
ATOM 2638 N N . THR A 1 366 ? -18.262 -1.892 -2.072 1.00 83.56 366 THR A N 1
ATOM 2639 C CA . THR A 1 366 ? -18.346 -0.438 -2.018 1.00 83.56 366 THR A CA 1
ATOM 2640 C C . THR A 1 366 ? -18.230 0.028 -0.576 1.00 83.56 366 THR A C 1
ATOM 2642 O O . THR A 1 366 ? -18.305 -0.768 0.363 1.00 83.56 366 THR A O 1
ATOM 2645 N N . SER A 1 367 ? -18.111 1.338 -0.376 1.00 78.38 367 SER A N 1
ATOM 2646 C CA . SER A 1 367 ? -18.113 1.936 0.962 1.00 78.38 367 SER A CA 1
ATOM 2647 C C . SER A 1 367 ? -19.347 1.570 1.799 1.00 78.38 367 SER A C 1
ATOM 2649 O O . SER A 1 367 ? -19.273 1.617 3.021 1.00 78.38 367 SER A O 1
ATOM 2651 N N . ALA A 1 368 ? -20.472 1.225 1.159 1.00 75.62 368 ALA A N 1
ATOM 2652 C CA . ALA A 1 368 ? -21.720 0.877 1.836 1.00 75.62 368 ALA A CA 1
ATOM 2653 C C . ALA A 1 368 ? -21.725 -0.557 2.393 1.00 75.62 368 ALA A C 1
ATOM 2655 O O . ALA A 1 368 ? -22.307 -0.799 3.442 1.00 75.62 368 ALA A O 1
ATOM 2656 N N . ASN A 1 369 ? -21.065 -1.508 1.719 1.00 79.88 369 ASN A N 1
ATOM 2657 C CA . ASN A 1 369 ? -21.098 -2.928 2.100 1.00 79.88 369 ASN A CA 1
ATOM 2658 C C . ASN A 1 369 ? -19.754 -3.469 2.619 1.00 79.88 369 ASN A C 1
ATOM 2660 O O . ASN A 1 369 ? -19.690 -4.594 3.116 1.00 79.88 369 ASN A O 1
ATOM 2664 N N . ALA A 1 370 ? -18.672 -2.689 2.531 1.00 72.06 370 ALA A N 1
ATOM 2665 C CA . ALA A 1 370 ? -17.358 -3.113 3.005 1.00 72.06 370 ALA A CA 1
ATOM 2666 C C . ALA A 1 370 ? -17.347 -3.372 4.524 1.00 72.06 370 ALA A C 1
ATOM 2668 O O . ALA A 1 370 ? -16.626 -4.258 4.983 1.00 72.06 370 ALA A O 1
ATOM 2669 N N . MET A 1 371 ? -18.167 -2.635 5.286 1.00 69.06 371 MET A N 1
ATOM 2670 C CA . MET A 1 371 ? -18.165 -2.611 6.756 1.00 69.06 371 MET A CA 1
ATOM 2671 C C . MET A 1 371 ? -19.571 -2.659 7.377 1.00 69.06 371 MET A C 1
ATOM 2673 O O . MET A 1 371 ? -19.753 -2.122 8.463 1.00 69.06 371 MET A O 1
ATOM 2677 N N . SER A 1 372 ? -20.544 -3.299 6.711 1.00 54.41 372 SER A N 1
ATOM 2678 C CA . SER A 1 372 ? -21.956 -3.398 7.151 1.00 54.41 372 SER A CA 1
ATOM 2679 C C . SER A 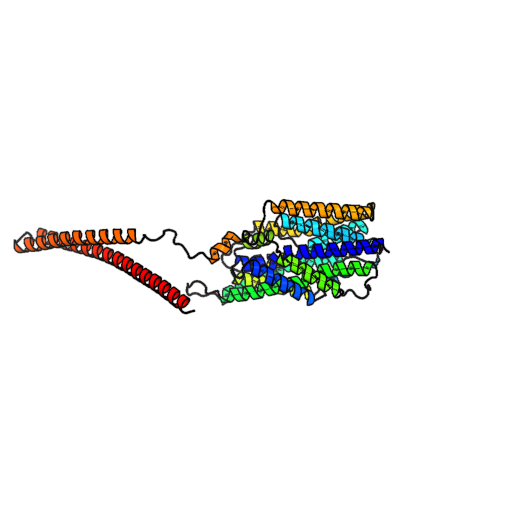1 372 ? -22.114 -3.637 8.661 1.00 54.41 372 SER A C 1
ATOM 2681 O O . SER A 1 372 ? -22.743 -2.846 9.346 1.00 54.41 372 SER A O 1
ATOM 2683 N N . ASP A 1 373 ? -21.407 -4.630 9.202 1.00 51.78 373 ASP A N 1
ATOM 2684 C CA . ASP A 1 373 ? -21.536 -5.033 10.610 1.00 51.78 373 ASP A CA 1
ATOM 2685 C C . ASP A 1 373 ? -20.994 -3.979 11.601 1.00 51.78 373 ASP A C 1
ATOM 2687 O O . ASP A 1 373 ? -21.400 -3.941 12.758 1.00 51.78 373 ASP A O 1
ATOM 2691 N N . VAL A 1 374 ? -20.079 -3.107 11.157 1.00 48.16 374 VAL A N 1
ATOM 2692 C CA . VAL A 1 374 ? -19.485 -2.039 11.980 1.00 48.16 374 VAL A CA 1
ATOM 2693 C C . VAL A 1 374 ? -20.302 -0.750 11.878 1.00 48.16 374 VAL A C 1
ATOM 2695 O O . VAL A 1 374 ? -20.510 -0.073 12.885 1.00 48.16 374 VAL A O 1
ATOM 2698 N N . ALA A 1 375 ? -20.802 -0.420 10.682 1.00 40.91 375 ALA A N 1
ATOM 2699 C CA . ALA A 1 375 ? -21.675 0.735 10.472 1.00 40.91 375 ALA A CA 1
ATOM 2700 C C . ALA A 1 375 ? -22.959 0.629 11.315 1.00 40.91 375 ALA A C 1
ATOM 2702 O O . ALA A 1 375 ? -23.367 1.618 11.923 1.00 40.91 375 ALA A O 1
ATOM 2703 N N . ASP A 1 376 ? -23.508 -0.581 11.448 1.00 38.25 376 ASP A N 1
ATOM 2704 C CA . ASP A 1 376 ? -24.673 -0.852 12.295 1.00 38.25 376 ASP A CA 1
ATOM 2705 C C . ASP A 1 376 ? -24.329 -0.827 13.795 1.00 38.25 376 ASP A C 1
ATOM 2707 O O . ASP A 1 376 ? -25.132 -0.382 14.613 1.00 38.25 376 ASP A O 1
ATOM 2711 N N . SER A 1 377 ? -23.103 -1.201 14.183 1.00 44.03 377 SER A N 1
ATOM 2712 C CA . SER A 1 377 ? -22.671 -1.153 15.591 1.00 44.03 377 SER A CA 1
ATOM 2713 C C . SER A 1 377 ? -22.471 0.268 16.144 1.00 44.03 377 SER A C 1
ATOM 2715 O O . SER A 1 377 ? -22.524 0.465 17.355 1.00 44.03 377 SER A O 1
ATOM 2717 N N . GLY A 1 378 ? -22.329 1.281 15.277 1.00 44.00 378 GLY A N 1
ATOM 2718 C CA . GLY A 1 378 ? -22.383 2.696 15.673 1.00 44.00 378 GLY A CA 1
ATOM 2719 C C . GLY A 1 378 ? -23.795 3.193 16.019 1.00 44.00 378 GLY A C 1
ATOM 2720 O O . GLY A 1 378 ? -23.932 4.221 16.681 1.00 44.00 378 GLY A O 1
ATOM 2721 N N . HIS A 1 379 ? -24.828 2.454 15.598 1.00 40.81 379 HIS A N 1
ATOM 2722 C CA . HIS A 1 379 ? -26.243 2.711 15.881 1.00 40.81 379 HIS A CA 1
ATOM 2723 C C . HIS A 1 379 ? -26.863 1.692 16.852 1.00 40.81 379 HIS A C 1
ATOM 2725 O O . HIS A 1 379 ? -28.015 1.856 17.257 1.00 40.81 379 HIS A O 1
ATOM 2731 N N . ALA A 1 380 ? -26.117 0.657 17.250 1.00 42.19 380 ALA A N 1
ATOM 2732 C CA . ALA A 1 380 ? -26.588 -0.392 18.142 1.00 42.19 380 ALA A CA 1
ATOM 2733 C C . ALA A 1 380 ? -26.659 0.115 19.591 1.00 42.19 380 ALA A C 1
ATOM 2735 O O . ALA A 1 380 ? -25.779 -0.124 20.414 1.00 42.19 380 ALA A O 1
ATOM 2736 N N . VAL A 1 381 ? -27.749 0.812 19.910 1.00 45.78 381 VAL A N 1
ATOM 2737 C CA . VAL A 1 381 ? -28.302 0.795 21.266 1.00 45.78 381 VAL A CA 1
ATOM 2738 C C . VAL A 1 381 ? -28.552 -0.674 21.602 1.00 45.78 381 VAL A C 1
ATOM 2740 O O . VAL A 1 381 ? -29.257 -1.345 20.848 1.00 45.78 381 VAL A O 1
ATOM 2743 N N . GLU A 1 382 ? -27.947 -1.181 22.681 1.00 43.22 382 GLU A N 1
ATOM 2744 C CA . GLU A 1 382 ? -28.185 -2.536 23.190 1.00 43.22 382 GLU A CA 1
ATOM 2745 C C . GLU A 1 382 ? -29.696 -2.771 23.298 1.00 43.22 382 GLU A C 1
ATOM 2747 O O . GLU A 1 382 ? -30.357 -2.284 24.218 1.00 43.22 382 GLU A O 1
ATOM 2752 N N . GLN A 1 383 ? -30.269 -3.494 22.334 1.00 41.09 383 GLN A N 1
ATOM 2753 C CA . GLN A 1 383 ? -31.603 -4.035 22.505 1.00 41.09 383 GLN A CA 1
ATOM 2754 C C . GLN A 1 383 ? -31.459 -5.243 23.426 1.00 41.09 383 GLN A C 1
ATOM 2756 O O . GLN A 1 383 ? -30.757 -6.192 23.068 1.00 41.09 383 GLN A O 1
ATOM 2761 N N . PRO A 1 384 ? -32.086 -5.236 24.613 1.00 45.91 384 PRO A N 1
ATOM 2762 C CA . PRO A 1 384 ? -32.107 -6.426 25.444 1.00 45.91 384 PRO A CA 1
ATOM 2763 C C . PRO A 1 384 ? -32.743 -7.574 24.647 1.00 45.91 384 PRO A C 1
ATOM 2765 O O . PRO A 1 384 ? -33.786 -7.385 24.023 1.00 45.91 384 PRO A O 1
ATOM 2768 N N . GLU A 1 385 ? -32.137 -8.768 24.704 1.00 52.81 385 GLU A N 1
ATOM 2769 C CA . GLU A 1 385 ? -32.573 -10.002 24.009 1.00 52.81 385 GLU A CA 1
ATOM 2770 C C . GLU A 1 385 ? -34.062 -10.341 24.203 1.00 52.81 385 GLU A C 1
ATOM 2772 O O . GLU A 1 385 ? -34.648 -11.096 23.428 1.00 52.81 385 GLU A O 1
ATOM 2777 N N . LYS A 1 386 ? -34.694 -9.773 25.236 1.00 49.34 386 LYS A N 1
ATOM 2778 C CA . LYS A 1 386 ? -36.141 -9.773 25.418 1.00 49.34 386 LYS A CA 1
ATOM 2779 C C . LYS A 1 386 ? -36.628 -8.332 25.562 1.00 49.34 386 LYS A C 1
ATOM 2781 O O . LYS A 1 386 ? -36.322 -7.703 26.581 1.00 49.34 386 LYS A O 1
ATOM 2786 N N . PRO A 1 387 ? -37.411 -7.802 24.605 1.00 58.62 387 PRO A N 1
ATOM 2787 C CA . PRO A 1 387 ? -38.069 -6.524 24.809 1.00 58.62 387 PRO A CA 1
ATOM 2788 C C . PRO A 1 387 ? -38.965 -6.634 26.047 1.00 58.62 387 PRO A C 1
ATOM 2790 O O . PRO A 1 387 ? -39.713 -7.601 26.211 1.00 58.62 387 PRO A O 1
ATOM 2793 N N . GLY A 1 388 ? -38.859 -5.658 26.953 1.00 65.38 388 GLY A N 1
ATOM 2794 C CA . GLY A 1 388 ? -39.724 -5.601 28.130 1.00 65.38 388 GLY A CA 1
ATOM 2795 C C . GLY A 1 388 ? -41.209 -5.560 27.730 1.00 65.38 388 GLY A C 1
ATOM 2796 O O . GLY A 1 388 ? -41.527 -5.170 26.604 1.00 65.38 388 GLY A O 1
ATOM 2797 N N . PRO A 1 389 ? -42.140 -5.912 28.638 1.00 71.94 389 PRO A N 1
ATOM 2798 C CA . PRO A 1 389 ? -43.569 -5.973 28.326 1.00 71.94 389 PRO A CA 1
ATOM 2799 C C . PRO A 1 389 ? -44.055 -4.658 27.706 1.00 71.94 389 PRO A C 1
ATOM 2801 O O . PRO A 1 389 ? -43.629 -3.581 28.120 1.00 71.94 389 PRO A O 1
ATOM 2804 N N . THR A 1 390 ? -44.929 -4.718 26.704 1.00 77.06 390 THR A N 1
ATOM 2805 C CA . THR A 1 390 ? -45.536 -3.538 26.054 1.00 77.06 390 THR A CA 1
ATOM 2806 C C . THR A 1 390 ? -46.435 -2.758 27.022 1.00 77.06 390 THR A C 1
ATOM 2808 O O . THR A 1 390 ? -46.878 -3.308 28.027 1.00 77.06 390 THR A O 1
ATOM 2811 N N . ARG A 1 391 ? -46.771 -1.485 26.732 1.00 72.81 391 ARG A N 1
ATOM 2812 C CA . ARG A 1 391 ? -47.694 -0.680 27.577 1.00 72.81 391 ARG A CA 1
ATOM 2813 C C . ARG A 1 391 ? -49.000 -1.422 27.887 1.00 72.81 391 ARG A C 1
ATOM 2815 O O . ARG A 1 391 ? -49.462 -1.416 29.025 1.00 72.81 391 ARG A O 1
ATOM 2822 N N . ARG A 1 392 ? -49.565 -2.103 26.883 1.00 74.69 392 ARG A N 1
ATOM 2823 C CA . ARG A 1 392 ? -50.781 -2.910 27.035 1.00 74.69 392 ARG A CA 1
ATOM 2824 C C . ARG A 1 392 ? -50.558 -4.100 27.971 1.00 74.69 392 ARG A C 1
ATOM 2826 O O . ARG A 1 392 ? -51.390 -4.339 28.838 1.00 74.69 392 ARG A O 1
ATOM 2833 N N . GLN A 1 393 ? -49.436 -4.806 27.836 1.00 80.19 393 GLN A N 1
ATOM 2834 C CA . GLN A 1 393 ? -49.083 -5.932 28.709 1.00 80.19 393 GLN A CA 1
ATOM 2835 C C . GLN A 1 393 ? -48.822 -5.483 30.154 1.00 80.19 393 GLN A C 1
ATOM 2837 O O . GLN A 1 393 ? -49.348 -6.103 31.067 1.00 80.19 393 GLN A O 1
ATOM 2842 N N . THR A 1 394 ? -48.106 -4.374 30.374 1.00 81.94 394 THR A N 1
ATOM 2843 C CA . THR A 1 394 ? -47.885 -3.797 31.714 1.00 81.94 394 THR A CA 1
ATOM 2844 C C . THR A 1 394 ? -49.206 -3.455 32.405 1.00 81.94 394 THR A C 1
ATOM 2846 O O . THR A 1 394 ? -49.379 -3.769 33.576 1.00 81.94 394 THR A O 1
ATOM 2849 N N . ARG A 1 395 ? -50.168 -2.866 31.678 1.00 80.50 395 ARG A N 1
ATOM 2850 C CA . ARG A 1 395 ? -51.494 -2.543 32.227 1.00 80.50 395 ARG A CA 1
ATOM 2851 C C . ARG A 1 395 ? -52.292 -3.798 32.594 1.00 80.50 395 ARG A C 1
ATOM 2853 O O . ARG A 1 395 ? -52.946 -3.812 33.628 1.00 80.50 395 ARG A O 1
ATOM 2860 N N . ILE A 1 396 ? -52.228 -4.843 31.768 1.00 84.69 396 ILE A N 1
ATOM 2861 C CA . ILE A 1 396 ? -52.895 -6.125 32.043 1.00 84.69 396 ILE A CA 1
ATOM 2862 C C . ILE A 1 396 ? -52.290 -6.798 33.283 1.00 84.69 396 ILE A C 1
ATOM 2864 O O . ILE A 1 396 ? -53.033 -7.271 34.138 1.00 84.69 396 ILE A O 1
ATOM 2868 N N . GLU A 1 397 ? -50.962 -6.818 33.405 1.00 86.12 397 GLU A N 1
ATOM 2869 C CA . GLU A 1 397 ? -50.281 -7.406 34.566 1.00 86.12 397 GLU A CA 1
ATOM 2870 C C . GLU A 1 397 ? -50.516 -6.605 35.852 1.00 86.12 397 GLU A C 1
ATOM 2872 O O . GLU A 1 397 ? -50.731 -7.205 36.903 1.00 86.12 397 GLU A O 1
ATOM 2877 N N . LEU A 1 398 ? -50.587 -5.270 35.774 1.00 88.00 398 LEU A N 1
ATOM 2878 C CA . LEU A 1 398 ? -50.977 -4.430 36.908 1.00 88.00 398 LEU A CA 1
ATOM 2879 C C . LEU A 1 398 ? -52.388 -4.772 37.405 1.00 88.00 398 LEU A C 1
ATOM 2881 O O . LEU A 1 398 ? -52.574 -5.002 38.597 1.00 88.00 398 LEU A O 1
ATOM 2885 N N . VAL A 1 399 ? -53.371 -4.869 36.503 1.00 87.81 399 VAL A N 1
ATOM 2886 C CA . VAL A 1 399 ? -54.751 -5.234 36.874 1.00 87.81 399 VAL A CA 1
ATOM 2887 C C . VAL A 1 399 ? -54.791 -6.620 37.523 1.00 87.81 399 VAL A C 1
ATOM 2889 O O . VAL A 1 399 ? -55.369 -6.775 38.595 1.00 87.81 399 VAL A O 1
ATOM 2892 N N . ARG A 1 400 ? -54.097 -7.611 36.948 1.00 89.38 400 ARG A N 1
ATOM 2893 C CA . ARG A 1 400 ? -53.989 -8.959 37.537 1.00 89.38 400 ARG A CA 1
ATOM 2894 C C . ARG A 1 400 ? -53.340 -8.946 38.920 1.00 89.38 400 ARG A C 1
ATOM 2896 O O . ARG A 1 400 ? -53.743 -9.714 39.796 1.00 89.38 400 ARG A O 1
ATOM 2903 N N . ALA A 1 401 ? -52.317 -8.118 39.118 1.00 87.00 401 ALA A N 1
ATOM 2904 C CA . ALA A 1 401 ? -51.632 -7.990 40.398 1.00 87.00 401 ALA A CA 1
ATOM 2905 C C . ALA A 1 401 ? -52.538 -7.352 41.465 1.00 87.00 401 ALA A C 1
ATOM 2907 O O . ALA A 1 401 ? -52.571 -7.849 42.592 1.00 87.00 401 ALA A O 1
ATOM 2908 N N . LEU A 1 402 ? -53.317 -6.329 41.096 1.00 88.56 402 LEU A N 1
ATOM 2909 C CA . LEU A 1 402 ? -54.307 -5.685 41.967 1.00 88.56 402 LEU A CA 1
ATOM 2910 C C . LEU A 1 402 ? -55.443 -6.647 42.345 1.00 88.56 402 LEU A C 1
ATOM 2912 O O . LEU A 1 402 ? -55.670 -6.876 43.529 1.00 88.56 402 LEU A O 1
ATOM 2916 N N . GLU A 1 403 ? -56.056 -7.330 41.373 1.00 90.88 403 GLU A N 1
ATOM 2917 C CA . GLU A 1 403 ? -57.100 -8.339 41.630 1.00 90.88 403 GLU A CA 1
ATOM 2918 C C . GLU A 1 403 ? -56.603 -9.464 42.554 1.00 90.88 403 GLU A C 1
ATOM 2920 O O . GLU A 1 403 ? -57.318 -9.969 43.426 1.00 90.88 403 GLU A O 1
ATOM 2925 N N . LYS A 1 404 ? -55.343 -9.881 42.380 1.00 90.44 404 LYS A N 1
ATOM 2926 C CA . LYS A 1 404 ? -54.708 -10.879 43.244 1.00 90.44 404 LYS A CA 1
ATOM 2927 C C . LYS A 1 404 ? -54.490 -10.340 44.659 1.00 90.44 404 LYS A C 1
ATOM 2929 O O . LYS A 1 404 ? -54.657 -11.111 45.607 1.00 90.44 404 LYS A O 1
ATOM 2934 N N . ALA A 1 405 ? -54.117 -9.071 44.813 1.00 88.94 405 ALA A N 1
ATOM 2935 C CA . ALA A 1 405 ? -53.970 -8.429 46.114 1.00 88.94 405 ALA A CA 1
ATOM 2936 C C . ALA A 1 405 ? -55.321 -8.321 46.839 1.00 88.94 405 ALA A C 1
ATOM 2938 O O . ALA A 1 405 ? -55.402 -8.723 48.000 1.00 88.94 405 ALA A O 1
ATOM 2939 N N . ASP A 1 406 ? -56.385 -7.920 46.142 1.00 90.62 406 ASP A N 1
ATOM 2940 C CA . ASP A 1 406 ? -57.741 -7.807 46.698 1.00 90.62 406 ASP A CA 1
ATOM 2941 C C . ASP A 1 406 ? -58.273 -9.156 47.185 1.00 90.62 406 ASP A C 1
ATOM 2943 O O . ASP A 1 406 ? -58.691 -9.309 48.336 1.00 90.62 406 ASP A O 1
ATOM 2947 N N . ARG A 1 407 ? -58.137 -10.203 46.362 1.00 90.69 407 ARG A N 1
ATOM 2948 C CA . ARG A 1 407 ? -58.497 -11.569 46.769 1.00 90.69 407 ARG A CA 1
ATOM 2949 C C . ARG A 1 407 ? -57.738 -12.029 48.012 1.00 90.69 407 ARG A C 1
ATOM 2951 O O . ARG A 1 407 ? -58.296 -12.708 48.875 1.00 90.69 407 ARG A O 1
ATOM 2958 N N . LYS A 1 408 ? -56.446 -11.697 48.107 1.00 89.69 408 LYS A N 1
ATOM 2959 C CA . LYS A 1 408 ? -55.628 -12.048 49.276 1.00 89.69 408 LYS A CA 1
ATOM 2960 C C . LYS A 1 408 ? -55.981 -11.212 50.501 1.00 89.69 408 LYS A C 1
ATOM 2962 O O . LYS A 1 408 ? -55.838 -11.724 51.612 1.00 89.69 408 LYS A O 1
ATOM 2967 N N . ALA A 1 409 ? -56.492 -9.997 50.317 1.00 88.81 409 ALA A N 1
ATOM 2968 C CA . ALA A 1 409 ? -56.975 -9.153 51.401 1.00 88.81 409 ALA A CA 1
ATOM 2969 C C . ALA A 1 409 ? -58.223 -9.766 52.040 1.00 88.81 409 ALA A C 1
ATOM 2971 O O . ALA A 1 409 ? -58.256 -9.950 53.258 1.00 88.81 409 ALA A O 1
ATOM 2972 N N . GLU A 1 410 ? -59.182 -10.215 51.226 1.00 90.81 410 GLU A N 1
ATOM 2973 C CA . GLU A 1 410 ? -60.363 -10.926 51.724 1.00 90.81 410 GLU A CA 1
ATOM 2974 C C . GLU A 1 410 ? -60.012 -12.230 52.456 1.00 90.81 410 GLU A C 1
ATOM 2976 O O . GLU A 1 410 ? -60.577 -12.536 53.510 1.00 90.81 410 GLU A O 1
ATOM 2981 N N . GLU A 1 411 ? -59.088 -13.030 51.907 1.00 88.75 411 GLU A N 1
ATOM 2982 C CA . GLU A 1 411 ? -58.629 -14.274 52.540 1.00 88.75 411 GLU A CA 1
ATOM 2983 C C . GLU A 1 411 ? -57.976 -14.001 53.906 1.00 88.75 411 GLU A C 1
ATOM 2985 O O . GLU A 1 411 ? -58.259 -14.705 54.883 1.00 88.75 411 GLU A O 1
ATOM 2990 N N . ALA A 1 412 ? -57.132 -12.968 53.992 1.00 89.38 412 ALA A N 1
ATOM 2991 C CA . ALA A 1 412 ? -56.483 -12.556 55.232 1.00 89.38 412 ALA A CA 1
ATOM 2992 C C . ALA A 1 412 ? -57.498 -12.045 56.264 1.00 89.38 412 ALA A C 1
ATOM 2994 O O . ALA A 1 412 ? -57.422 -12.415 57.440 1.00 89.38 412 ALA A O 1
ATOM 2995 N N . GLU A 1 413 ? -58.496 -11.271 55.836 1.00 90.25 413 GLU A N 1
ATOM 2996 C CA . GLU A 1 413 ? -59.552 -10.763 56.708 1.00 90.25 413 GLU A CA 1
ATOM 2997 C C . GLU A 1 413 ? -60.437 -11.894 57.255 1.00 90.25 413 GLU A C 1
ATOM 2999 O O . GLU A 1 413 ? -60.701 -11.959 58.461 1.00 90.25 413 GLU A O 1
ATOM 3004 N N . LYS A 1 414 ? -60.846 -12.841 56.398 1.00 90.69 414 LYS A N 1
ATOM 3005 C CA . LYS A 1 414 ? -61.615 -14.032 56.798 1.00 90.69 414 LYS A CA 1
ATOM 3006 C C . LYS A 1 414 ? -60.824 -14.886 57.794 1.00 90.69 414 LYS A C 1
ATOM 3008 O O . LYS A 1 414 ? -61.378 -15.309 58.814 1.00 90.69 414 LYS A O 1
ATOM 3013 N N . ALA A 1 415 ? -59.527 -15.095 57.556 1.00 87.31 415 ALA A N 1
ATOM 3014 C CA . ALA A 1 415 ? -58.652 -15.835 58.465 1.00 87.31 415 ALA A CA 1
ATOM 3015 C C . ALA A 1 415 ? -58.483 -15.124 59.822 1.00 87.31 415 ALA A C 1
ATOM 3017 O O . ALA A 1 415 ? -58.588 -15.764 60.872 1.00 87.31 415 ALA A O 1
ATOM 3018 N N . ALA A 1 416 ? -58.317 -13.798 59.823 1.00 86.81 416 ALA A N 1
ATOM 3019 C CA . ALA A 1 416 ? -58.217 -12.995 61.040 1.00 86.81 416 ALA A CA 1
ATOM 3020 C C . ALA A 1 416 ? -59.530 -12.983 61.846 1.00 86.81 416 ALA A C 1
ATOM 3022 O O . ALA A 1 416 ? -59.513 -13.166 63.068 1.00 86.81 416 ALA A O 1
ATOM 3023 N N . LYS A 1 417 ? -60.683 -12.831 61.179 1.00 89.25 417 LYS A N 1
ATOM 3024 C CA . LYS A 1 417 ? -62.017 -12.923 61.801 1.00 89.25 417 LYS A CA 1
ATOM 3025 C C . LYS A 1 417 ? -62.248 -14.300 62.422 1.00 89.25 417 LYS A C 1
ATOM 3027 O O . LYS A 1 417 ? -62.718 -14.381 63.559 1.00 89.25 417 LYS A O 1
ATOM 3032 N N . ARG A 1 418 ? -61.867 -15.379 61.727 1.00 85.81 418 ARG A N 1
ATOM 3033 C CA . ARG A 1 418 ? -61.949 -16.756 62.241 1.00 85.81 418 ARG A CA 1
ATOM 3034 C C . ARG A 1 418 ? -61.088 -16.936 63.492 1.00 85.81 418 ARG A C 1
ATOM 3036 O O . ARG A 1 418 ? -61.607 -17.412 64.498 1.00 85.81 418 ARG A O 1
ATOM 3043 N N . ALA A 1 419 ? -59.835 -16.479 63.474 1.00 84.38 419 ALA A N 1
ATOM 3044 C CA . ALA A 1 419 ? -58.947 -16.534 64.637 1.00 84.38 419 ALA A CA 1
ATOM 3045 C C . ALA A 1 419 ? -59.504 -15.748 65.844 1.00 84.38 419 ALA A C 1
ATOM 3047 O O . ALA A 1 419 ? -59.509 -16.255 66.966 1.00 84.38 419 ALA A O 1
ATOM 3048 N N . ARG A 1 420 ? -60.057 -14.544 65.622 1.00 86.12 420 ARG A N 1
ATOM 3049 C CA . ARG A 1 420 ? -60.702 -13.733 66.675 1.00 86.12 420 ARG A CA 1
ATOM 3050 C C . ARG A 1 420 ? -61.956 -14.402 67.248 1.00 86.12 420 ARG A C 1
ATOM 3052 O O . ARG A 1 420 ? -62.158 -14.375 68.460 1.00 86.12 420 ARG A O 1
ATOM 3059 N N . LYS A 1 421 ? -62.794 -15.005 66.397 1.00 86.62 421 LYS A N 1
ATOM 3060 C CA . LYS A 1 421 ? -64.031 -15.690 66.809 1.00 86.62 421 LYS A CA 1
ATOM 3061 C C . LYS A 1 421 ? -63.738 -16.961 67.611 1.00 86.62 421 LYS A C 1
ATOM 3063 O O . LYS A 1 421 ? -64.393 -17.180 68.623 1.00 86.62 421 LYS A O 1
ATOM 3068 N N . LEU A 1 422 ? -62.738 -17.746 67.203 1.00 83.88 422 LEU A N 1
ATOM 3069 C CA . LEU A 1 422 ? -62.266 -18.926 67.942 1.00 83.88 422 LEU A CA 1
ATOM 3070 C C . LEU A 1 422 ? -61.712 -18.555 69.323 1.00 83.88 422 LEU A C 1
ATOM 3072 O O . LEU A 1 422 ? -62.073 -19.190 70.308 1.00 83.88 422 LEU A O 1
ATOM 3076 N N . LYS A 1 423 ? -60.932 -17.468 69.413 1.00 80.31 423 LYS A N 1
ATOM 3077 C CA . LYS A 1 423 ? -60.435 -16.949 70.695 1.00 80.31 423 LYS A CA 1
ATOM 3078 C C . LYS A 1 423 ? -61.569 -16.489 71.625 1.00 80.31 423 LYS A C 1
ATOM 3080 O O . LYS A 1 423 ? -61.505 -16.737 72.820 1.00 80.31 423 LYS A O 1
ATOM 3085 N N . LYS A 1 424 ? -62.614 -15.842 71.090 1.00 83.19 424 LYS A N 1
ATOM 3086 C CA . LYS A 1 424 ? -63.775 -15.377 71.879 1.00 83.19 424 LYS A CA 1
ATOM 3087 C C . LYS A 1 424 ? -64.708 -16.502 72.341 1.00 83.19 424 LYS A C 1
ATOM 3089 O O . LYS A 1 424 ? -65.365 -16.339 73.357 1.00 83.19 424 LYS A O 1
ATOM 3094 N N . LYS A 1 425 ? -64.798 -17.607 71.595 1.00 83.12 425 LYS A N 1
ATOM 3095 C CA . LYS A 1 425 ? -65.683 -18.745 71.906 1.00 83.12 425 LYS A CA 1
ATOM 3096 C C . LYS A 1 425 ? -65.051 -19.805 72.822 1.00 83.12 425 LYS A C 1
ATOM 3098 O O . LYS A 1 425 ? -65.691 -20.820 73.059 1.00 83.12 425 LYS A O 1
ATOM 3103 N N . GLY A 1 426 ? -63.825 -19.591 73.307 1.00 76.56 426 GLY A N 1
ATOM 3104 C CA . GLY A 1 426 ? -63.143 -20.547 74.187 1.00 76.56 426 GLY A CA 1
ATOM 3105 C C . GLY A 1 426 ? -62.729 -21.846 73.489 1.00 76.56 426 GLY A C 1
ATOM 3106 O O . GLY A 1 426 ? -62.810 -22.905 74.098 1.00 76.56 426 GLY A O 1
ATOM 3107 N N . GLY A 1 427 ? -62.326 -21.784 72.211 1.00 75.69 427 GLY A N 1
ATOM 3108 C CA . GLY A 1 427 ? -61.773 -22.952 71.510 1.00 75.69 427 GLY A CA 1
ATOM 3109 C C . GLY A 1 427 ? -60.505 -23.487 72.185 1.00 75.69 427 GLY A C 1
ATOM 3110 O O . GLY A 1 427 ? -59.854 -22.768 72.946 1.00 75.69 427 GLY A O 1
ATOM 3111 N N . SER A 1 428 ? -60.133 -24.735 71.898 1.00 78.81 428 SER A N 1
ATOM 3112 C CA . SER A 1 428 ? -58.948 -25.346 72.509 1.00 78.81 428 SER A CA 1
ATOM 3113 C C . SER A 1 428 ? -57.660 -24.600 72.128 1.00 78.81 428 SER A C 1
ATOM 3115 O O . SER A 1 428 ? -57.556 -23.964 71.073 1.00 78.81 428 SER A O 1
ATOM 3117 N N . GLU A 1 429 ? -56.643 -24.663 72.988 1.00 78.69 429 GLU A N 1
ATOM 3118 C CA . GLU A 1 429 ? -55.397 -23.907 72.808 1.00 78.69 429 GLU A CA 1
ATOM 3119 C C . GLU A 1 429 ? -54.671 -24.258 71.492 1.00 78.69 429 GLU A C 1
ATOM 3121 O O . GLU A 1 429 ? -54.123 -23.384 70.808 1.00 78.69 429 GLU A O 1
ATOM 3126 N N . SER A 1 430 ? -54.742 -25.526 71.075 1.00 79.88 430 SER A N 1
ATOM 3127 C CA . SER A 1 430 ? -54.198 -26.013 69.804 1.00 79.88 430 SER A CA 1
ATOM 3128 C C . SER A 1 430 ? -54.932 -25.426 68.588 1.00 79.88 430 SER A C 1
ATOM 3130 O O . SER A 1 430 ? -54.284 -25.006 67.624 1.00 79.88 430 SER A O 1
ATOM 3132 N N . GLU A 1 431 ? -56.260 -25.306 68.644 1.00 80.06 431 GLU A N 1
ATOM 3133 C CA . GLU A 1 431 ? -57.087 -24.712 67.586 1.00 80.06 431 GLU A CA 1
ATOM 3134 C C . GLU A 1 431 ? -56.866 -23.202 67.458 1.00 80.06 431 GLU A C 1
ATOM 3136 O O . GLU A 1 431 ? -56.772 -22.677 66.344 1.00 80.06 431 GLU A O 1
ATOM 3141 N N . ILE A 1 432 ? -56.720 -22.494 68.582 1.00 81.50 432 ILE A N 1
ATOM 3142 C CA . ILE A 1 432 ? -56.407 -21.058 68.593 1.00 81.50 432 ILE A CA 1
ATOM 3143 C C . ILE A 1 432 ? -55.022 -20.816 67.977 1.00 81.50 432 ILE A C 1
ATOM 3145 O O . ILE A 1 432 ? -54.862 -19.920 67.140 1.00 81.50 432 ILE A O 1
ATOM 3149 N N . LYS A 1 433 ? -54.024 -21.637 68.331 1.00 83.81 433 LYS A N 1
ATOM 3150 C CA . LYS A 1 433 ? -52.664 -21.555 67.777 1.00 83.81 433 LYS A CA 1
ATOM 3151 C C . LYS A 1 433 ? -52.642 -21.849 66.273 1.00 83.81 433 LYS A C 1
ATOM 3153 O O . LYS A 1 433 ? -51.999 -21.118 65.517 1.00 83.81 433 LYS A O 1
ATOM 3158 N N . ALA A 1 434 ? -53.384 -22.860 65.819 1.00 84.19 434 ALA A N 1
ATOM 3159 C CA . ALA A 1 434 ? -53.515 -23.188 64.400 1.00 84.19 434 ALA A CA 1
ATOM 3160 C C . ALA A 1 434 ? -54.210 -22.066 63.605 1.00 84.19 434 ALA A C 1
ATOM 3162 O O . ALA A 1 434 ? -53.721 -21.663 62.547 1.00 84.19 434 ALA A O 1
ATOM 3163 N N . ALA A 1 435 ? -55.303 -21.505 64.133 1.00 84.31 435 ALA A N 1
ATOM 3164 C CA . ALA A 1 435 ? -56.031 -20.406 63.500 1.00 84.31 435 ALA A CA 1
ATOM 3165 C C . ALA A 1 435 ? -55.194 -19.118 63.418 1.00 84.31 435 ALA A C 1
ATOM 3167 O O . ALA A 1 435 ? -55.228 -18.425 62.399 1.00 84.31 435 ALA A O 1
ATOM 3168 N N . ARG A 1 436 ? -54.392 -18.820 64.449 1.00 86.50 436 ARG A N 1
ATOM 3169 C CA . ARG A 1 436 ? -53.445 -17.696 64.443 1.00 86.50 436 ARG A CA 1
ATOM 3170 C C . ARG A 1 436 ? -52.358 -17.874 63.382 1.00 86.50 436 ARG A C 1
ATOM 3172 O O . ARG A 1 436 ? -52.138 -16.967 62.586 1.00 86.50 436 ARG A O 1
ATOM 3179 N N . LYS A 1 437 ? -51.744 -19.059 63.306 1.00 87.62 437 LYS A N 1
ATOM 3180 C CA . LYS A 1 437 ? -50.723 -19.375 62.293 1.00 87.62 437 LYS A CA 1
ATOM 3181 C C . LYS A 1 437 ? -51.284 -19.293 60.867 1.00 87.62 437 LYS A C 1
ATOM 3183 O O . LYS A 1 437 ? -50.599 -18.841 59.951 1.00 87.62 437 LYS A O 1
ATOM 3188 N N . ALA A 1 438 ? -52.539 -19.701 60.670 1.00 85.50 438 ALA A N 1
ATOM 3189 C CA . ALA A 1 438 ? -53.230 -19.560 59.390 1.00 85.50 438 ALA A CA 1
ATOM 3190 C C . ALA A 1 438 ? -53.470 -18.085 59.016 1.00 85.50 438 ALA A C 1
ATOM 3192 O O . ALA A 1 438 ? -53.248 -17.714 57.863 1.00 85.50 438 ALA A O 1
ATOM 3193 N N . ALA A 1 439 ? -53.859 -17.241 59.979 1.00 87.88 439 ALA A N 1
ATOM 3194 C CA . ALA A 1 439 ? -54.022 -15.802 59.771 1.00 87.88 439 ALA A CA 1
ATOM 3195 C C . ALA A 1 439 ? -52.687 -15.103 59.451 1.00 87.88 439 ALA A C 1
ATOM 3197 O O . ALA A 1 439 ? -52.624 -14.316 58.510 1.00 87.88 439 ALA A O 1
ATOM 3198 N N . GLU A 1 440 ? -51.604 -15.445 60.154 1.00 88.94 440 GLU A N 1
ATOM 3199 C CA . GLU A 1 440 ? -50.253 -14.926 59.880 1.00 88.94 440 GLU A CA 1
ATOM 3200 C C . GLU A 1 440 ? -49.763 -15.329 58.477 1.00 88.94 440 GLU A C 1
ATOM 3202 O O . GLU A 1 440 ? -49.241 -14.503 57.727 1.00 88.94 440 GLU A O 1
ATOM 3207 N N . LYS A 1 441 ? -50.004 -16.581 58.062 1.00 89.38 441 LYS A N 1
ATOM 3208 C CA . LYS A 1 441 ? -49.671 -17.052 56.707 1.00 89.38 441 LYS A CA 1
ATOM 3209 C C . LYS A 1 441 ? -50.478 -16.327 55.624 1.00 89.38 441 LYS A C 1
ATOM 3211 O O . LYS A 1 441 ? -49.937 -16.048 54.555 1.00 89.38 441 LYS A O 1
ATOM 3216 N N . ALA A 1 442 ? -51.755 -16.038 55.876 1.00 87.75 442 ALA A N 1
ATOM 3217 C CA . ALA A 1 442 ? -52.596 -15.283 54.951 1.00 87.75 442 ALA A CA 1
ATOM 3218 C C . ALA A 1 442 ? -52.143 -13.816 54.840 1.00 87.75 442 ALA A C 1
ATOM 3220 O O . ALA A 1 442 ? -52.031 -13.302 53.730 1.00 87.75 442 ALA A O 1
ATOM 3221 N N . ALA A 1 443 ? -51.775 -13.184 55.961 1.00 88.50 443 ALA A N 1
ATOM 3222 C CA . ALA A 1 443 ? -51.223 -11.830 55.986 1.00 88.50 443 ALA A CA 1
ATOM 3223 C C . ALA A 1 443 ? -49.890 -11.721 55.223 1.00 88.50 443 ALA A C 1
ATOM 3225 O O . ALA A 1 443 ? -49.693 -10.777 54.461 1.00 88.50 443 ALA A O 1
ATOM 3226 N N . LYS A 1 444 ? -49.001 -12.719 55.344 1.00 90.50 444 LYS A N 1
ATOM 3227 C CA . LYS A 1 444 ? -47.750 -12.758 54.568 1.00 90.50 444 LYS A CA 1
ATOM 3228 C C . LYS A 1 444 ? -48.007 -12.816 53.057 1.00 90.50 444 LYS A C 1
ATOM 3230 O O . LYS A 1 444 ? -47.402 -12.066 52.299 1.00 90.50 444 LYS A O 1
ATOM 3235 N N . LYS A 1 445 ? -48.945 -13.663 52.621 1.00 87.94 445 LYS A N 1
ATOM 3236 C CA . LYS A 1 445 ? -49.325 -13.773 51.201 1.00 87.94 445 LYS A CA 1
ATOM 3237 C C . LYS A 1 445 ? -49.978 -12.500 50.656 1.00 87.94 445 LYS A C 1
ATOM 3239 O O . LYS A 1 445 ? -49.820 -12.206 49.475 1.00 87.94 445 LYS A O 1
ATOM 3244 N N . LEU A 1 446 ? -50.715 -11.768 51.493 1.00 92.12 446 LEU A N 1
ATOM 3245 C CA . LEU A 1 446 ? -51.245 -10.450 51.145 1.00 92.12 446 LEU A CA 1
ATOM 3246 C C . LEU A 1 446 ? -50.111 -9.440 50.930 1.00 92.12 446 LEU A C 1
ATOM 3248 O O . LEU A 1 446 ? -50.099 -8.767 49.905 1.00 92.12 446 LEU A O 1
ATOM 3252 N N . ALA A 1 447 ? -49.136 -9.381 51.840 1.00 88.75 447 ALA A N 1
ATOM 3253 C CA . ALA A 1 447 ? -47.994 -8.475 51.714 1.00 88.75 447 ALA A CA 1
ATOM 3254 C C . ALA A 1 447 ? -47.178 -8.738 50.433 1.00 88.75 447 ALA A C 1
ATOM 3256 O O . ALA A 1 447 ? -46.823 -7.799 49.724 1.00 88.75 447 ALA A O 1
ATOM 3257 N N . GLU A 1 448 ? -46.945 -10.009 50.087 1.00 87.56 448 GLU A N 1
ATOM 3258 C CA . GLU A 1 448 ? -46.284 -10.401 48.832 1.00 87.56 448 GLU A CA 1
ATOM 3259 C C . GLU A 1 448 ? -47.085 -9.954 47.594 1.00 87.56 448 GLU A C 1
ATOM 3261 O O . GLU A 1 448 ? -46.515 -9.426 46.639 1.00 87.56 448 GLU A O 1
ATOM 3266 N N . ALA A 1 449 ? -48.414 -10.116 47.610 1.00 87.19 449 ALA A N 1
ATOM 3267 C CA . ALA A 1 449 ? -49.278 -9.689 46.508 1.00 87.19 449 ALA A CA 1
ATOM 3268 C C . ALA A 1 449 ? -49.328 -8.156 46.357 1.00 87.19 449 ALA A C 1
ATOM 3270 O O . ALA A 1 449 ? -49.287 -7.652 45.238 1.00 87.19 449 ALA A O 1
ATOM 3271 N N . GLN A 1 450 ? -49.356 -7.418 47.470 1.00 88.88 450 GLN A N 1
ATOM 3272 C CA . GLN A 1 450 ? -49.314 -5.953 47.474 1.00 88.88 450 GLN A CA 1
ATOM 3273 C C . GLN A 1 450 ? -47.962 -5.411 47.000 1.00 88.88 450 GLN A C 1
ATOM 3275 O O . GLN A 1 450 ? -47.931 -4.415 46.284 1.00 88.88 450 GLN A O 1
ATOM 3280 N N . SER A 1 451 ? -46.851 -6.064 47.357 1.00 88.00 451 SER A N 1
ATOM 3281 C CA . SER A 1 451 ? -45.520 -5.689 46.861 1.00 88.00 451 SER A CA 1
ATOM 3282 C C . SER A 1 451 ? -45.435 -5.828 45.342 1.00 88.00 451 SER A C 1
ATOM 3284 O O . SER A 1 451 ? -45.013 -4.897 44.663 1.00 88.00 451 SER A O 1
ATOM 3286 N N . ALA A 1 452 ? -45.915 -6.952 44.802 1.00 84.06 452 ALA A N 1
ATOM 3287 C CA . ALA A 1 452 ? -45.956 -7.168 43.360 1.00 84.06 452 ALA A CA 1
ATOM 3288 C C . ALA A 1 452 ? -46.834 -6.125 42.643 1.00 84.06 452 ALA A C 1
ATOM 3290 O O . ALA A 1 452 ? -46.452 -5.626 41.589 1.00 84.06 452 ALA A O 1
ATOM 3291 N N . ALA A 1 453 ? -47.986 -5.753 43.214 1.00 87.06 453 ALA A N 1
ATOM 3292 C CA . ALA A 1 453 ? -48.834 -4.702 42.648 1.00 87.06 453 ALA A CA 1
ATOM 3293 C C . ALA A 1 453 ? -48.117 -3.340 42.590 1.00 87.06 453 ALA A C 1
ATOM 3295 O O . ALA A 1 453 ? -48.144 -2.690 41.547 1.00 87.06 453 ALA A O 1
ATOM 3296 N N . ARG A 1 454 ? -47.398 -2.955 43.656 1.00 87.44 454 ARG A N 1
ATOM 3297 C CA . ARG A 1 454 ? -46.619 -1.701 43.707 1.00 87.44 454 ARG A CA 1
ATOM 3298 C C . ARG A 1 454 ? -45.485 -1.661 42.685 1.00 87.44 454 ARG A C 1
ATOM 3300 O O . ARG A 1 454 ? -45.224 -0.612 42.106 1.00 87.44 454 ARG A O 1
ATOM 3307 N N . GLU A 1 455 ? -44.817 -2.788 42.443 1.00 84.94 455 GLU A N 1
ATOM 3308 C CA . GLU A 1 455 ? -43.772 -2.884 41.414 1.00 84.94 455 GLU A CA 1
ATOM 3309 C C . GLU A 1 455 ? -44.337 -2.632 40.008 1.00 84.94 455 GLU A C 1
ATOM 3311 O O . GLU A 1 455 ? -43.756 -1.878 39.222 1.00 84.94 455 GLU A O 1
ATOM 3316 N N . TRP A 1 456 ? -45.499 -3.215 39.700 1.00 84.50 456 TRP A N 1
ATOM 3317 C CA . TRP A 1 456 ? -46.181 -2.994 38.423 1.00 84.50 456 TRP A CA 1
ATOM 3318 C C . TRP A 1 456 ? -46.738 -1.573 38.282 1.00 84.50 456 TRP A C 1
ATOM 3320 O O . TRP A 1 456 ? -46.712 -1.013 37.183 1.00 84.50 456 TRP A O 1
ATOM 3330 N N . GLU A 1 457 ? -47.199 -0.976 39.378 1.00 85.38 457 GLU A N 1
ATOM 3331 C CA . GLU A 1 457 ? -47.702 0.397 39.430 1.00 85.38 457 GLU A CA 1
ATOM 3332 C C . GLU A 1 457 ? -46.574 1.405 39.167 1.00 85.38 457 GLU A C 1
ATOM 3334 O O . GLU A 1 457 ? -46.663 2.195 38.225 1.00 85.38 457 GLU A O 1
ATOM 3339 N N . ALA A 1 458 ? -45.445 1.274 39.872 1.00 83.00 458 ALA A N 1
ATOM 3340 C CA . ALA A 1 458 ? -44.253 2.095 39.655 1.00 83.00 458 ALA A CA 1
ATOM 3341 C C . ALA A 1 458 ? -43.709 1.968 38.220 1.00 83.00 458 ALA A C 1
ATOM 3343 O O . ALA A 1 458 ? -43.296 2.951 37.592 1.00 83.00 458 ALA A O 1
ATOM 3344 N N . LEU A 1 459 ? -43.737 0.757 37.650 1.00 79.88 459 LEU A N 1
ATOM 3345 C CA . LEU A 1 459 ? -43.329 0.533 36.265 1.00 79.88 459 LEU A CA 1
ATOM 3346 C C . LEU A 1 459 ? -44.271 1.234 35.270 1.00 79.88 459 LEU A C 1
ATOM 3348 O O . LEU A 1 459 ? -43.795 1.808 34.285 1.00 79.88 459 LEU A O 1
ATOM 3352 N N . SER A 1 460 ? -45.581 1.211 35.529 1.00 79.94 460 SER A N 1
ATOM 3353 C CA . SER A 1 460 ? -46.603 1.893 34.728 1.00 79.94 460 SER A CA 1
ATOM 3354 C C . SER A 1 460 ? -46.433 3.418 34.767 1.00 79.94 460 SER A C 1
ATOM 3356 O O . SER A 1 460 ? -46.375 4.061 33.714 1.00 79.94 460 SER A O 1
ATOM 3358 N N . GLU A 1 461 ? -46.249 3.995 35.956 1.00 78.31 461 GLU A N 1
ATOM 3359 C CA . GLU A 1 461 ? -46.040 5.437 36.150 1.00 78.31 461 GLU A CA 1
ATOM 3360 C C . GLU A 1 461 ? -44.745 5.932 35.500 1.00 78.31 461 GLU A C 1
ATOM 3362 O O . GLU A 1 461 ? -44.758 6.915 34.757 1.00 78.31 461 GLU A O 1
ATOM 3367 N N . SER A 1 462 ? -43.633 5.205 35.669 1.00 75.06 462 SER A N 1
ATOM 3368 C CA . SER A 1 462 ? -42.344 5.577 35.060 1.00 75.06 462 SER A CA 1
ATOM 3369 C C . SER A 1 462 ? -42.392 5.636 33.529 1.00 75.06 462 SER A C 1
ATOM 3371 O O . SER A 1 462 ? -41.588 6.322 32.891 1.00 75.06 462 SER A O 1
ATOM 3373 N N . ARG A 1 463 ? -43.302 4.875 32.910 1.00 69.50 463 ARG A N 1
ATOM 3374 C CA . ARG A 1 463 ? -43.505 4.861 31.458 1.00 69.50 463 ARG A CA 1
ATOM 3375 C C . ARG A 1 463 ? -44.442 5.963 31.001 1.00 69.50 463 ARG A C 1
ATOM 3377 O O . ARG A 1 463 ? -44.225 6.493 29.916 1.00 69.50 463 ARG A O 1
ATOM 3384 N N . ARG A 1 464 ? -45.439 6.310 31.814 1.00 71.00 464 ARG A N 1
ATOM 3385 C CA . ARG A 1 464 ? -46.315 7.457 31.576 1.00 71.00 464 ARG A CA 1
ATOM 3386 C C . ARG A 1 464 ? -45.531 8.768 31.652 1.00 71.00 464 ARG A C 1
ATOM 3388 O O . ARG A 1 464 ? -45.553 9.520 30.691 1.00 71.00 464 ARG A O 1
ATOM 3395 N N . ALA A 1 465 ? -44.710 8.949 32.686 1.00 66.00 465 ALA A N 1
ATOM 3396 C CA . ALA A 1 465 ? -43.848 10.125 32.824 1.00 66.00 465 ALA A CA 1
ATOM 3397 C C . ALA A 1 465 ? -42.842 10.272 31.663 1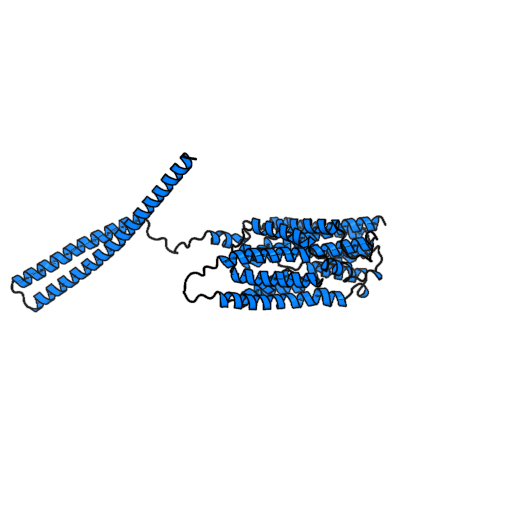.00 66.00 465 ALA A C 1
ATOM 3399 O O . ALA A 1 465 ? -42.543 11.378 31.225 1.00 66.00 465 ALA A O 1
ATOM 3400 N N . ARG A 1 466 ? -42.325 9.153 31.132 1.00 65.19 466 ARG A N 1
ATOM 3401 C CA . ARG A 1 466 ? -41.474 9.156 29.927 1.00 65.19 466 ARG A CA 1
ATOM 3402 C C . ARG A 1 466 ? -42.245 9.497 28.651 1.00 65.19 466 ARG A C 1
ATOM 3404 O O . ARG A 1 466 ? -41.671 10.109 27.763 1.00 65.19 466 ARG A O 1
ATOM 3411 N N . ALA A 1 467 ? -43.512 9.099 28.557 1.00 65.69 467 ALA A N 1
ATOM 3412 C CA . ALA A 1 467 ? -44.385 9.450 27.439 1.00 65.69 467 ALA A CA 1
ATOM 3413 C C . ALA A 1 467 ? -44.693 10.948 27.424 1.00 65.69 467 ALA A C 1
ATOM 3415 O O . ALA A 1 467 ? -44.507 11.591 26.403 1.00 65.69 467 ALA A O 1
ATOM 3416 N N .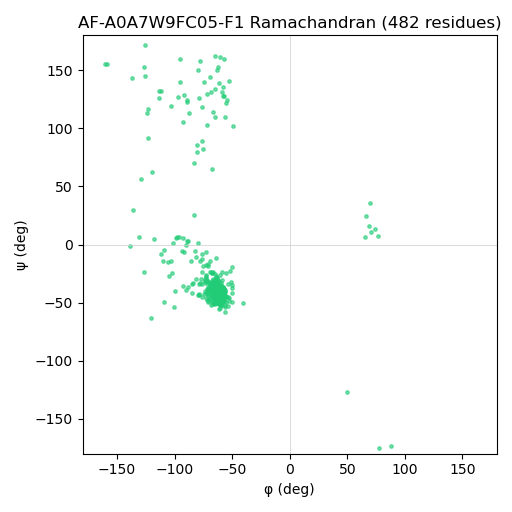 GLU A 1 468 ? -45.092 11.485 28.576 1.00 67.31 468 GLU A N 1
ATOM 3417 C CA . GLU A 1 468 ? -45.451 12.894 28.746 1.00 67.31 468 GLU A CA 1
ATOM 3418 C C . GLU A 1 468 ? -44.242 13.808 28.493 1.00 67.31 468 GLU A C 1
ATOM 3420 O O . GLU A 1 468 ? -44.386 14.845 27.857 1.00 67.31 468 GLU A O 1
ATOM 3425 N N . ARG A 1 469 ? -43.024 13.399 28.889 1.00 56.03 469 ARG A N 1
ATOM 3426 C CA . ARG A 1 469 ? -41.794 14.120 28.506 1.00 56.03 469 ARG A CA 1
ATOM 3427 C C . ARG A 1 469 ? -41.513 14.077 27.010 1.00 56.03 469 ARG A C 1
ATOM 3429 O O . ARG A 1 469 ? -41.130 15.096 26.461 1.00 56.03 469 ARG A O 1
ATOM 3436 N N . ALA A 1 470 ? -41.691 12.928 26.362 1.00 59.06 470 ALA A N 1
ATOM 3437 C CA . ALA A 1 470 ? -41.466 12.816 24.922 1.00 59.06 470 ALA A CA 1
ATOM 3438 C C . ALA A 1 470 ? -42.486 13.647 24.122 1.00 59.06 470 ALA A C 1
ATOM 3440 O O . ALA A 1 470 ? -42.121 14.277 23.137 1.00 59.06 470 ALA A O 1
ATOM 3441 N N . GLU A 1 471 ? -43.746 13.688 24.562 1.00 65.38 471 GLU A N 1
ATOM 3442 C CA . GLU A 1 471 ? -44.778 14.555 23.978 1.00 65.38 471 GLU A CA 1
ATOM 3443 C C . GLU A 1 471 ? -44.477 16.043 24.219 1.00 65.38 471 GLU A C 1
ATOM 3445 O O . GLU A 1 471 ? -44.631 16.843 23.303 1.00 65.38 471 GLU A O 1
ATOM 3450 N N . TRP A 1 472 ? -43.978 16.407 25.406 1.00 65.06 472 TRP A N 1
ATOM 3451 C CA . TRP A 1 472 ? -43.532 17.771 25.712 1.00 65.06 472 TRP A CA 1
ATOM 3452 C C . TRP A 1 472 ? -42.315 18.198 24.876 1.00 65.06 472 TRP A C 1
ATOM 3454 O O . TRP A 1 472 ? -42.280 19.319 24.380 1.00 65.06 472 TRP A O 1
ATOM 3464 N N . GLU A 1 473 ? -41.331 17.314 24.685 1.00 61.03 473 GLU A N 1
ATOM 3465 C CA . GLU A 1 473 ? -40.145 17.575 23.854 1.00 61.03 473 GLU A CA 1
ATOM 3466 C C . GLU A 1 473 ? -40.514 17.774 22.377 1.00 61.03 473 GLU A C 1
ATOM 3468 O O . GLU A 1 473 ? -39.966 18.669 21.738 1.00 61.03 473 GLU A O 1
ATOM 3473 N N . LEU A 1 474 ? -41.471 16.996 21.859 1.00 63.06 474 LEU A N 1
ATOM 3474 C CA . LEU A 1 474 ? -41.994 17.147 20.496 1.00 63.06 474 LEU A CA 1
ATOM 3475 C C . LEU A 1 474 ? -42.806 18.439 20.333 1.00 63.06 474 LEU A C 1
ATOM 3477 O O . LEU A 1 474 ? -42.621 19.167 19.364 1.00 63.06 474 LEU A O 1
ATOM 3481 N N . SER A 1 475 ? -43.659 18.781 21.303 1.00 62.22 475 SER A N 1
ATOM 3482 C CA . SER A 1 475 ? -44.430 20.027 21.227 1.00 62.22 475 SER A CA 1
ATOM 3483 C C . SER A 1 475 ? -43.533 21.268 21.323 1.00 62.22 475 SER A C 1
ATOM 3485 O O . SER A 1 475 ? -43.802 22.272 20.672 1.00 62.22 475 SER A O 1
ATOM 3487 N N . HIS A 1 476 ? -42.450 21.201 22.107 1.00 55.31 476 HIS A N 1
ATOM 3488 C CA . HIS A 1 476 ? -41.482 22.295 22.234 1.00 55.31 476 HIS A CA 1
ATOM 3489 C C . HIS A 1 476 ? -40.534 22.393 21.034 1.00 55.31 476 HIS A C 1
ATOM 3491 O O . HIS A 1 476 ? -40.083 23.496 20.723 1.00 55.31 476 HIS A O 1
ATOM 3497 N N . SER A 1 477 ? -40.222 21.284 20.348 1.00 53.16 477 SER A N 1
ATOM 3498 C CA . SER A 1 477 ? -39.462 21.347 19.093 1.00 53.16 477 SER A CA 1
ATOM 3499 C C . SER A 1 477 ? -40.276 21.992 17.976 1.00 53.16 477 SER A C 1
ATOM 3501 O O . SER A 1 477 ? -39.740 22.834 17.260 1.00 53.16 477 SER A O 1
ATOM 3503 N N . ASP A 1 478 ? -41.569 21.672 17.889 1.00 57.56 478 ASP A N 1
ATOM 3504 C CA . ASP A 1 478 ? -42.471 22.231 16.878 1.00 57.56 478 ASP A CA 1
ATOM 3505 C C . ASP A 1 478 ? -42.733 23.734 17.117 1.00 57.56 478 ASP A C 1
ATOM 3507 O O . ASP A 1 478 ? -42.767 24.520 16.171 1.00 57.56 478 ASP A O 1
ATOM 3511 N N . GLU A 1 479 ? -42.832 24.179 18.378 1.00 53.44 479 GLU A N 1
ATOM 3512 C CA . GLU A 1 479 ? -42.918 25.611 18.716 1.00 53.44 479 GLU A CA 1
ATOM 3513 C C . GLU A 1 479 ? -41.618 26.380 18.416 1.00 53.44 479 GLU A C 1
ATOM 3515 O O . GLU A 1 479 ? -41.673 27.531 17.978 1.00 53.44 479 GLU A O 1
ATOM 3520 N N . GLN A 1 480 ? -40.445 25.764 18.610 1.00 52.19 480 GLN A N 1
ATOM 3521 C CA . GLN A 1 480 ? -39.157 26.379 18.261 1.00 52.19 480 GLN A CA 1
ATOM 3522 C C . GLN A 1 480 ? -38.901 26.425 16.749 1.00 52.19 480 GLN A C 1
ATOM 3524 O O . GLN A 1 480 ? -38.223 27.345 16.288 1.00 52.19 480 GLN A O 1
ATOM 3529 N N . GLU A 1 481 ? -39.429 25.471 15.979 1.00 52.59 481 GLU A N 1
ATOM 3530 C CA . GLU A 1 481 ? -39.423 25.520 14.511 1.00 52.59 481 GLU A CA 1
ATOM 3531 C C . GLU A 1 481 ? -40.431 26.532 13.956 1.00 52.59 481 GLU A C 1
ATOM 3533 O O . GLU A 1 481 ? -40.133 27.167 12.954 1.00 52.59 481 GLU A O 1
ATOM 3538 N N . ALA A 1 482 ? -41.570 26.762 14.617 1.00 52.09 482 ALA A N 1
ATOM 3539 C CA . ALA A 1 482 ? -42.540 27.781 14.204 1.00 52.09 482 ALA A CA 1
ATOM 3540 C C . ALA A 1 482 ? -42.107 29.232 14.520 1.00 52.09 482 ALA A C 1
ATOM 3542 O O . ALA A 1 482 ? -42.660 30.176 13.955 1.00 52.09 482 ALA A O 1
ATOM 3543 N N . GLN A 1 483 ? -41.147 29.423 15.434 1.00 48.47 483 GLN A N 1
ATOM 3544 C CA . GLN A 1 483 ? -40.575 30.733 15.792 1.00 48.47 483 GLN A CA 1
ATOM 3545 C C . GLN A 1 483 ? -39.293 31.093 15.015 1.00 48.47 483 GLN A C 1
ATOM 3547 O O . GLN A 1 483 ? -38.781 32.204 15.183 1.00 48.47 483 GLN A O 1
ATOM 3552 N N . ARG A 1 484 ? -38.762 30.179 14.195 1.00 44.25 484 ARG A N 1
ATOM 3553 C CA . ARG A 1 484 ? -37.639 30.411 13.270 1.00 44.25 484 ARG A CA 1
ATOM 3554 C C . ARG A 1 484 ? -38.145 30.605 11.852 1.00 44.25 484 ARG A C 1
ATOM 3556 O O . ARG A 1 484 ? -37.480 31.377 11.126 1.00 44.25 484 ARG A O 1
#

Sequence (484 aa):
METAALIVVLVIALALFFDFTNGFHDTANAMATPIATGALKPKTAVLLAAVLNLVGAFLSTEVAKTVSGGIVNEQDISHALLPSLIFAGLVGAITWNMLTWFLGLPSSSSHALFGGLIGATLVGVGVAGINFGVVLSKVILPALIAPLTAGIIAFAATKIAYGITRRYDGKPDGRSGFRLGQIFTSSMVALAHGTNDAQKTMGVITLALITVGWQSGAHHEPQLWVIVSCAVTIALGTYLGGWRIIRTLGKGLTEVKPAQGFAAESSTAATILASSALGFALSTTQVASGSVIGSGLGRRGAQVRWRTAGRIALGWLLTLPAAAAVGALAALLVVWLDVVGVIIGAVVAVGIILSLFLRSRRNAVTSANAMSDVADSGHAVEQPEKPGPTRRQTRIELVRALEKADRKAEEAEKAAKRARKLKKKGGSESEIKAARKAAEKAAKKLAEAQSAAREWEALSESRRARAERAEWELSHSDEQEAQR

Secondary structure (DSSP, 8-state):
-HHHHHHHHHHHHHHHHHHHHHHHHHHHHHHHHHHHTTSS-HHHHHHHHHHHHHHHTTS--HHHHHHHHHSB-GGGS-TTTHHHHHHHHHHHHHHHHHHHHHHT----HHHHHHHHHHHHHHHHT-GGGB-HHHIIIIIIHHHHHHHHHHHHHHHHHHHHHHHHT--SS-S----HHHHHHHHHHHHHHHHHHHHHHHHHHHHHHHHHHHHTTSS-TT--SPPHHHHHHHHHHHHHHHHH--HHHHHHHHHHSB---HHHHHHHHHHHHHHHHHHHHTT----HHHHHHHHHHHHHHHSTTPPB-HHHHHHHHHHHHHHHHHHHHHHHHHHHHHHHHHHHHHHHHHHHHHHHHHHHHHHHHHT---TTTTTHHHHHHTT-----SSPPPPHHHHHHHHHHHHHHHHHHHHHHHHHHHHHHHHHHTT--HHHHHHHHHHHHHHHHHHHHHHHHHHHHHHHHHHHHHHHHHHHHHHHHHHHHHHT-

pLDDT: mean 85.22, std 12.68, range [38.25, 98.19]

Foldseek 3Di:
DVLLVVLLVVLLVLLLVLLLLQLQLCLLLLQLQLCLQVLDQLLRSLLLLLVLLLVLLPPDQLLLLCLQPPWFPLVQDQLSQLSLLSLLLSLLLLLLSLVCLLVLFNEFSLLLNSLLSLLSCCQRPNPVGTDVVSCVPQPVVQQVVQLQQLLQQLLVQLLVLCVVQDDPPPDDRPCVVLSVLLSVLSSLLSNLCSLQSLSNSQNSSLNSCCSNPVDPPVDSGGDPVSSNSSSNSSSNSSSQHSLSNSLCSNPPFWSDHSSSSSSLSNSLSVSSNVSSVVSRNYGSSSSSSSSSNSSQNSDPPIDTPVVSVVVNVVSHVVSSNSSSVSSNVLSVLCNVVPSVSSVVSVVVSVVSSVVSVVVCVVVDGHSCRSNVVSVVVVVDPPDPPDHPDDLVRLVVQLVVLVVQLVVLVVQLVVLVVVLVVCVVVVHDPVVNVVSVVSSVVSVVSNVVSVVSSVVSVVVNVVVVVVVVVVVVVVVVVVVVVVVD